Protein AF-0000000087717627 (afdb_homodimer)

Radius of gyration: 25.01 Å; Cα contacts (8 Å, |Δi|>4): 593; chains: 2; bounding box: 64×75×50 Å

Secondary structure (DSSP, 8-state):
-HHHHIIIIIHHHHHHHHHHHHHHTTHHHHHHHHHHT--TT---HHHHHHHHHHHHHHHHHHHHT-HHHHHHHHHHHHHHHHHHHHHHHH--HHHHHHHHHHHHHHHHHHHHHHHHHHHTT--HHHHHHHHHHHHHHHHHHHTHHHHHHHHHHHHHS-GGG--HHHHHHHHHHHHHHHHHHHHTT-HHHHHHHHHHHHHHHHHHHHHHHSPPPHHHHHHHHHHHHHHHHHHHHHHHHT-/-HHHHIIIIIHHHHHHHHHHHHHHTTHHHHHHHHHHT--TT---HHHHHHHHHHHHHHHHHHHHT-HHHHHHHHHHHHHHHHHHHHHHHH--HHHHHHHHHHHHHHHHHHHHHHHHHHHTT--HHHHHHHHHHHHHHHHHHHTHHHHHHHHHHHHHS-GGG--HHHHHHHHHHHHHHHHHHHHTT-HHHHHHHHHHHHHHHHHHHHHHHSPPPHHHHHHHHHHHHHHHHHHHHHHHHT-

pLDDT: mean 89.67, std 14.83, range [36.03, 98.75]

Sequence (478 aa):
MAGSVLLTTVAPALGCIVAWAMFLSPLRAVLQVRKSKAIGAFNPLPLVAMWANCAGWLVYSYLTRDIYVLASNEPGLILATFMTITCYGFADEKARERLLTGVLFFSLLLSCAGAFITFGGLTHEAMVSTWGFVTVAILLIFYAAPLSSIAEVLSTRSSAALNEPLAFAAIVNGALWAAYGWAVADPFIWAPNFVGAAFGLLQVALCKTFPSKASDRVQFEEGAALTARQLEVGAMQRIMAGSVLLTTVAPALGCIVAWAMFLSPLRAVLQVRKSKAIGAFNPLPLVAMWANCAGWLVYSYLTRDIYVLASNEPGLILATFMTITCYGFADEKARERLLTGVLFFSLLLSCAGAFITFGGLTHEAMVSTWGFVTVAILLIFYAAPLSSIAEVLSTRSSAALNEPLAFAAIVNGALWAAYGWAVADPFIWAPNFVGAAFGLLQVALCKTFPSKASDRVQFEEGAALTARQLEVGAMQRI

Structure (mmCIF, N/CA/C/O backbone):
data_AF-0000000087717627-model_v1
#
loop_
_entity.id
_entity.type
_entity.pdbx_description
1 polymer 'Bidirectional sugar transporter SWEET'
#
loop_
_atom_site.group_PDB
_atom_site.id
_atom_site.type_symbol
_atom_site.label_atom_id
_atom_site.label_alt_id
_atom_site.label_comp_id
_atom_site.label_asym_id
_atom_site.label_entity_id
_atom_site.label_seq_id
_atom_site.pdbx_PDB_ins_code
_atom_site.Cartn_x
_atom_site.Cartn_y
_atom_site.Cartn_z
_atom_site.occupancy
_atom_site.B_iso_or_equiv
_atom_site.auth_seq_id
_atom_site.auth_comp_id
_atom_site.auth_asym_id
_atom_site.auth_atom_id
_atom_site.pdbx_PDB_model_num
ATOM 1 N N . MET A 1 1 ? 29.641 21.703 17.125 1 45.16 1 MET A N 1
ATOM 2 C CA . MET A 1 1 ? 29.5 20.297 17.484 1 45.16 1 MET A CA 1
ATOM 3 C C . MET A 1 1 ? 28.125 20.016 18.094 1 45.16 1 MET A C 1
ATOM 5 O O . MET A 1 1 ? 27.438 19.094 17.672 1 45.16 1 MET A O 1
ATOM 9 N N . ALA A 1 2 ? 27.922 20.797 19.219 1 51.25 2 ALA A N 1
ATOM 10 C CA . ALA A 1 2 ? 26.688 20.719 19.984 1 51.25 2 ALA A CA 1
ATOM 11 C C . ALA A 1 2 ? 25.469 21.078 19.125 1 51.25 2 ALA A C 1
ATOM 13 O O . ALA A 1 2 ? 24.422 20.438 19.219 1 51.25 2 ALA A O 1
ATOM 14 N N . GLY A 1 3 ? 25.516 22.172 18.297 1 61.28 3 GLY A N 1
ATOM 15 C CA . GLY A 1 3 ? 24.516 22.625 17.359 1 61.28 3 GLY A CA 1
ATOM 16 C C . GLY A 1 3 ? 24.141 21.562 16.328 1 61.28 3 GLY A C 1
ATOM 17 O O . GLY A 1 3 ? 22.984 21.453 15.938 1 61.28 3 GLY A O 1
ATOM 18 N N . SER A 1 4 ? 25.125 20.719 16.188 1 82 4 SER A N 1
ATOM 19 C CA . SER A 1 4 ? 24.984 19.672 15.188 1 82 4 SER A CA 1
ATOM 20 C C . SER A 1 4 ? 24.109 18.531 15.703 1 82 4 SER A C 1
ATOM 22 O O . SER A 1 4 ? 23.188 18.094 15.008 1 82 4 SER A O 1
ATOM 24 N N . VAL A 1 5 ? 24.344 18.297 17.094 1 91.25 5 VAL A N 1
ATOM 25 C CA . VAL A 1 5 ? 23.562 17.203 17.672 1 91.25 5 VAL A CA 1
ATOM 26 C C . VAL A 1 5 ? 22.109 17.625 17.828 1 91.25 5 VAL A C 1
ATOM 28 O O . VAL A 1 5 ? 21.188 16.828 17.594 1 91.25 5 VAL A O 1
ATOM 31 N N . LEU A 1 6 ? 21.969 18.906 18.266 1 93.75 6 LEU A N 1
ATOM 32 C CA . LEU A 1 6 ? 20.625 19.469 18.438 1 93.75 6 LEU A CA 1
ATOM 33 C C . LEU A 1 6 ? 19.844 19.391 17.125 1 93.75 6 LEU A C 1
ATOM 35 O O . LEU A 1 6 ? 18.703 18.938 17.109 1 93.75 6 LEU A O 1
ATOM 39 N N . LEU A 1 7 ? 20.391 19.781 16.141 1 96.19 7 LEU A N 1
ATOM 40 C CA . LEU A 1 7 ? 19.688 19.875 14.867 1 96.19 7 LEU A CA 1
ATOM 41 C C . LEU A 1 7 ? 19.672 18.531 14.148 1 96.19 7 LEU A C 1
ATOM 43 O O . LEU A 1 7 ? 18.75 18.234 13.383 1 96.19 7 LEU A O 1
ATOM 47 N N . THR A 1 8 ? 20.625 17.641 14.445 1 96.88 8 THR A N 1
ATOM 48 C CA . THR A 1 8 ? 20.734 16.422 13.656 1 96.88 8 THR A CA 1
ATOM 49 C C . THR A 1 8 ? 20.219 15.219 14.445 1 96.88 8 THR A C 1
ATOM 51 O O . THR A 1 8 ? 20.031 14.141 13.883 1 96.88 8 THR A O 1
ATOM 54 N N . THR A 1 9 ? 19.922 15.359 15.727 1 96.81 9 THR A N 1
ATOM 55 C CA . THR A 1 9 ? 19.469 14.227 16.531 1 96.81 9 THR A CA 1
ATOM 56 C C . THR A 1 9 ? 18.219 14.602 17.312 1 96.81 9 THR A C 1
ATOM 58 O O . THR A 1 9 ? 17.172 13.961 17.172 1 96.81 9 THR A O 1
ATOM 61 N N . VAL A 1 10 ? 18.312 15.625 18.047 1 97.5 10 VAL A N 1
ATOM 62 C CA . VAL A 1 10 ? 17.219 15.984 18.938 1 97.5 10 VAL A CA 1
ATOM 63 C C . VAL A 1 10 ? 16.016 16.469 18.125 1 97.5 10 VAL A C 1
ATOM 65 O O . VAL A 1 10 ? 14.891 16.031 18.359 1 97.5 10 VAL A O 1
ATOM 68 N N . ALA A 1 11 ? 16.219 17.375 17.203 1 98 11 ALA A N 1
ATOM 69 C CA . ALA A 1 11 ? 15.148 17.953 16.406 1 98 11 ALA A CA 1
ATOM 70 C C . ALA A 1 11 ? 14.375 16.875 15.656 1 98 11 ALA A C 1
ATOM 72 O O . ALA A 1 11 ? 13.156 16.766 15.789 1 98 11 ALA A O 1
ATOM 73 N N . PRO A 1 12 ? 15.039 16.031 14.984 1 98.06 12 PRO A N 1
ATOM 74 C CA . PRO A 1 12 ? 14.273 15 14.273 1 98.06 12 PRO A CA 1
ATOM 75 C C . PRO A 1 12 ? 13.664 13.961 15.211 1 98.06 12 PRO A C 1
ATOM 77 O O . PRO A 1 12 ? 12.602 13.414 14.922 1 98.06 12 PRO A O 1
ATOM 80 N N . ALA A 1 13 ? 14.312 13.633 16.312 1 98.38 13 ALA A N 1
ATOM 81 C CA . ALA A 1 13 ? 13.719 12.711 17.281 1 98.38 13 ALA A CA 1
ATOM 82 C C . ALA A 1 13 ? 12.414 13.273 17.844 1 98.38 13 ALA A C 1
ATOM 84 O O . ALA A 1 13 ? 11.406 12.562 17.906 1 98.38 13 ALA A O 1
ATOM 85 N N . LEU A 1 14 ? 12.484 14.516 18.219 1 98.31 14 LEU A N 1
ATOM 86 C CA . LEU A 1 14 ? 11.266 15.172 18.672 1 98.31 14 LEU A CA 1
ATOM 87 C C . LEU A 1 14 ? 10.258 15.297 17.547 1 98.31 14 LEU A C 1
ATOM 89 O O . LEU A 1 14 ? 9.047 15.195 17.766 1 98.31 14 LEU A O 1
ATOM 93 N N . GLY A 1 15 ? 10.773 15.57 16.359 1 98.5 15 GLY A N 1
ATOM 94 C CA . GLY A 1 15 ? 9.914 15.602 15.188 1 98.5 15 GLY A CA 1
ATOM 95 C C . GLY A 1 15 ? 9.125 14.328 14.992 1 98.5 15 GLY A C 1
ATOM 96 O O . GLY A 1 15 ? 7.953 14.367 14.602 1 98.5 15 GLY A O 1
ATOM 97 N N . CYS A 1 16 ? 9.727 13.188 15.273 1 98.62 16 CYS A N 1
ATOM 98 C CA . CYS A 1 16 ? 9.039 11.906 15.172 1 98.62 16 CYS A CA 1
ATOM 99 C C . CYS A 1 16 ? 7.867 11.836 16.141 1 98.62 16 CYS A C 1
ATOM 101 O O . CYS A 1 16 ? 6.762 11.438 15.773 1 98.62 16 CYS A O 1
ATOM 103 N N . ILE A 1 17 ? 8.086 12.25 17.328 1 98.44 17 ILE A N 1
ATOM 104 C CA . ILE A 1 17 ? 7.062 12.195 18.375 1 98.44 17 ILE A CA 1
ATOM 105 C C . ILE A 1 17 ? 5.883 13.078 17.984 1 98.44 17 ILE A C 1
ATOM 107 O O . ILE A 1 17 ? 4.727 12.664 18.078 1 98.44 17 ILE A O 1
ATOM 111 N N . VAL A 1 18 ? 6.168 14.266 17.516 1 98.19 18 VAL A N 1
ATOM 112 C CA . VAL A 1 18 ? 5.117 15.195 17.125 1 98.19 18 VAL A CA 1
ATOM 113 C C . VAL A 1 18 ? 4.379 14.656 15.906 1 98.19 18 VAL A C 1
ATOM 115 O O . VAL A 1 18 ? 3.15 14.734 15.828 1 98.19 18 VAL A O 1
ATOM 118 N N . ALA A 1 19 ? 5.105 14.094 14.961 1 97.88 19 ALA A N 1
ATOM 119 C CA . ALA A 1 19 ? 4.492 13.5 13.773 1 97.88 19 ALA A CA 1
ATOM 120 C C . ALA A 1 19 ? 3.529 12.383 14.156 1 97.88 19 ALA A C 1
ATOM 122 O O . ALA A 1 19 ? 2.418 12.305 13.625 1 97.88 19 ALA A O 1
ATOM 123 N N . TRP A 1 20 ? 3.977 11.523 15.07 1 98.44 20 TRP A N 1
ATOM 124 C CA . TRP A 1 20 ? 3.121 10.422 15.516 1 98.44 20 TRP A CA 1
ATOM 125 C C . TRP A 1 20 ? 1.833 10.961 16.141 1 98.44 20 TRP A C 1
ATOM 127 O O . TRP A 1 20 ? 0.75 10.43 15.883 1 98.44 20 TRP A O 1
ATOM 137 N N . ALA A 1 21 ? 1.964 11.984 16.938 1 96.81 21 ALA A N 1
ATOM 138 C CA . ALA A 1 21 ? 0.787 12.594 17.547 1 96.81 21 ALA A CA 1
ATOM 139 C C . ALA A 1 21 ? -0.149 13.164 16.484 1 96.81 21 ALA A C 1
ATOM 141 O O . ALA A 1 21 ? -1.37 13.023 16.578 1 96.81 21 ALA A O 1
ATOM 142 N N . MET A 1 22 ? 0.408 13.75 15.516 1 96.44 22 MET A N 1
ATOM 143 C CA . MET A 1 22 ? -0.399 14.336 14.445 1 96.44 22 MET A CA 1
ATOM 144 C C . MET A 1 22 ? -1.075 13.25 13.617 1 96.44 22 MET A C 1
ATOM 146 O O . MET A 1 22 ? -2.242 13.383 13.242 1 96.44 22 MET A O 1
ATOM 150 N N . PHE A 1 23 ? -0.389 12.172 13.328 1 97.06 23 PHE A N 1
ATOM 151 C CA . PHE A 1 23 ? -0.97 11.07 12.57 1 97.06 23 PHE A CA 1
ATOM 152 C C . PHE A 1 23 ? -2.074 10.383 13.367 1 97.06 23 PHE A C 1
ATOM 154 O O . PHE A 1 23 ? -3.002 9.812 12.789 1 97.06 23 PHE A O 1
ATOM 161 N N . LEU A 1 24 ? -2.027 10.492 14.672 1 96.69 24 LEU A N 1
ATOM 162 C CA . LEU A 1 24 ? -3 9.859 15.555 1 96.69 24 LEU A CA 1
ATOM 163 C C . LEU A 1 24 ? -4.25 10.719 15.695 1 96.69 24 LEU A C 1
ATOM 165 O O . LEU A 1 24 ? -5.293 10.242 16.141 1 96.69 24 LEU A O 1
ATOM 169 N N . SER A 1 25 ? -4.211 11.898 15.328 1 94 25 SER A N 1
ATOM 170 C CA . SER A 1 25 ? -5.25 12.883 15.633 1 94 25 SER A CA 1
ATOM 171 C C . SER A 1 25 ? -6.594 12.469 15.047 1 94 25 SER A C 1
ATOM 173 O O . SER A 1 25 ? -7.641 12.664 15.672 1 94 25 SER A O 1
ATOM 175 N N . PRO A 1 26 ? -6.672 11.867 13.867 1 94.62 26 PRO A N 1
ATOM 176 C CA . PRO A 1 26 ? -7.984 11.492 13.336 1 94.62 26 PRO A CA 1
ATOM 177 C C . PRO A 1 26 ? -8.469 10.148 13.883 1 94.62 26 PRO A C 1
ATOM 179 O O . PRO A 1 26 ? -9.602 9.734 13.594 1 94.62 26 PRO A O 1
ATOM 182 N N . LEU A 1 27 ? -7.672 9.438 14.695 1 96.25 27 LEU A N 1
ATOM 183 C CA . LEU A 1 27 ? -7.957 8.062 15.094 1 96.25 27 LEU A CA 1
ATOM 184 C C . LEU A 1 27 ? -9.266 7.98 15.883 1 96.25 27 LEU A C 1
ATOM 186 O O . LEU A 1 27 ? -10.062 7.066 15.672 1 96.25 27 LEU A O 1
ATOM 190 N N . ARG A 1 28 ? -9.453 8.922 16.766 1 93.94 28 ARG A N 1
ATOM 191 C CA . ARG A 1 28 ? -10.68 8.906 17.562 1 93.94 28 ARG A CA 1
ATOM 192 C C . ARG A 1 28 ? -11.914 8.992 16.672 1 93.94 28 ARG A C 1
ATOM 194 O O . ARG A 1 28 ? -12.898 8.281 16.891 1 93.94 28 ARG A O 1
ATOM 201 N N . ALA A 1 29 ? -11.898 9.859 15.734 1 92.25 29 ALA A N 1
ATOM 202 C CA . ALA A 1 29 ? -13.023 10.008 14.812 1 92.25 29 ALA A CA 1
ATOM 203 C C . ALA A 1 29 ? -13.258 8.727 14.023 1 92.25 29 ALA A C 1
ATOM 205 O O . ALA A 1 29 ? -14.406 8.312 13.828 1 92.25 29 ALA A O 1
ATOM 206 N N . VAL A 1 30 ? -12.242 8.062 13.641 1 95.19 30 VAL A N 1
ATOM 207 C CA . VAL A 1 30 ? -12.352 6.844 12.852 1 95.19 30 VAL A CA 1
ATOM 208 C C . VAL A 1 30 ? -12.906 5.715 13.719 1 95.19 30 VAL A C 1
ATOM 210 O O . VAL A 1 30 ? -13.742 4.926 13.266 1 95.19 30 VAL A O 1
ATOM 213 N N . LEU A 1 31 ? -12.445 5.668 14.969 1 95.19 31 LEU A N 1
ATOM 214 C CA . LEU A 1 31 ? -12.961 4.656 15.883 1 95.19 31 LEU A CA 1
ATOM 215 C C . LEU A 1 31 ? -14.453 4.867 16.141 1 95.19 31 LEU A C 1
ATOM 217 O O . LEU A 1 31 ? -15.195 3.898 16.297 1 95.19 31 LEU A O 1
ATOM 221 N N . GLN A 1 32 ? -14.867 6.109 16.094 1 92.31 32 GLN A N 1
ATOM 222 C CA . GLN A 1 32 ? -16.297 6.402 16.219 1 92.31 32 GLN A CA 1
ATOM 223 C C . GLN A 1 32 ? -17.062 5.941 14.984 1 92.31 32 GLN A C 1
ATOM 225 O O . GLN A 1 32 ? -18.172 5.43 15.102 1 92.31 32 GLN A O 1
ATOM 230 N N . VAL A 1 33 ? -16.5 6.113 13.852 1 91.31 33 VAL A N 1
ATOM 231 C CA . VAL A 1 33 ? -17.094 5.637 12.602 1 91.31 33 VAL A CA 1
ATOM 232 C C . VAL A 1 33 ? -17.266 4.121 12.664 1 91.31 33 VAL A C 1
ATOM 234 O O . VAL A 1 33 ? -18.328 3.594 12.289 1 91.31 33 VAL A O 1
ATOM 237 N N . ARG A 1 34 ? -16.281 3.486 13.164 1 91.75 34 ARG A N 1
ATOM 238 C CA . ARG A 1 34 ? -16.297 2.029 13.266 1 91.75 34 ARG A CA 1
ATOM 239 C C . ARG A 1 34 ? -17.375 1.558 14.25 1 91.75 34 ARG A C 1
ATOM 241 O O . ARG A 1 34 ? -18.078 0.581 13.984 1 91.75 34 ARG A O 1
ATOM 248 N N . LYS A 1 35 ? -17.5 2.252 15.312 1 91.75 35 LYS A N 1
ATOM 249 C CA . LYS A 1 35 ? -18.453 1.9 16.359 1 91.75 35 LYS A CA 1
ATOM 250 C C . LYS A 1 35 ? -19.891 2.154 15.898 1 91.75 35 LYS A C 1
ATOM 252 O O . LYS A 1 35 ? -20.766 1.313 16.094 1 91.75 35 LYS A O 1
ATOM 257 N N . SER A 1 36 ? -20.109 3.24 15.195 1 91.12 36 SER A N 1
ATOM 258 C CA . SER A 1 36 ? -21.453 3.633 14.789 1 91.12 36 SER A CA 1
ATOM 259 C C . SER A 1 36 ? -21.812 3.025 13.438 1 91.12 36 SER A C 1
ATOM 261 O O . SER A 1 36 ? -22.984 3.057 13.031 1 91.12 36 SER A O 1
ATOM 263 N N . LYS A 1 37 ? -20.781 2.525 12.75 1 88.44 37 LYS A N 1
ATOM 264 C CA . LYS A 1 37 ? -20.938 1.939 11.422 1 88.44 37 LYS A CA 1
ATOM 265 C C . LYS A 1 37 ? -21.5 2.961 10.43 1 88.44 37 LYS A C 1
ATOM 267 O O . LYS A 1 37 ? -22.297 2.617 9.562 1 88.44 37 LYS A O 1
ATOM 272 N N . ALA A 1 38 ? -21.109 4.242 10.773 1 88.12 38 ALA A N 1
ATOM 273 C CA . ALA A 1 38 ? -21.531 5.352 9.914 1 88.12 38 ALA A CA 1
ATOM 274 C C . ALA A 1 38 ? -20.453 6.438 9.875 1 88.12 38 ALA A C 1
ATOM 276 O O . ALA A 1 38 ? -19.875 6.781 10.898 1 88.12 38 ALA A O 1
ATOM 277 N N . ILE A 1 39 ? -20.25 6.926 8.688 1 88.56 39 ILE A N 1
ATOM 278 C CA . ILE A 1 39 ? -19.188 7.914 8.508 1 88.56 39 ILE A CA 1
ATOM 279 C C . ILE A 1 39 ? -19.672 9.273 9.008 1 88.56 39 ILE A C 1
ATOM 281 O O . ILE A 1 39 ? -18.859 10.078 9.5 1 88.56 39 ILE A O 1
ATOM 285 N N . GLY A 1 40 ? -20.969 9.523 8.852 1 83.19 40 GLY A N 1
ATOM 286 C CA . GLY A 1 40 ? -21.5 10.805 9.266 1 83.19 40 GLY A CA 1
ATOM 287 C C . GLY A 1 40 ? -20.906 11.977 8.516 1 83.19 40 GLY A C 1
ATOM 288 O O . GLY A 1 40 ? -20.859 11.977 7.285 1 83.19 40 GLY A O 1
ATOM 289 N N . ALA A 1 41 ? -20.344 13.031 9.25 1 79.88 41 ALA A N 1
ATOM 290 C CA . ALA A 1 41 ? -19.797 14.25 8.656 1 79.88 41 ALA A CA 1
ATOM 291 C C . ALA A 1 41 ? -18.297 14.141 8.477 1 79.88 41 ALA A C 1
ATOM 293 O O . ALA A 1 41 ? -17.656 15.07 7.98 1 79.88 41 ALA A O 1
ATOM 294 N N . PHE A 1 42 ? -17.797 13.062 8.852 1 86.31 42 PHE A N 1
ATOM 295 C CA . PHE A 1 42 ? -16.344 12.891 8.789 1 86.31 42 PHE A CA 1
ATOM 296 C C . PHE A 1 42 ? -15.883 12.773 7.34 1 86.31 42 PHE A C 1
ATOM 298 O O . PHE A 1 42 ? -16.438 11.984 6.566 1 86.31 42 PHE A O 1
ATOM 305 N N . ASN A 1 43 ? -14.922 13.641 6.906 1 87.56 43 ASN A N 1
ATOM 306 C CA . ASN A 1 43 ? -14.305 13.555 5.59 1 87.56 43 ASN A CA 1
ATOM 307 C C . ASN A 1 43 ? -13.078 12.641 5.605 1 87.56 43 ASN A C 1
ATOM 309 O O . ASN A 1 43 ? -12.039 13.008 6.148 1 87.56 43 ASN A O 1
ATOM 313 N N . PRO A 1 44 ? -13.172 11.523 4.957 1 92.69 44 PRO A N 1
ATOM 314 C CA . PRO A 1 44 ? -12.07 10.555 5.07 1 92.69 44 PRO A CA 1
ATOM 315 C C . PRO A 1 44 ? -11.008 10.734 3.986 1 92.69 44 PRO A C 1
ATOM 317 O O . PRO A 1 44 ? -9.992 10.039 3.99 1 92.69 44 PRO A O 1
ATOM 320 N N . LEU A 1 45 ? -11.117 11.695 3.094 1 90.88 45 LEU A N 1
ATOM 321 C CA . LEU A 1 45 ? -10.234 11.828 1.939 1 90.88 45 LEU A CA 1
ATOM 322 C C . LEU A 1 45 ? -8.812 12.156 2.377 1 90.88 45 LEU A C 1
ATOM 324 O O . LEU A 1 45 ? -7.848 11.641 1.811 1 90.88 45 LEU A O 1
ATOM 328 N N . PRO A 1 46 ? -8.641 12.984 3.459 1 93.38 46 PRO A N 1
ATOM 329 C CA . PRO A 1 46 ? -7.273 13.281 3.893 1 93.38 46 PRO A CA 1
ATOM 330 C C . PRO A 1 46 ? -6.516 12.039 4.355 1 93.38 46 PRO A C 1
ATOM 332 O O . PRO A 1 46 ? -5.285 12.016 4.344 1 93.38 46 PRO A O 1
ATOM 335 N N . LEU A 1 47 ? -7.266 10.992 4.719 1 96.75 47 LEU A N 1
ATOM 336 C CA . LEU A 1 47 ? -6.625 9.773 5.199 1 96.75 47 LEU A CA 1
ATOM 337 C C . LEU A 1 47 ? -5.871 9.078 4.074 1 96.75 47 LEU A C 1
ATOM 339 O O . LEU A 1 47 ? -4.812 8.492 4.301 1 96.75 47 LEU A O 1
ATOM 343 N N . VAL A 1 48 ? -6.375 9.133 2.871 1 97.56 48 VAL A N 1
ATOM 344 C CA . VAL A 1 48 ? -5.715 8.539 1.713 1 97.56 48 VAL A CA 1
ATOM 345 C C . VAL A 1 48 ? -4.426 9.297 1.406 1 97.56 48 VAL A C 1
ATOM 347 O O . VAL A 1 48 ? -3.391 8.688 1.126 1 97.56 48 VAL A O 1
ATOM 350 N N . ALA A 1 49 ? -4.527 10.578 1.479 1 96.75 49 ALA A N 1
ATOM 351 C CA . ALA A 1 49 ? -3.344 11.406 1.25 1 96.75 49 ALA A CA 1
ATOM 352 C C . ALA A 1 49 ? -2.293 11.164 2.332 1 96.75 49 ALA A C 1
ATOM 354 O O . ALA A 1 49 ? -1.092 11.18 2.051 1 96.75 49 ALA A O 1
ATOM 355 N N . MET A 1 50 ? -2.783 11.039 3.557 1 97.44 50 MET A N 1
ATOM 356 C CA . MET A 1 50 ? -1.884 10.703 4.656 1 97.44 50 MET A CA 1
ATOM 357 C C . MET A 1 50 ? -1.146 9.398 4.375 1 97.44 50 MET A C 1
ATOM 359 O O . MET A 1 50 ? 0.066 9.305 4.586 1 97.44 50 MET A O 1
ATOM 363 N N . TRP A 1 51 ? -1.873 8.406 3.887 1 98.44 51 TRP A N 1
ATOM 364 C CA . TRP A 1 51 ? -1.295 7.109 3.545 1 98.44 51 TRP A CA 1
ATOM 365 C C . TRP A 1 51 ? -0.236 7.258 2.457 1 98.44 51 TRP A C 1
ATOM 367 O O . TRP A 1 51 ? 0.876 6.738 2.59 1 98.44 51 TRP A O 1
ATOM 377 N N . ALA A 1 52 ? -0.555 7.938 1.419 1 98.5 52 ALA A N 1
ATOM 378 C CA . ALA A 1 52 ? 0.375 8.141 0.31 1 98.5 52 ALA A CA 1
ATOM 379 C C . ALA A 1 52 ? 1.604 8.922 0.759 1 98.5 52 ALA A C 1
ATOM 381 O O . ALA A 1 52 ? 2.725 8.633 0.335 1 98.5 52 ALA A O 1
ATOM 382 N N . ASN A 1 53 ? 1.347 9.953 1.613 1 98.31 53 ASN A N 1
ATOM 383 C CA . ASN A 1 53 ? 2.439 10.75 2.154 1 98.31 53 ASN A CA 1
ATOM 384 C C . ASN A 1 53 ? 3.432 9.891 2.934 1 98.31 53 ASN A C 1
ATOM 386 O O . ASN A 1 53 ? 4.637 9.945 2.68 1 98.31 53 ASN A O 1
ATOM 390 N N . CYS A 1 54 ? 2.9 9.094 3.807 1 98.62 54 CYS A N 1
ATOM 391 C CA . CYS A 1 54 ? 3.762 8.234 4.613 1 98.62 54 CYS A CA 1
ATOM 392 C C . CYS A 1 54 ? 4.488 7.215 3.738 1 98.62 54 CYS A C 1
ATOM 394 O O . CYS A 1 54 ? 5.672 6.941 3.953 1 98.62 54 CYS A O 1
ATOM 396 N N . ALA A 1 55 ? 3.818 6.668 2.736 1 98.56 55 ALA A N 1
ATOM 397 C CA . ALA A 1 55 ? 4.438 5.711 1.827 1 98.56 55 ALA A CA 1
ATOM 398 C C . ALA A 1 55 ? 5.574 6.355 1.039 1 98.56 55 ALA A C 1
ATOM 400 O O . ALA A 1 55 ? 6.652 5.773 0.899 1 98.56 55 ALA A O 1
ATOM 401 N N . GLY A 1 56 ? 5.344 7.531 0.555 1 98.62 56 GLY A N 1
ATOM 402 C CA . GLY A 1 56 ? 6.375 8.25 -0.176 1 98.62 56 GLY A CA 1
ATOM 403 C C . GLY A 1 56 ? 7.609 8.531 0.657 1 98.62 56 GLY A C 1
ATOM 404 O O . GLY A 1 56 ? 8.734 8.32 0.202 1 98.62 56 GLY A O 1
ATOM 405 N N . TRP A 1 57 ? 7.375 9.016 1.855 1 98.75 57 TRP A N 1
ATOM 406 C CA . TRP A 1 57 ? 8.5 9.375 2.715 1 98.75 57 TRP A CA 1
ATOM 407 C C . TRP A 1 57 ? 9.234 8.133 3.197 1 98.75 57 TRP A C 1
ATOM 409 O O . TRP A 1 57 ? 10.438 8.172 3.449 1 98.75 57 TRP A O 1
ATOM 419 N N . LEU A 1 58 ? 8.539 7.02 3.281 1 98.31 58 LEU A N 1
ATOM 420 C CA . LEU A 1 58 ? 9.211 5.766 3.615 1 98.31 58 LEU A CA 1
ATOM 421 C C . LEU A 1 58 ? 10.242 5.402 2.549 1 98.31 58 LEU A C 1
ATOM 423 O O . LEU A 1 58 ? 11.391 5.098 2.867 1 98.31 58 LEU A O 1
ATOM 427 N N . VAL A 1 59 ? 9.844 5.438 1.314 1 98.06 59 VAL A N 1
ATOM 428 C CA . VAL A 1 59 ? 10.758 5.102 0.226 1 98.06 59 VAL A CA 1
ATOM 429 C C . VAL A 1 59 ? 11.891 6.121 0.172 1 98.06 59 VAL A C 1
ATOM 431 O O . VAL A 1 59 ? 13.047 5.762 -0.052 1 98.06 59 VAL A O 1
ATOM 434 N N . TYR A 1 60 ? 11.562 7.422 0.409 1 98.56 60 TYR A N 1
ATOM 435 C CA . TYR A 1 60 ? 12.594 8.445 0.463 1 98.56 60 TYR A CA 1
ATOM 436 C C . TYR A 1 60 ? 13.641 8.109 1.517 1 98.56 60 TYR A C 1
ATOM 438 O O . TYR A 1 60 ? 14.844 8.273 1.283 1 98.56 60 TYR A O 1
ATOM 446 N N . SER A 1 61 ? 13.125 7.676 2.648 1 98.44 61 SER A N 1
ATOM 447 C CA . SER A 1 61 ? 14.039 7.336 3.732 1 98.44 61 SER A CA 1
ATOM 448 C C . SER A 1 61 ? 14.938 6.16 3.35 1 98.44 61 SER A C 1
ATOM 450 O O . SER A 1 61 ? 16.094 6.102 3.762 1 98.44 61 SER A O 1
ATOM 452 N N . TYR A 1 62 ? 14.414 5.191 2.557 1 96.88 62 TYR A N 1
ATOM 453 C CA . TYR A 1 62 ? 15.227 4.074 2.086 1 96.88 62 TYR A CA 1
ATOM 454 C C . TYR A 1 62 ? 16.328 4.559 1.15 1 96.88 62 TYR A C 1
ATOM 456 O O . TYR A 1 62 ? 17.469 4.113 1.247 1 96.88 62 TYR A O 1
ATOM 464 N N . LEU A 1 63 ? 16 5.465 0.263 1 96.88 63 LEU A N 1
ATOM 465 C CA . LEU A 1 63 ? 16.953 5.973 -0.722 1 96.88 63 LEU A CA 1
ATOM 466 C C . LEU A 1 63 ? 18.031 6.812 -0.051 1 96.88 63 LEU A C 1
ATOM 468 O O . LEU A 1 63 ? 19.203 6.77 -0.454 1 96.88 63 LEU A O 1
ATOM 472 N N . THR A 1 64 ? 17.672 7.555 0.985 1 97.81 64 THR A N 1
ATOM 473 C CA . THR A 1 64 ? 18.609 8.492 1.612 1 97.81 64 THR A CA 1
ATOM 474 C C . THR A 1 64 ? 19.219 7.879 2.865 1 97.81 64 THR A C 1
ATOM 476 O O . THR A 1 64 ? 20.156 8.445 3.447 1 97.81 64 THR A O 1
ATOM 479 N N . ARG A 1 65 ? 18.656 6.719 3.301 1 96.75 65 ARG A N 1
ATOM 480 C CA . ARG A 1 65 ? 19.078 6.047 4.523 1 96.75 65 ARG A CA 1
ATOM 481 C C . ARG A 1 65 ? 18.953 6.969 5.73 1 96.75 65 ARG A C 1
ATOM 483 O O . ARG A 1 65 ? 19.875 7.086 6.535 1 96.75 65 ARG A O 1
ATOM 490 N N . ASP A 1 66 ? 17.859 7.641 5.816 1 98.19 66 ASP A N 1
ATOM 491 C CA . ASP A 1 66 ? 17.547 8.547 6.918 1 98.19 66 ASP A CA 1
ATOM 492 C C . ASP A 1 66 ? 16.625 7.887 7.934 1 98.19 66 ASP A C 1
ATOM 494 O O . ASP A 1 66 ? 15.422 7.734 7.688 1 98.19 66 ASP A O 1
ATOM 498 N N . ILE A 1 67 ? 17.141 7.504 9.07 1 97.56 67 ILE A N 1
ATOM 499 C CA . ILE A 1 67 ? 16.422 6.707 10.062 1 97.56 67 ILE A CA 1
ATOM 500 C C . ILE A 1 67 ? 15.312 7.539 10.688 1 97.56 67 ILE A C 1
ATOM 502 O O . ILE A 1 67 ? 14.273 7 11.086 1 97.56 67 ILE A O 1
ATOM 506 N N . TYR A 1 68 ? 15.5 8.836 10.836 1 98.44 68 TYR A N 1
ATOM 507 C CA . TYR A 1 68 ? 14.477 9.672 11.453 1 98.44 68 TYR A CA 1
ATOM 508 C C . TYR A 1 68 ? 13.266 9.812 10.531 1 98.44 68 TYR A C 1
ATOM 510 O O . TYR A 1 68 ? 12.125 9.797 11 1 98.44 68 TYR A O 1
ATOM 518 N N . VAL A 1 69 ? 13.516 9.953 9.234 1 98.69 69 VAL A N 1
ATOM 519 C CA . VAL A 1 69 ? 12.422 10.023 8.273 1 98.69 69 VAL A CA 1
ATOM 520 C C . VAL A 1 69 ? 11.656 8.703 8.258 1 98.69 69 VAL A C 1
ATOM 522 O O . VAL A 1 69 ? 10.43 8.688 8.227 1 98.69 69 VAL A O 1
ATOM 525 N N . LEU A 1 70 ? 12.352 7.598 8.336 1 98.56 70 LEU A N 1
ATOM 526 C CA . LEU A 1 70 ? 11.711 6.293 8.438 1 98.56 70 LEU A CA 1
ATOM 527 C C . LEU A 1 70 ? 10.836 6.203 9.688 1 98.56 70 LEU A C 1
ATOM 529 O O . LEU A 1 70 ? 9.656 5.852 9.602 1 98.56 70 LEU A O 1
ATOM 533 N N . ALA A 1 71 ? 11.453 6.535 10.797 1 98.38 71 ALA A N 1
ATOM 534 C CA . ALA A 1 71 ? 10.789 6.379 12.094 1 98.38 71 ALA A CA 1
ATOM 535 C C . ALA A 1 71 ? 9.547 7.254 12.18 1 98.38 71 ALA A C 1
ATOM 537 O O . ALA A 1 71 ? 8.555 6.871 12.812 1 98.38 71 ALA A O 1
ATOM 538 N N . SER A 1 72 ? 9.586 8.398 11.609 1 98.56 72 SER A N 1
ATOM 539 C CA . SER A 1 72 ? 8.469 9.336 11.688 1 98.56 72 SER A CA 1
ATOM 540 C C . SER A 1 72 ? 7.277 8.844 10.859 1 98.56 72 SER A C 1
ATOM 542 O O . SER A 1 72 ? 6.125 9.109 11.203 1 98.56 72 SER A O 1
ATOM 544 N N . ASN A 1 73 ? 7.523 8.109 9.789 1 98.38 73 ASN A N 1
ATOM 545 C CA . ASN A 1 73 ? 6.465 7.875 8.812 1 98.38 73 ASN A CA 1
ATOM 546 C C . ASN A 1 73 ? 5.965 6.434 8.867 1 98.38 73 ASN A C 1
ATOM 548 O O . ASN A 1 73 ? 4.836 6.148 8.461 1 98.38 73 ASN A O 1
ATOM 552 N N . GLU A 1 74 ? 6.742 5.496 9.445 1 98.25 74 GLU A N 1
ATOM 553 C CA . GLU A 1 74 ? 6.367 4.086 9.5 1 98.25 74 GLU A CA 1
ATOM 554 C C . GLU A 1 74 ? 5.078 3.889 10.297 1 98.25 74 GLU A C 1
ATOM 556 O O . GLU A 1 74 ? 4.125 3.279 9.805 1 98.25 74 GLU A O 1
ATOM 561 N N . PRO A 1 75 ? 4.973 4.418 11.516 1 98.06 75 PRO A N 1
ATOM 562 C CA . PRO A 1 75 ? 3.701 4.285 12.227 1 98.06 75 PRO A CA 1
ATOM 563 C C . PRO A 1 75 ? 2.543 4.965 11.5 1 98.06 75 PRO A C 1
ATOM 565 O O . PRO A 1 75 ? 1.412 4.469 11.539 1 98.06 75 PRO A O 1
ATOM 568 N N . GLY A 1 76 ? 2.871 6.078 10.875 1 98.38 76 GLY A N 1
ATOM 569 C CA . GLY A 1 76 ? 1.855 6.781 10.109 1 98.38 76 GLY A CA 1
ATOM 570 C C . GLY A 1 76 ? 1.283 5.949 8.977 1 98.38 76 GLY A C 1
ATOM 571 O O . GLY A 1 76 ? 0.078 5.984 8.719 1 98.38 76 GLY A O 1
ATOM 572 N N . LEU A 1 77 ? 2.156 5.184 8.312 1 98.62 77 LEU A N 1
ATOM 573 C CA . LEU A 1 77 ? 1.715 4.332 7.215 1 98.62 77 LEU A CA 1
ATOM 574 C C . LEU A 1 77 ? 0.703 3.299 7.703 1 98.62 77 LEU A C 1
ATOM 576 O O . LEU A 1 77 ? -0.348 3.113 7.086 1 98.62 77 LEU A O 1
ATOM 580 N N . ILE A 1 78 ? 0.999 2.688 8.812 1 98.5 78 ILE A N 1
ATOM 581 C CA . ILE A 1 78 ? 0.142 1.638 9.352 1 98.5 78 ILE A CA 1
ATOM 582 C C . ILE A 1 78 ? -1.172 2.242 9.836 1 98.5 78 ILE A C 1
ATOM 584 O O . ILE A 1 78 ? -2.25 1.714 9.555 1 98.5 78 ILE A O 1
ATOM 588 N N . LEU A 1 79 ? -1.065 3.365 10.5 1 98.19 79 LEU A N 1
ATOM 589 C CA . LEU A 1 79 ? -2.252 4.043 11.008 1 98.19 79 LEU A CA 1
ATOM 590 C C . LEU A 1 79 ? -3.146 4.508 9.859 1 98.19 79 LEU A C 1
ATOM 592 O O . LEU A 1 79 ? -4.363 4.309 9.898 1 98.19 79 LEU A O 1
ATOM 596 N N . ALA A 1 80 ? -2.549 5.121 8.875 1 98.44 80 ALA A N 1
ATOM 597 C CA . ALA A 1 80 ? -3.311 5.617 7.734 1 98.44 80 ALA A CA 1
ATOM 598 C C . ALA A 1 80 ? -3.961 4.465 6.969 1 98.44 80 ALA A C 1
ATOM 600 O O . ALA A 1 80 ? -5.074 4.605 6.457 1 98.44 80 ALA A O 1
ATOM 601 N N . THR A 1 81 ? -3.26 3.342 6.855 1 98.44 81 THR A N 1
ATOM 602 C CA . THR A 1 81 ? -3.83 2.152 6.234 1 98.44 81 THR A CA 1
ATOM 603 C C . THR A 1 81 ? -5.074 1.69 6.988 1 98.44 81 THR A C 1
ATOM 605 O O . THR A 1 81 ? -6.133 1.489 6.391 1 98.44 81 THR A O 1
ATOM 608 N N . PHE A 1 82 ? -4.969 1.647 8.281 1 98.38 82 PHE A N 1
ATOM 609 C CA . PHE A 1 82 ? -6.082 1.249 9.133 1 98.38 82 PHE A CA 1
ATOM 610 C C . PHE A 1 82 ? -7.258 2.205 8.969 1 98.38 82 PHE A C 1
ATOM 612 O O . PHE A 1 82 ? -8.391 1.773 8.734 1 98.38 82 PHE A O 1
ATOM 619 N N . MET A 1 83 ? -6.984 3.404 9.016 1 98.25 83 MET A N 1
ATOM 620 C CA . MET A 1 83 ? -8.055 4.398 9.047 1 98.25 83 MET A CA 1
ATOM 621 C C . MET A 1 83 ? -8.727 4.52 7.684 1 98.25 83 MET A C 1
ATOM 623 O O . MET A 1 83 ? -9.953 4.625 7.602 1 98.25 83 MET A O 1
ATOM 627 N N . THR A 1 84 ? -7.938 4.473 6.621 1 97.62 84 THR A N 1
ATOM 628 C CA . THR A 1 84 ? -8.469 4.594 5.273 1 97.62 84 THR A CA 1
ATOM 629 C C . THR A 1 84 ? -9.383 3.416 4.941 1 97.62 84 THR A C 1
ATOM 631 O O . THR A 1 84 ? -10.516 3.607 4.48 1 97.62 84 THR A O 1
ATOM 634 N N . ILE A 1 85 ? -8.914 2.225 5.238 1 97.06 85 ILE A N 1
ATOM 635 C CA . ILE A 1 85 ? -9.68 1.026 4.91 1 97.06 85 ILE A CA 1
ATOM 636 C C . ILE A 1 85 ? -10.93 0.955 5.789 1 97.06 85 ILE A C 1
ATOM 638 O O . ILE A 1 85 ? -12.016 0.615 5.309 1 97.06 85 ILE A O 1
ATOM 642 N N . THR A 1 86 ? -10.797 1.312 7.062 1 95.56 86 THR A N 1
ATOM 643 C CA . THR A 1 86 ? -11.938 1.331 7.973 1 95.56 86 THR A CA 1
ATOM 644 C C . THR A 1 86 ? -13.016 2.285 7.465 1 95.56 86 THR A C 1
ATOM 646 O O . THR A 1 86 ? -14.188 1.913 7.375 1 95.56 86 THR A O 1
ATOM 649 N N . CYS A 1 87 ? -12.625 3.432 7.043 1 95.19 87 CYS A N 1
ATOM 650 C CA . CYS A 1 87 ? -13.602 4.422 6.602 1 95.19 87 CYS A CA 1
ATOM 651 C C . CYS A 1 87 ? -14.227 4.02 5.273 1 95.19 87 CYS A C 1
ATOM 653 O O . CYS A 1 87 ? -15.398 4.312 5.02 1 95.19 87 CYS A O 1
ATOM 655 N N . TYR A 1 88 ? -13.477 3.365 4.465 1 94.81 88 TYR A N 1
ATOM 656 C CA . TYR A 1 88 ? -14.031 2.854 3.219 1 94.81 88 TYR A CA 1
ATOM 657 C C . TYR A 1 88 ? -15.211 1.923 3.49 1 94.81 88 TYR A C 1
ATOM 659 O O . TYR A 1 88 ? -16.203 1.94 2.762 1 94.81 88 TYR A O 1
ATOM 667 N N . GLY A 1 89 ? -15.156 1.208 4.512 1 92.75 89 GLY A N 1
ATOM 668 C CA . GLY A 1 89 ? -16.172 0.222 4.844 1 92.75 89 GLY A CA 1
ATOM 669 C C . GLY A 1 89 ? -17.484 0.844 5.27 1 92.75 89 GLY A C 1
ATOM 670 O O . GLY A 1 89 ? -18.547 0.22 5.145 1 92.75 89 GLY A O 1
ATOM 671 N N . PHE A 1 90 ? -17.375 2.037 5.715 1 91.75 90 PHE A N 1
ATOM 672 C CA . PHE A 1 90 ? -18.562 2.617 6.305 1 91.75 90 PHE A CA 1
ATOM 673 C C . PHE A 1 90 ? -18.969 3.895 5.578 1 91.75 90 PHE A C 1
ATOM 675 O O . PHE A 1 90 ? -19.938 4.559 5.965 1 91.75 90 PHE A O 1
ATOM 682 N N . ALA A 1 91 ? -18.234 4.195 4.559 1 90 91 ALA A N 1
ATOM 683 C CA . ALA A 1 91 ? -18.5 5.41 3.795 1 90 91 ALA A CA 1
ATOM 684 C C . ALA A 1 91 ? -19.719 5.234 2.889 1 90 91 ALA A C 1
ATOM 686 O O . ALA A 1 91 ? -20.094 4.105 2.557 1 90 91 ALA A O 1
ATOM 687 N N . ASP A 1 92 ? -20.297 6.355 2.576 1 88.38 92 ASP A N 1
ATOM 688 C CA . ASP A 1 92 ? -21.344 6.309 1.562 1 88.38 92 ASP A CA 1
ATOM 689 C C . ASP A 1 92 ? -20.75 6.094 0.17 1 88.38 92 ASP A C 1
ATOM 691 O O . ASP A 1 92 ? -19.531 6.062 0.008 1 88.38 92 ASP A O 1
ATOM 695 N N . GLU A 1 93 ? -21.562 5.914 -0.804 1 88.62 93 GLU A N 1
ATOM 696 C CA . GLU A 1 93 ? -21.125 5.512 -2.137 1 88.62 93 GLU A CA 1
ATOM 697 C C . GLU A 1 93 ? -20.172 6.531 -2.736 1 88.62 93 GLU A C 1
ATOM 699 O O . GLU A 1 93 ? -19.125 6.164 -3.289 1 88.62 93 GLU A O 1
ATOM 704 N N . LYS A 1 94 ? -20.484 7.797 -2.574 1 89.88 94 LYS A N 1
ATOM 705 C CA . LYS A 1 94 ? -19.656 8.844 -3.145 1 89.88 94 LYS A CA 1
ATOM 706 C C . LYS A 1 94 ? -18.281 8.883 -2.473 1 89.88 94 LYS A C 1
ATOM 708 O O . LYS A 1 94 ? -17.25 8.914 -3.148 1 89.88 94 LYS A O 1
ATOM 713 N N . ALA A 1 95 ? -18.266 8.867 -1.19 1 89.38 95 ALA A N 1
ATOM 714 C CA . ALA A 1 95 ? -17.016 8.867 -0.428 1 89.38 95 ALA A CA 1
ATOM 715 C C . ALA A 1 95 ? -16.219 7.602 -0.694 1 89.38 95 ALA A C 1
ATOM 717 O O . ALA A 1 95 ? -14.984 7.648 -0.786 1 89.38 95 ALA A O 1
ATOM 718 N N . ARG A 1 96 ? -16.875 6.527 -0.862 1 92.31 96 ARG A N 1
ATOM 719 C CA . ARG A 1 96 ? -16.219 5.25 -1.142 1 92.31 96 ARG A CA 1
ATOM 720 C C . ARG A 1 96 ? -15.477 5.297 -2.473 1 92.31 96 ARG A C 1
ATOM 722 O O . ARG A 1 96 ? -14.336 4.84 -2.568 1 92.31 96 ARG A O 1
ATOM 729 N N . GLU A 1 97 ? -16.172 5.82 -3.42 1 94.06 97 GLU A N 1
ATOM 730 C CA . GLU A 1 97 ? -15.562 5.906 -4.742 1 94.06 97 GLU A CA 1
ATOM 731 C C . GLU A 1 97 ? -14.352 6.832 -4.73 1 94.06 97 GLU A C 1
ATOM 733 O O . GLU A 1 97 ? -13.336 6.547 -5.375 1 94.06 97 GLU A O 1
ATOM 738 N N . ARG A 1 98 ? -14.469 7.93 -4.027 1 94.12 98 ARG A N 1
ATOM 739 C CA . ARG A 1 98 ? -13.352 8.867 -3.941 1 94.12 98 ARG A CA 1
ATOM 740 C C . ARG A 1 98 ? -12.172 8.25 -3.201 1 94.12 98 ARG A C 1
ATOM 742 O O . ARG A 1 98 ? -11.023 8.43 -3.6 1 94.12 98 ARG A O 1
ATOM 749 N N . LEU A 1 99 ? -12.477 7.52 -2.129 1 95.81 99 LEU A N 1
ATOM 750 C CA . LEU A 1 99 ? -11.43 6.832 -1.38 1 95.81 99 LEU A CA 1
ATOM 751 C C . LEU A 1 99 ? -10.719 5.801 -2.254 1 95.81 99 LEU A C 1
ATOM 753 O O . LEU A 1 99 ? -9.492 5.77 -2.309 1 95.81 99 LEU A O 1
ATOM 757 N N . LEU A 1 100 ? -11.516 5.027 -2.951 1 97.06 100 LEU A N 1
ATOM 758 C CA . LEU A 1 100 ? -10.969 3.979 -3.807 1 97.06 100 LEU A CA 1
ATOM 759 C C . LEU A 1 100 ? -10.133 4.578 -4.93 1 97.06 100 LEU A C 1
ATOM 761 O O . LEU A 1 100 ? -9.008 4.129 -5.176 1 97.06 100 LEU A O 1
ATOM 765 N N . THR A 1 101 ? -10.656 5.582 -5.551 1 97.5 101 THR A N 1
ATOM 766 C CA . THR A 1 101 ? -9.938 6.242 -6.633 1 97.5 101 THR A CA 1
ATOM 767 C C . THR A 1 101 ? -8.633 6.844 -6.129 1 97.5 101 THR A C 1
ATOM 769 O O . THR A 1 101 ? -7.605 6.77 -6.809 1 97.5 101 THR A O 1
ATOM 772 N N . GLY A 1 102 ? -8.68 7.477 -4.961 1 97.56 102 GLY A N 1
ATOM 773 C CA . GLY A 1 102 ? -7.473 8.031 -4.371 1 97.56 102 GLY A CA 1
ATOM 774 C C . GLY A 1 102 ? -6.406 6.984 -4.109 1 97.56 102 GLY A C 1
ATOM 775 O O . GLY A 1 102 ? -5.238 7.18 -4.457 1 97.56 102 GLY A O 1
ATOM 776 N N . VAL A 1 103 ? -6.828 5.883 -3.537 1 97.88 103 VAL A N 1
ATOM 777 C CA . VAL A 1 103 ? -5.883 4.816 -3.219 1 97.88 103 VAL A CA 1
ATOM 778 C C . VAL A 1 103 ? -5.281 4.258 -4.504 1 97.88 103 VAL A C 1
ATOM 780 O O . VAL A 1 103 ? -4.07 4.035 -4.586 1 97.88 103 VAL A O 1
ATOM 783 N N . LEU A 1 104 ? -6.125 4.055 -5.512 1 98.31 104 LEU A N 1
ATOM 784 C CA . LEU A 1 104 ? -5.641 3.523 -6.785 1 98.31 104 LEU A CA 1
ATOM 785 C C . LEU A 1 104 ? -4.711 4.52 -7.469 1 98.31 104 LEU A C 1
ATOM 787 O O . LEU A 1 104 ? -3.688 4.129 -8.039 1 98.31 104 LEU A O 1
ATOM 791 N N . PHE A 1 105 ? -5.055 5.762 -7.422 1 98.19 105 PHE A N 1
ATOM 792 C CA . PHE A 1 105 ? -4.238 6.805 -8.031 1 98.19 105 PHE A CA 1
ATOM 793 C C . PHE A 1 105 ? -2.85 6.836 -7.406 1 98.19 105 PHE A C 1
ATOM 795 O O . PHE A 1 105 ? -1.842 6.785 -8.117 1 98.19 105 PHE A O 1
ATOM 802 N N . PHE A 1 106 ? -2.791 6.871 -6.082 1 98.31 106 PHE A N 1
ATOM 803 C CA . PHE A 1 106 ? -1.502 6.996 -5.41 1 98.31 106 PHE A CA 1
ATOM 804 C C . PHE A 1 106 ? -0.711 5.695 -5.512 1 98.31 106 PHE A C 1
ATOM 806 O O . PHE A 1 106 ? 0.518 5.715 -5.594 1 98.31 106 PHE A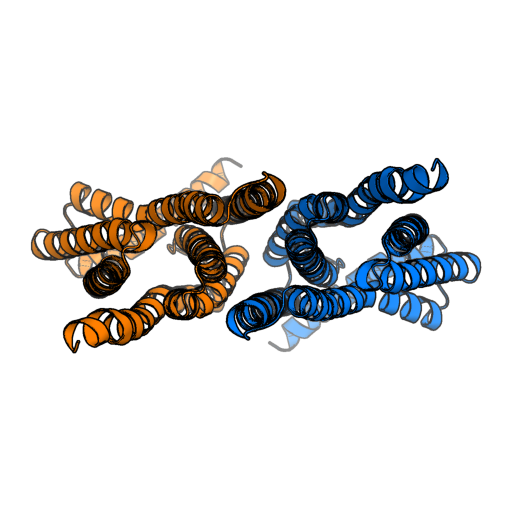 O 1
ATOM 813 N N . SER A 1 107 ? -1.425 4.512 -5.504 1 98.12 107 SER A N 1
ATOM 814 C CA . SER A 1 107 ? -0.737 3.242 -5.711 1 98.12 107 SER A CA 1
ATOM 815 C C . SER A 1 107 ? -0.066 3.189 -7.078 1 98.12 107 SER A C 1
ATOM 817 O O . SER A 1 107 ? 1.08 2.752 -7.199 1 98.12 107 SER A O 1
ATOM 819 N N . LEU A 1 108 ? -0.785 3.639 -8.047 1 98.06 108 LEU A N 1
ATOM 820 C CA . LEU A 1 108 ? -0.249 3.672 -9.398 1 98.06 108 LEU A CA 1
ATOM 821 C C . LEU A 1 108 ? 0.906 4.66 -9.508 1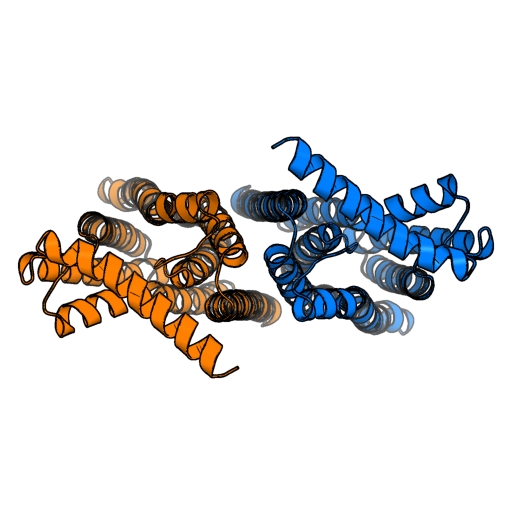 98.06 108 LEU A C 1
ATOM 823 O O . LEU A 1 108 ? 1.951 4.348 -10.078 1 98.06 108 LEU A O 1
ATOM 827 N N . LEU A 1 109 ? 0.718 5.812 -8.93 1 98.25 109 LEU A N 1
ATOM 828 C CA . LEU A 1 109 ? 1.742 6.852 -8.977 1 98.25 109 LEU A CA 1
ATOM 829 C C . LEU A 1 109 ? 3.031 6.367 -8.32 1 98.25 109 LEU A C 1
ATOM 831 O O . LEU A 1 109 ? 4.113 6.48 -8.898 1 98.25 109 LEU A O 1
ATOM 835 N N . LEU A 1 110 ? 2.906 5.836 -7.141 1 98.38 110 LEU A N 1
ATOM 836 C CA . LEU A 1 110 ? 4.074 5.418 -6.371 1 98.38 110 LEU A CA 1
ATOM 837 C C . LEU A 1 110 ? 4.762 4.23 -7.035 1 98.38 110 LEU A C 1
ATOM 839 O O . LEU A 1 110 ? 5.992 4.199 -7.137 1 98.38 110 LEU A O 1
ATOM 843 N N . SER A 1 111 ? 3.994 3.234 -7.535 1 97.56 111 SER A N 1
ATOM 844 C CA . SER A 1 111 ? 4.605 2.064 -8.156 1 97.56 111 SER A CA 1
ATOM 845 C C . SER A 1 111 ? 5.242 2.42 -9.5 1 97.56 111 SER A C 1
ATOM 847 O O . SER A 1 111 ? 6.316 1.92 -9.828 1 97.56 111 SER A O 1
ATOM 849 N N . CYS A 1 112 ? 4.648 3.309 -10.281 1 97.5 112 CYS A N 1
ATOM 850 C CA . CYS A 1 112 ? 5.219 3.734 -11.555 1 97.5 112 CYS A CA 1
ATOM 851 C C . CYS A 1 112 ? 6.465 4.582 -11.336 1 97.5 112 CYS A C 1
ATOM 853 O O . CYS A 1 112 ? 7.445 4.453 -12.078 1 97.5 112 CYS A O 1
ATOM 855 N N . ALA A 1 113 ? 6.398 5.469 -10.367 1 98 113 ALA A N 1
ATOM 856 C CA . ALA A 1 113 ? 7.582 6.254 -10.031 1 98 113 ALA A CA 1
ATOM 857 C C . ALA A 1 113 ? 8.742 5.352 -9.617 1 98 113 ALA A C 1
ATOM 859 O O . ALA A 1 113 ? 9.883 5.562 -10.031 1 98 113 ALA A O 1
ATOM 860 N N . GLY A 1 114 ? 8.422 4.344 -8.742 1 97.5 114 GLY A N 1
ATOM 861 C CA . GLY A 1 114 ? 9.445 3.379 -8.375 1 97.5 114 GLY A CA 1
ATOM 862 C C . GLY A 1 114 ? 10.039 2.652 -9.562 1 97.5 114 GLY A C 1
ATOM 863 O O . GLY A 1 114 ? 11.258 2.482 -9.641 1 97.5 114 GLY A O 1
ATOM 864 N N . ALA A 1 115 ? 9.188 2.232 -10.484 1 97 115 ALA A N 1
ATOM 865 C CA . ALA A 1 115 ? 9.641 1.548 -11.695 1 97 115 ALA A CA 1
ATOM 866 C C . ALA A 1 115 ? 10.523 2.461 -12.539 1 97 115 ALA A C 1
ATOM 868 O O . ALA A 1 115 ? 11.602 2.059 -12.984 1 97 115 ALA A O 1
ATOM 869 N N . PHE A 1 116 ? 10.117 3.656 -12.711 1 97.25 116 PHE A N 1
ATOM 870 C CA . PHE A 1 116 ? 10.859 4.617 -13.523 1 97.25 116 PHE A CA 1
ATOM 871 C C . PHE A 1 116 ? 12.227 4.887 -12.922 1 97.25 116 PHE A C 1
ATOM 873 O O . PHE A 1 116 ? 13.234 4.879 -13.633 1 97.25 116 PHE A O 1
ATOM 880 N N . ILE A 1 117 ? 12.266 5.109 -11.695 1 96.25 117 ILE A N 1
ATOM 881 C CA . ILE A 1 117 ? 13.5 5.477 -11.008 1 96.25 117 ILE A CA 1
ATOM 882 C C . ILE A 1 117 ? 14.469 4.297 -11.031 1 96.25 117 ILE A C 1
ATOM 884 O O . ILE A 1 117 ? 15.68 4.484 -11.203 1 96.25 117 ILE A O 1
ATOM 888 N N . THR A 1 118 ? 13.992 3.119 -10.867 1 94.81 118 THR A N 1
ATOM 889 C CA . THR A 1 118 ? 14.844 1.936 -10.781 1 94.81 118 THR A CA 1
ATOM 890 C C . THR A 1 118 ? 15.344 1.525 -12.164 1 94.81 118 THR A C 1
ATOM 892 O O . THR A 1 118 ? 16.5 1.15 -12.32 1 94.81 118 THR A O 1
ATOM 895 N N . PHE A 1 119 ? 14.555 1.651 -13.172 1 96.31 119 PHE A N 1
ATOM 896 C CA . PHE A 1 119 ? 14.898 1.105 -14.484 1 96.31 119 PHE A CA 1
ATOM 897 C C . PHE A 1 119 ? 15.281 2.219 -15.453 1 96.31 119 PHE A C 1
ATOM 899 O O . PHE A 1 119 ? 15.68 1.952 -16.578 1 96.31 119 PHE A O 1
ATOM 906 N N . GLY A 1 120 ? 15.328 3.451 -14.984 1 95.19 120 GLY A N 1
ATOM 907 C CA . GLY A 1 120 ? 15.602 4.594 -15.836 1 95.19 120 GLY A CA 1
ATOM 908 C C . GLY A 1 120 ? 17.094 4.859 -16.016 1 95.19 120 GLY A C 1
ATOM 909 O O . GLY A 1 120 ? 17.484 5.801 -16.703 1 95.19 120 GLY A O 1
ATOM 910 N N . GLY A 1 121 ? 17.922 4.066 -15.453 1 94.44 121 GLY A N 1
ATOM 911 C CA . GLY A 1 121 ? 19.344 4.266 -15.586 1 94.44 121 GLY A CA 1
ATOM 912 C C . GLY A 1 121 ? 19.844 5.508 -14.875 1 94.44 121 GLY A C 1
ATOM 913 O O . GLY A 1 121 ? 20.766 6.18 -15.359 1 94.44 121 GLY A O 1
ATOM 914 N N . LEU A 1 122 ? 19.266 5.859 -13.789 1 95.56 122 LEU A N 1
ATOM 915 C CA . LEU A 1 122 ? 19.594 7.07 -13.039 1 95.56 122 LEU A CA 1
ATOM 916 C C . LEU A 1 122 ? 20.719 6.801 -12.047 1 95.56 122 LEU A C 1
ATOM 918 O O . LEU A 1 122 ? 20.875 5.68 -11.555 1 95.56 122 LEU A O 1
ATOM 922 N N . THR A 1 123 ? 21.438 7.867 -11.852 1 96.56 123 THR A N 1
ATOM 923 C CA . THR A 1 123 ? 22.344 7.832 -10.719 1 96.56 123 THR A CA 1
ATOM 924 C C . THR A 1 123 ? 21.578 7.836 -9.398 1 96.56 123 THR A C 1
ATOM 926 O O . THR A 1 123 ? 20.391 8.125 -9.367 1 96.56 123 THR A O 1
ATOM 929 N N . HIS A 1 124 ? 22.234 7.434 -8.359 1 95.5 124 HIS A N 1
ATOM 930 C CA . HIS A 1 124 ? 21.578 7.43 -7.059 1 95.5 124 HIS A CA 1
ATOM 931 C C . HIS A 1 124 ? 21.062 8.82 -6.695 1 95.5 124 HIS A C 1
ATOM 933 O O . HIS A 1 124 ? 19.953 8.961 -6.188 1 95.5 124 HIS A O 1
ATOM 939 N N . GLU A 1 125 ? 21.891 9.867 -6.965 1 96.94 125 GLU A N 1
ATOM 940 C CA . GLU A 1 125 ? 21.484 11.242 -6.684 1 96.94 125 GLU A CA 1
ATOM 941 C C . GLU A 1 125 ? 20.219 11.617 -7.461 1 96.94 125 GLU A C 1
ATOM 943 O O . GLU A 1 125 ? 19.328 12.266 -6.922 1 96.94 125 GLU A O 1
ATOM 948 N N . ALA A 1 126 ? 20.156 11.211 -8.68 1 97.62 126 ALA A N 1
ATOM 949 C CA . ALA A 1 126 ? 18.984 11.492 -9.508 1 97.62 126 ALA A CA 1
ATOM 950 C C . ALA A 1 126 ? 17.766 10.711 -9.031 1 97.62 126 ALA A C 1
ATOM 952 O O . ALA A 1 126 ? 16.641 11.195 -9.117 1 97.62 126 ALA A O 1
ATOM 953 N N . MET A 1 127 ? 17.984 9.445 -8.586 1 97.75 127 MET A N 1
ATOM 954 C CA . MET A 1 127 ? 16.906 8.664 -7.996 1 97.75 127 MET A CA 1
ATOM 955 C C . MET A 1 127 ? 16.312 9.383 -6.789 1 97.75 127 MET A C 1
ATOM 957 O O . MET A 1 127 ? 15.094 9.516 -6.684 1 97.75 127 MET A O 1
ATOM 961 N N . VAL A 1 128 ? 17.172 9.875 -5.91 1 98.06 128 VAL A N 1
ATOM 962 C CA . VAL A 1 128 ? 16.75 10.562 -4.695 1 98.06 128 VAL A CA 1
ATOM 963 C C . VAL A 1 128 ? 15.984 11.828 -5.062 1 98.06 128 VAL A C 1
ATOM 965 O O . VAL A 1 128 ? 14.914 12.094 -4.512 1 98.06 128 VAL A O 1
ATOM 968 N N . SER A 1 129 ? 16.5 12.602 -5.988 1 98.25 129 SER A N 1
ATOM 969 C CA . SER A 1 129 ? 15.859 13.852 -6.387 1 98.25 129 SER A CA 1
ATOM 970 C C . SER A 1 129 ? 14.492 13.602 -7.027 1 98.25 129 SER A C 1
ATOM 972 O O . SER A 1 129 ? 13.523 14.289 -6.723 1 98.25 129 SER A O 1
ATOM 974 N N . THR A 1 130 ? 14.43 12.602 -7.93 1 98.38 130 THR A N 1
ATOM 975 C CA . THR A 1 130 ? 13.18 12.281 -8.602 1 98.38 130 THR A CA 1
ATOM 976 C C . THR A 1 130 ? 12.117 11.844 -7.598 1 98.38 130 THR A C 1
ATOM 978 O O . THR A 1 130 ? 10.992 12.336 -7.617 1 98.38 130 THR A O 1
ATOM 981 N N . TRP A 1 131 ? 12.461 10.984 -6.695 1 98.56 131 TRP A N 1
ATOM 982 C CA . TRP A 1 131 ? 11.516 10.531 -5.68 1 98.56 131 TRP A CA 1
ATOM 983 C C . TRP A 1 131 ? 11.172 11.656 -4.711 1 98.56 131 TRP A C 1
ATOM 985 O O . TRP A 1 131 ? 10.039 11.742 -4.23 1 98.56 131 TRP A O 1
ATOM 995 N N . GLY A 1 132 ? 12.156 12.508 -4.402 1 98.69 132 GLY A N 1
ATOM 996 C CA . GLY A 1 132 ? 11.891 13.68 -3.586 1 98.69 132 GLY A CA 1
ATOM 997 C C . GLY A 1 132 ? 10.789 14.562 -4.152 1 98.69 132 GLY A C 1
ATOM 998 O O . GLY A 1 132 ? 9.891 14.984 -3.424 1 98.69 132 GLY A O 1
ATOM 999 N N . PHE A 1 133 ? 10.844 14.758 -5.426 1 98.56 133 PHE A N 1
ATOM 1000 C CA . PHE A 1 133 ? 9.82 15.57 -6.078 1 98.56 133 PHE A CA 1
ATOM 1001 C C . PHE A 1 133 ? 8.461 14.891 -5.996 1 98.56 133 PHE A C 1
ATOM 1003 O O . PHE A 1 133 ? 7.445 15.547 -5.75 1 98.56 133 PHE A O 1
ATOM 1010 N N . VAL A 1 134 ? 8.438 13.562 -6.207 1 98.38 134 VAL A N 1
ATOM 1011 C CA . VAL A 1 134 ? 7.188 12.805 -6.133 1 98.38 134 VAL A CA 1
ATOM 1012 C C . VAL A 1 134 ? 6.605 12.906 -4.727 1 98.38 134 VAL A C 1
ATOM 1014 O O . VAL A 1 134 ? 5.418 13.203 -4.559 1 98.38 134 VAL A O 1
ATOM 1017 N N . THR A 1 135 ? 7.43 12.719 -3.732 1 98.31 135 THR A N 1
ATOM 1018 C CA . THR A 1 135 ? 6.992 12.688 -2.342 1 98.31 135 THR A CA 1
ATOM 1019 C C . THR A 1 135 ? 6.516 14.062 -1.891 1 98.31 135 THR A C 1
ATOM 1021 O O . THR A 1 135 ? 5.492 14.18 -1.216 1 98.31 135 THR A O 1
ATOM 1024 N N . VAL A 1 136 ? 7.195 15.133 -2.301 1 98.19 136 VAL A N 1
ATOM 1025 C CA . VAL A 1 136 ? 6.812 16.484 -1.922 1 98.19 136 VAL A CA 1
ATOM 1026 C C . VAL A 1 136 ? 5.508 16.859 -2.615 1 98.19 136 VAL A C 1
ATOM 1028 O O . VAL A 1 136 ? 4.66 17.547 -2.027 1 98.19 136 VAL A O 1
ATOM 1031 N N . ALA A 1 137 ? 5.348 16.422 -3.863 1 97.62 137 ALA A N 1
ATOM 1032 C CA . ALA A 1 137 ? 4.082 16.672 -4.547 1 97.62 137 ALA A CA 1
ATOM 1033 C C . ALA A 1 137 ? 2.92 16.031 -3.793 1 97.62 137 ALA A C 1
ATOM 1035 O O . ALA A 1 137 ? 1.866 16.656 -3.627 1 97.62 137 ALA A O 1
ATOM 1036 N N . ILE A 1 138 ? 3.078 14.82 -3.342 1 97.94 138 ILE A N 1
ATOM 1037 C CA . ILE A 1 138 ? 2.057 14.133 -2.561 1 97.94 138 ILE A CA 1
ATOM 1038 C C . ILE A 1 138 ? 1.815 14.883 -1.252 1 97.94 138 ILE A C 1
ATOM 1040 O O . ILE A 1 138 ? 0.669 15.047 -0.829 1 97.94 138 ILE A O 1
ATOM 1044 N N . LEU A 1 139 ? 2.885 15.352 -0.605 1 97 139 LEU A N 1
ATOM 1045 C CA . LEU A 1 139 ? 2.789 16.109 0.64 1 97 139 LEU A CA 1
ATOM 1046 C C . LEU A 1 139 ? 1.956 17.375 0.449 1 97 139 LEU A C 1
ATOM 1048 O O . LEU A 1 139 ? 1.112 17.703 1.288 1 97 139 LEU A O 1
ATOM 1052 N N . LEU A 1 140 ? 2.15 18.016 -0.659 1 92.56 140 LEU A N 1
ATOM 1053 C CA . LEU A 1 140 ? 1.398 19.234 -0.933 1 92.56 140 LEU A CA 1
ATOM 1054 C C . LEU A 1 140 ? -0.075 18.922 -1.168 1 92.56 140 LEU A C 1
ATOM 1056 O O . LEU A 1 140 ? -0.947 19.719 -0.812 1 92.56 140 LEU A O 1
ATOM 1060 N N . ILE A 1 141 ? -0.353 17.781 -1.738 1 91.5 141 ILE A N 1
ATOM 1061 C CA . ILE A 1 141 ? -1.735 17.328 -1.851 1 91.5 141 ILE A CA 1
ATOM 1062 C C . ILE A 1 141 ? -2.297 17.031 -0.462 1 91.5 141 ILE A C 1
ATOM 1064 O O . ILE A 1 141 ? -3.438 17.391 -0.159 1 91.5 141 ILE A O 1
ATOM 1068 N N . PHE A 1 142 ? -1.493 16.422 0.361 1 91.38 142 PHE A N 1
ATOM 1069 C CA . PHE A 1 142 ? -1.87 16.125 1.739 1 91.38 142 PHE A CA 1
ATOM 1070 C C . PHE A 1 142 ? -2.193 17.406 2.494 1 91.38 142 PHE A C 1
ATOM 1072 O O . PHE A 1 142 ? -3.082 17.422 3.348 1 91.38 142 PHE A O 1
ATOM 1079 N N . TYR A 1 143 ? -1.571 18.578 2.088 1 89.25 143 TYR A N 1
ATOM 1080 C CA . TYR A 1 143 ? -1.788 19.875 2.709 1 89.25 143 TYR A CA 1
ATOM 1081 C C . TYR A 1 143 ? -3.062 20.516 2.184 1 89.25 143 TYR A C 1
ATOM 1083 O O . TYR A 1 143 ? -3.479 21.578 2.672 1 89.25 143 TYR A O 1
ATOM 1091 N N . ALA A 1 144 ? -3.678 19.891 1.214 1 84.25 144 ALA A N 1
ATOM 1092 C CA . ALA A 1 144 ? -4.922 20.453 0.683 1 84.25 144 ALA A CA 1
ATOM 1093 C C . ALA A 1 144 ? -5.98 20.562 1.775 1 84.25 144 ALA A C 1
ATOM 1095 O O . ALA A 1 144 ? -6.805 21.484 1.75 1 84.25 144 ALA A O 1
ATOM 1096 N N . ALA A 1 145 ? -5.93 19.672 2.705 1 81 145 ALA A N 1
ATOM 1097 C CA . ALA A 1 145 ? -6.922 19.688 3.777 1 81 145 ALA A CA 1
ATOM 1098 C C . ALA A 1 145 ? -6.789 20.938 4.629 1 81 145 ALA A C 1
ATOM 1100 O O . ALA A 1 145 ? -7.758 21.688 4.805 1 81 145 ALA A O 1
ATOM 1101 N N . PRO A 1 146 ? -5.66 21.312 5.129 1 80.19 146 PRO A N 1
ATOM 1102 C CA . PRO A 1 146 ? -5.508 22.562 5.859 1 80.19 146 PRO A CA 1
ATOM 1103 C C . PRO A 1 146 ? -5.828 23.781 5 1 80.19 146 PRO A C 1
ATOM 1105 O O . PRO A 1 146 ? -6.375 24.766 5.504 1 80.19 146 PRO A O 1
ATOM 1108 N N . LEU A 1 147 ? -5.602 23.703 3.746 1 84.44 147 LEU A N 1
ATOM 1109 C CA . LEU A 1 147 ? -5.887 24.812 2.842 1 84.44 147 LEU A CA 1
ATOM 1110 C C . LEU A 1 147 ? -7.391 25.016 2.678 1 84.44 147 LEU A C 1
ATOM 1112 O O . LEU A 1 147 ? -7.875 26.141 2.664 1 84.44 147 LEU A O 1
ATOM 1116 N N . SER A 1 148 ? -8.016 23.906 2.578 1 84.75 148 SER A N 1
ATOM 1117 C CA . SER A 1 148 ? -9.469 23.969 2.486 1 84.75 148 SER A CA 1
ATOM 1118 C C . SER A 1 148 ? -10.086 24.547 3.758 1 84.75 148 SER A C 1
ATOM 1120 O O . SER A 1 148 ? -11.047 25.312 3.695 1 84.75 148 SER A O 1
ATOM 1122 N N . SER A 1 149 ? -9.539 24.203 4.883 1 86.31 149 SER A N 1
ATOM 1123 C CA . SER A 1 149 ? -10.016 24.734 6.156 1 86.31 149 SER A CA 1
ATOM 1124 C C . SER A 1 149 ? -9.766 26.234 6.258 1 86.31 149 SER A C 1
ATOM 1126 O O . SER A 1 149 ? -10.617 26.969 6.766 1 86.31 149 SER A O 1
ATOM 1128 N N . ILE A 1 150 ? -8.688 26.656 5.816 1 89.56 150 ILE A N 1
ATOM 1129 C CA . ILE A 1 150 ? -8.352 28.078 5.816 1 89.56 150 ILE A CA 1
ATOM 1130 C C . ILE A 1 150 ? -9.336 28.844 4.934 1 89.56 150 ILE A C 1
ATOM 1132 O O . ILE A 1 150 ? -9.867 29.875 5.336 1 89.56 150 ILE A O 1
ATOM 1136 N N . ALA A 1 151 ? -9.609 28.25 3.775 1 89.69 151 ALA A N 1
ATOM 1137 C CA . ALA A 1 151 ? -10.57 28.875 2.863 1 89.69 151 ALA A CA 1
ATOM 1138 C C . ALA A 1 151 ? -11.945 28.984 3.51 1 89.69 151 ALA A C 1
ATOM 1140 O O . ALA A 1 151 ? -12.625 30 3.352 1 89.69 151 ALA A O 1
ATOM 1141 N N . GLU A 1 152 ? -12.242 27.969 4.199 1 89.06 152 GLU A N 1
ATOM 1142 C CA . GLU A 1 152 ? -13.531 27.969 4.883 1 89.06 152 GLU A CA 1
ATOM 1143 C C . GLU A 1 152 ? -13.602 29.078 5.938 1 89.06 152 GLU A C 1
ATOM 1145 O O . GLU A 1 152 ? -14.617 29.766 6.062 1 89.06 152 GLU A O 1
ATOM 1150 N N . VAL A 1 153 ? -12.586 29.266 6.691 1 90.38 153 VAL A N 1
ATOM 1151 C CA . VAL A 1 153 ? -12.531 30.281 7.738 1 90.38 153 VAL A CA 1
ATOM 1152 C C . VAL A 1 153 ? -12.617 31.672 7.113 1 90.38 153 VAL A C 1
ATOM 1154 O O . VAL A 1 153 ? -13.305 32.531 7.633 1 90.38 153 VAL A O 1
ATOM 1157 N N . LEU A 1 154 ? -12 31.812 6.031 1 92.25 154 LEU A N 1
ATOM 1158 C CA . LEU A 1 154 ? -11.992 33.125 5.371 1 92.25 154 LEU A CA 1
ATOM 1159 C C . LEU A 1 154 ? -13.359 33.438 4.789 1 92.25 154 LEU A C 1
ATOM 1161 O O . LEU A 1 154 ? -13.75 34.594 4.73 1 92.25 154 LEU A O 1
ATOM 1165 N N . SER A 1 155 ? -14.07 32.344 4.508 1 92 155 SER A N 1
ATOM 1166 C CA . SER A 1 155 ? -15.391 32.531 3.92 1 92 155 SER A CA 1
ATOM 1167 C C . SER A 1 155 ? -16.453 32.75 4.996 1 92 155 SER A C 1
ATOM 1169 O O . SER A 1 155 ? -17.375 33.531 4.824 1 92 155 SER A O 1
ATOM 1171 N N . THR A 1 156 ? -16.297 32.062 6.078 1 90 156 THR A N 1
ATOM 1172 C CA . THR A 1 156 ? -17.328 32.062 7.102 1 90 156 THR A CA 1
ATOM 1173 C C . THR A 1 156 ? -16.953 33 8.242 1 90 156 THR A C 1
ATOM 1175 O O . THR A 1 156 ? -17.797 33.312 9.086 1 90 156 THR A O 1
ATOM 1178 N N . ARG A 1 157 ? -15.719 33.375 8.242 1 92.06 157 ARG A N 1
ATOM 1179 C CA . ARG A 1 157 ? -15.188 34.219 9.305 1 92.06 157 ARG A CA 1
ATOM 1180 C C . ARG A 1 157 ? -15.352 33.562 10.664 1 92.06 157 ARG A C 1
ATOM 1182 O O . ARG A 1 157 ? -15.75 34.219 11.633 1 92.06 157 ARG A O 1
ATOM 1189 N N . SER A 1 158 ? -15.25 32.281 10.641 1 90.69 158 SER A N 1
ATOM 1190 C CA . SER A 1 158 ? -15.289 31.453 11.844 1 90.69 158 SER A CA 1
ATOM 1191 C C . SER A 1 158 ? -14.242 30.328 11.781 1 90.69 158 SER A C 1
ATOM 1193 O O . SER A 1 158 ? -14.102 29.672 10.758 1 90.69 158 SER A O 1
ATOM 1195 N N . SER A 1 159 ? -13.516 30.172 12.867 1 91.56 159 SER A N 1
ATOM 1196 C CA . SER A 1 159 ? -12.461 29.172 12.867 1 91.56 159 SER A CA 1
ATOM 1197 C C . SER A 1 159 ? -12.984 27.812 13.352 1 91.56 159 SER A C 1
ATOM 1199 O O . SER A 1 159 ? -12.211 26.969 13.789 1 91.56 159 SER A O 1
ATOM 1201 N N . ALA A 1 160 ? -14.305 27.625 13.25 1 86 160 ALA A N 1
ATOM 1202 C CA . ALA A 1 160 ? -14.938 26.391 13.719 1 86 160 ALA A CA 1
ATOM 1203 C C . ALA A 1 160 ? -14.383 25.188 12.977 1 86 160 ALA A C 1
ATOM 1205 O O . ALA A 1 160 ? -14.359 24.078 13.516 1 86 160 ALA A O 1
ATOM 1206 N N . ALA A 1 161 ? -13.836 25.438 11.852 1 84.69 161 ALA A N 1
ATOM 1207 C CA . ALA A 1 161 ? -13.344 24.344 11.008 1 84.69 161 ALA A CA 1
ATOM 1208 C C . ALA A 1 161 ? -11.906 23.984 11.367 1 84.69 161 ALA A C 1
ATOM 1210 O O . ALA A 1 161 ? -11.383 22.969 10.914 1 84.69 161 ALA A O 1
ATOM 1211 N N . LEU A 1 162 ? -11.312 24.797 12.188 1 89.06 162 LEU A N 1
ATOM 1212 C CA . LEU A 1 162 ? -9.906 24.578 12.5 1 89.06 162 LEU A CA 1
ATOM 1213 C C . LEU A 1 162 ? -9.742 23.938 13.875 1 89.06 162 LEU A C 1
ATOM 1215 O O . LEU A 1 162 ? -10.547 24.188 14.773 1 89.06 162 LEU A O 1
ATOM 1219 N N . ASN A 1 163 ? -8.688 23.031 13.938 1 89.94 163 ASN A N 1
ATOM 1220 C CA . ASN A 1 163 ? -8.227 22.469 15.203 1 89.94 163 ASN A CA 1
ATOM 1221 C C . ASN A 1 163 ? -6.945 23.156 15.68 1 89.94 163 ASN A C 1
ATOM 1223 O O . ASN A 1 163 ? -5.859 22.859 15.188 1 89.94 163 ASN A O 1
ATOM 1227 N N . GLU A 1 164 ? -7.133 24.016 16.656 1 92.25 164 GLU A N 1
ATOM 1228 C CA . GLU A 1 164 ? -6.027 24.875 17.062 1 92.25 164 GLU A CA 1
ATOM 1229 C C . GLU A 1 164 ? -4.863 24.062 17.609 1 92.25 164 GLU A C 1
ATOM 1231 O O . GLU A 1 164 ? -3.707 24.297 17.25 1 92.25 164 GLU A O 1
ATOM 1236 N N . PRO A 1 165 ? -5.094 23.094 18.484 1 93.25 165 PRO A N 1
ATOM 1237 C CA . PRO A 1 165 ? -3.977 22.266 18.953 1 93.25 165 PRO A CA 1
ATOM 1238 C C . PRO A 1 165 ? -3.23 21.578 17.812 1 93.25 165 PRO A C 1
ATOM 1240 O O . PRO A 1 165 ? -2 21.484 17.828 1 93.25 165 PRO A O 1
ATOM 1243 N N . LEU A 1 166 ? -3.936 21.156 16.844 1 92.94 166 LEU A N 1
ATOM 1244 C CA . LEU A 1 166 ? -3.303 20.5 15.695 1 92.94 166 LEU A CA 1
ATOM 1245 C C . LEU A 1 166 ? -2.502 21.5 14.875 1 92.94 166 LEU A C 1
ATOM 1247 O O . LEU A 1 166 ? -1.427 21.172 14.367 1 92.94 166 LEU A O 1
ATOM 1251 N N . ALA A 1 167 ? -3.029 22.672 14.711 1 93.94 167 ALA A N 1
ATOM 1252 C CA . ALA A 1 167 ? -2.309 23.734 14.016 1 93.94 167 ALA A CA 1
ATOM 1253 C C . ALA A 1 167 ? -0.989 24.062 14.719 1 93.94 167 ALA A C 1
ATOM 1255 O O . ALA A 1 167 ? 0.039 24.234 14.062 1 93.94 167 ALA A O 1
ATOM 1256 N N . PHE A 1 168 ? -1.048 24.125 15.992 1 95.81 168 PHE A N 1
ATOM 1257 C CA . PHE A 1 168 ? 0.163 24.375 16.766 1 95.81 168 PHE A CA 1
ATOM 1258 C C . PHE A 1 168 ? 1.165 23.25 16.594 1 95.81 168 PHE A C 1
ATOM 1260 O O . PHE A 1 168 ? 2.361 23.484 16.406 1 95.81 168 PHE A O 1
ATOM 1267 N N . ALA A 1 169 ? 0.678 22.031 16.656 1 96.12 169 ALA A N 1
ATOM 1268 C CA . ALA A 1 169 ? 1.543 20.875 16.422 1 96.12 169 ALA A CA 1
ATOM 1269 C C . ALA A 1 169 ? 2.188 20.938 15.047 1 96.12 169 ALA A C 1
ATOM 1271 O O . ALA A 1 169 ? 3.336 20.516 14.875 1 96.12 169 ALA A O 1
ATOM 1272 N N . ALA A 1 170 ? 1.438 21.469 14.086 1 95.81 170 ALA A N 1
ATOM 1273 C CA . ALA A 1 170 ? 1.96 21.578 12.734 1 95.81 170 ALA A CA 1
ATOM 1274 C C . ALA A 1 170 ? 3.119 22.578 12.672 1 95.81 170 ALA A C 1
ATOM 1276 O O . ALA A 1 170 ? 4.086 22.375 11.938 1 95.81 170 ALA A O 1
ATOM 1277 N N . ILE A 1 171 ? 3.002 23.625 13.391 1 97.81 171 ILE A N 1
ATOM 1278 C CA . ILE A 1 171 ? 4.082 24.609 13.477 1 97.81 171 ILE A CA 1
ATOM 1279 C C . ILE A 1 171 ? 5.336 23.938 14.039 1 97.81 171 ILE A C 1
ATOM 1281 O O . ILE A 1 171 ? 6.418 24.047 13.453 1 97.81 171 ILE A O 1
ATOM 1285 N N . VAL A 1 172 ? 5.152 23.25 15.148 1 98.12 172 VAL A N 1
ATOM 1286 C CA . VAL A 1 172 ? 6.273 22.625 15.844 1 98.12 172 VAL A CA 1
ATOM 1287 C C . VAL A 1 172 ? 6.895 21.547 14.953 1 98.12 172 VAL A C 1
ATOM 1289 O O . VAL A 1 172 ? 8.109 21.5 14.781 1 98.12 172 VAL A O 1
ATOM 1292 N N . ASN A 1 173 ? 6.07 20.75 14.414 1 98 173 ASN A N 1
ATOM 1293 C CA . ASN A 1 173 ? 6.543 19.688 13.531 1 98 173 ASN A CA 1
ATOM 1294 C C . ASN A 1 173 ? 7.324 20.25 12.344 1 98 173 ASN A C 1
ATOM 1296 O O . ASN A 1 173 ? 8.438 19.812 12.062 1 98 173 ASN A O 1
ATOM 1300 N N . GLY A 1 174 ? 6.711 21.234 11.688 1 97.88 174 GLY A N 1
ATOM 1301 C CA . GLY A 1 174 ? 7.367 21.875 10.555 1 97.88 174 GLY A CA 1
ATOM 1302 C C . GLY A 1 174 ? 8.695 22.5 10.906 1 97.88 174 GLY A C 1
ATOM 1303 O O . GLY A 1 174 ? 9.672 22.375 10.164 1 97.88 174 GLY A O 1
ATOM 1304 N N . ALA A 1 175 ? 8.773 23.094 12.023 1 98 175 ALA A N 1
ATOM 1305 C CA . ALA A 1 175 ? 10.008 23.75 12.461 1 98 175 ALA A CA 1
ATOM 1306 C C . ALA A 1 175 ? 11.102 22.719 12.742 1 98 175 ALA A C 1
ATOM 1308 O O . ALA A 1 175 ? 12.258 22.906 12.359 1 98 175 ALA A O 1
ATOM 1309 N N . LEU A 1 176 ? 10.719 21.641 13.391 1 98.31 176 LEU A N 1
ATOM 1310 C CA . LEU A 1 176 ? 11.68 20.594 13.75 1 98.31 176 LEU A CA 1
ATOM 1311 C C . LEU A 1 176 ? 12.266 19.953 12.5 1 98.31 176 LEU A C 1
ATOM 1313 O O . LEU A 1 176 ? 13.484 19.797 12.383 1 98.31 176 LEU A O 1
ATOM 1317 N N . TRP A 1 177 ? 11.453 19.641 11.539 1 98.44 177 TRP A N 1
ATOM 1318 C CA . TRP A 1 177 ? 11.922 18.953 10.344 1 98.44 177 TRP A CA 1
ATOM 1319 C C . TRP A 1 177 ? 12.617 19.922 9.398 1 98.44 177 TRP A C 1
ATOM 1321 O O . TRP A 1 177 ? 13.555 19.547 8.695 1 98.44 177 TRP A O 1
ATOM 1331 N N . ALA A 1 178 ? 12.141 21.203 9.398 1 98.25 178 ALA A N 1
ATOM 1332 C CA . ALA A 1 178 ? 12.859 22.219 8.625 1 98.25 178 ALA A CA 1
ATOM 1333 C C . ALA 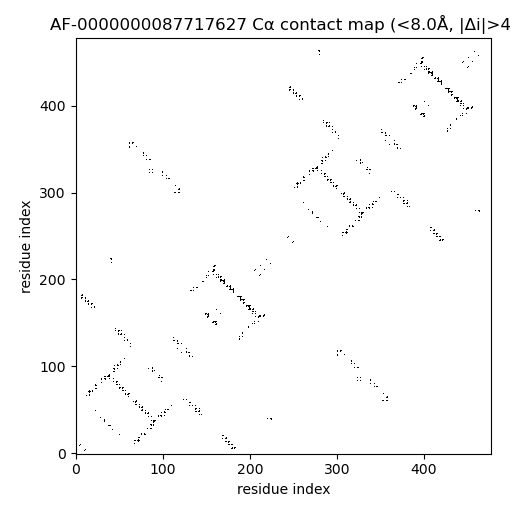A 1 178 ? 14.273 22.406 9.164 1 98.25 178 ALA A C 1
ATOM 1335 O O . ALA A 1 178 ? 15.234 22.484 8.391 1 98.25 178 ALA A O 1
ATOM 1336 N N . ALA A 1 179 ? 14.375 22.484 10.438 1 97.94 179 ALA A N 1
ATOM 1337 C CA . ALA A 1 179 ? 15.68 22.641 11.062 1 97.94 179 ALA A CA 1
ATOM 1338 C C . ALA A 1 179 ? 16.578 21.438 10.758 1 97.94 179 ALA A C 1
ATOM 1340 O O . ALA A 1 179 ? 17.75 21.609 10.391 1 97.94 179 ALA A O 1
ATOM 1341 N N . TYR A 1 180 ? 16.031 20.266 10.891 1 98.25 180 TYR A N 1
ATOM 1342 C CA . TYR A 1 180 ? 16.781 19.047 10.594 1 98.25 180 TYR A CA 1
ATOM 1343 C C . TYR A 1 180 ? 17.203 19.016 9.125 1 98.25 180 TYR A C 1
ATOM 1345 O O . TYR A 1 180 ? 18.375 18.781 8.812 1 98.25 180 TYR A O 1
ATOM 1353 N N . GLY A 1 181 ? 16.188 19.234 8.25 1 98.31 181 GLY A N 1
ATOM 1354 C CA . GLY A 1 181 ? 16.484 19.234 6.824 1 98.31 181 GLY A CA 1
ATOM 1355 C C . GLY A 1 181 ? 17.562 20.234 6.441 1 98.31 181 GLY A C 1
ATOM 1356 O O . GLY A 1 181 ? 18.391 19.969 5.57 1 98.31 181 GLY A O 1
ATOM 1357 N N . TRP A 1 182 ? 17.531 21.359 7.117 1 97.25 182 TRP A N 1
ATOM 1358 C CA . TRP A 1 182 ? 18.547 22.391 6.879 1 97.25 182 TRP A CA 1
ATOM 1359 C C . TRP A 1 182 ? 19.922 21.891 7.328 1 97.25 182 TRP A C 1
ATOM 1361 O O . TRP A 1 182 ? 20.922 22.062 6.613 1 97.25 182 TRP A O 1
ATOM 1371 N N . ALA A 1 183 ? 19.953 21.281 8.422 1 97.25 183 ALA A N 1
ATOM 1372 C CA . ALA A 1 183 ? 21.219 20.828 9.008 1 97.25 183 ALA A CA 1
ATOM 1373 C C . ALA A 1 183 ? 21.859 19.75 8.141 1 97.25 183 ALA A C 1
ATOM 1375 O O . ALA A 1 183 ? 23.094 19.672 8.047 1 97.25 183 ALA A O 1
ATOM 1376 N N . VAL A 1 184 ? 21.047 18.953 7.516 1 96.75 184 VAL A N 1
ATOM 1377 C CA . VAL A 1 184 ? 21.625 17.859 6.727 1 96.75 184 VAL A CA 1
ATOM 1378 C C . VAL A 1 184 ? 21.609 18.234 5.246 1 96.75 184 VAL A C 1
ATOM 1380 O O . VAL A 1 184 ? 21.797 17.375 4.379 1 96.75 184 VAL A O 1
ATOM 1383 N N . ALA A 1 185 ? 21.266 19.469 4.938 1 97.06 185 ALA A N 1
ATOM 1384 C CA . ALA A 1 185 ? 21.297 20.047 3.592 1 97.06 185 ALA A CA 1
ATOM 1385 C C . ALA A 1 185 ? 20.391 19.266 2.645 1 97.06 185 ALA A C 1
ATOM 1387 O O . ALA A 1 185 ? 20.797 18.922 1.53 1 97.06 185 ALA A O 1
ATOM 1388 N N . ASP A 1 186 ? 19.219 18.922 3.098 1 98.25 186 ASP A N 1
ATOM 1389 C CA . ASP A 1 186 ? 18.219 18.219 2.305 1 98.25 186 ASP A CA 1
ATOM 1390 C C . ASP A 1 186 ? 17 19.109 2.037 1 98.25 186 ASP A C 1
ATOM 1392 O O . ASP A 1 186 ? 16.109 19.219 2.881 1 98.25 186 ASP A O 1
ATOM 1396 N N . PRO A 1 187 ? 16.969 19.703 0.869 1 98.25 187 PRO A N 1
ATOM 1397 C CA . PRO A 1 187 ? 15.875 20.641 0.577 1 98.25 187 PRO A CA 1
ATOM 1398 C C . PRO A 1 187 ? 14.516 19.953 0.482 1 98.25 187 PRO A C 1
ATOM 1400 O O . PRO A 1 187 ? 13.477 20.594 0.665 1 98.25 187 PRO A O 1
ATOM 1403 N N . PHE A 1 188 ? 14.492 18.656 0.16 1 98.62 188 PHE A N 1
ATOM 1404 C CA . PHE A 1 188 ? 13.227 17.938 0.085 1 98.62 188 PHE A CA 1
ATOM 1405 C C . PHE A 1 188 ? 12.594 17.797 1.468 1 98.62 188 PHE A C 1
ATOM 1407 O O . PHE A 1 188 ? 11.398 17.562 1.588 1 98.62 188 PHE A O 1
ATOM 1414 N N . ILE A 1 189 ? 13.398 17.922 2.477 1 98.5 189 ILE A N 1
ATOM 1415 C CA . ILE A 1 189 ? 12.883 17.828 3.838 1 98.5 189 ILE A CA 1
ATOM 1416 C C . ILE A 1 189 ? 12.562 19.234 4.371 1 98.5 189 ILE A C 1
ATOM 1418 O O . ILE A 1 189 ? 11.438 19.5 4.789 1 98.5 189 ILE A O 1
ATOM 1422 N N . TRP A 1 190 ? 13.492 20.172 4.312 1 98 190 TRP A N 1
ATOM 1423 C CA . TRP A 1 190 ? 13.281 21.406 5.043 1 98 190 TRP A CA 1
ATOM 1424 C C . TRP A 1 190 ? 12.281 22.297 4.316 1 98 190 TRP A C 1
ATOM 1426 O O . TRP A 1 190 ? 11.492 23.016 4.949 1 98 190 TRP A O 1
ATOM 1436 N N . ALA A 1 191 ? 12.211 22.281 2.965 1 97.81 191 ALA A N 1
ATOM 1437 C CA . ALA A 1 191 ? 11.391 23.25 2.223 1 97.81 191 ALA A CA 1
ATOM 1438 C C . ALA A 1 191 ? 9.906 22.984 2.445 1 97.81 191 ALA A C 1
ATOM 1440 O O . ALA A 1 191 ? 9.172 23.875 2.885 1 97.81 191 ALA A O 1
ATOM 1441 N N . PRO A 1 192 ? 9.469 21.766 2.225 1 97.31 192 PRO A N 1
ATOM 1442 C CA . PRO A 1 192 ? 8.031 21.547 2.418 1 97.31 192 PRO A CA 1
ATOM 1443 C C . PRO A 1 192 ? 7.609 21.656 3.881 1 97.31 192 PRO A C 1
ATOM 1445 O O . PRO A 1 192 ? 6.473 22.031 4.172 1 97.31 192 PRO A O 1
ATOM 1448 N N . ASN A 1 193 ? 8.469 21.328 4.793 1 97.31 193 ASN A N 1
ATOM 1449 C CA . ASN A 1 193 ? 8.133 21.422 6.207 1 97.31 193 ASN A CA 1
ATOM 1450 C C . ASN A 1 193 ? 8.086 22.875 6.672 1 97.31 193 ASN A C 1
ATOM 1452 O O . ASN A 1 193 ? 7.293 23.234 7.547 1 97.31 193 ASN A O 1
ATOM 1456 N N . PHE A 1 194 ? 8.867 23.703 6.035 1 96.69 194 PHE A N 1
ATOM 1457 C CA . PHE A 1 194 ? 8.742 25.141 6.262 1 96.69 194 PHE A CA 1
ATOM 1458 C C . PHE A 1 194 ? 7.367 25.625 5.832 1 96.69 194 PHE A C 1
ATOM 1460 O O . PHE A 1 194 ? 6.734 26.406 6.547 1 96.69 194 PHE A O 1
ATOM 1467 N N . VAL A 1 195 ? 6.941 25.172 4.672 1 94.75 195 VAL A N 1
ATOM 1468 C CA . VAL A 1 195 ? 5.613 25.516 4.172 1 94.75 195 VAL A CA 1
ATOM 1469 C C . VAL A 1 195 ? 4.547 25.031 5.156 1 94.75 195 VAL A C 1
ATOM 1471 O O . VAL A 1 195 ? 3.605 25.766 5.469 1 94.75 195 VAL A O 1
ATOM 1474 N N . GLY A 1 196 ? 4.754 23.828 5.676 1 94.31 196 GLY A N 1
ATOM 1475 C CA . GLY A 1 196 ? 3.828 23.297 6.66 1 94.31 196 GLY A CA 1
ATOM 1476 C C . GLY A 1 196 ? 3.746 24.125 7.922 1 94.31 196 GLY A C 1
ATOM 1477 O O . GLY A 1 196 ? 2.654 24.391 8.43 1 94.31 196 GLY A O 1
ATOM 1478 N N . ALA A 1 197 ? 4.844 24.547 8.375 1 96 197 ALA A N 1
ATOM 1479 C CA . ALA A 1 197 ? 4.883 25.391 9.562 1 96 197 ALA A CA 1
ATOM 1480 C C . ALA A 1 197 ? 4.191 26.734 9.305 1 96 197 ALA A C 1
ATOM 1482 O O . ALA A 1 197 ? 3.479 27.25 10.172 1 96 197 ALA A O 1
ATOM 1483 N N . ALA A 1 198 ? 4.359 27.25 8.156 1 95.75 198 ALA A N 1
ATOM 1484 C CA . ALA A 1 198 ? 3.721 28.5 7.781 1 95.75 198 ALA A CA 1
ATOM 1485 C C . ALA A 1 198 ? 2.201 28.359 7.762 1 95.75 198 ALA A C 1
ATOM 1487 O O . ALA A 1 198 ? 1.484 29.25 8.227 1 95.75 198 ALA A O 1
ATOM 1488 N N . PHE A 1 199 ? 1.723 27.234 7.203 1 93.5 199 PHE A N 1
ATOM 1489 C CA . PHE A 1 199 ? 0.287 26.984 7.219 1 93.5 199 PHE A CA 1
ATOM 1490 C C . PHE A 1 199 ? -0.23 26.875 8.648 1 93.5 199 PHE A C 1
ATOM 1492 O O . PHE A 1 199 ? -1.324 27.359 8.953 1 93.5 199 PHE A O 1
ATOM 1499 N N . GLY A 1 200 ? 0.571 26.188 9.492 1 94.88 200 GLY A N 1
ATOM 1500 C CA . GLY A 1 200 ? 0.197 26.125 10.891 1 94.88 200 GLY A CA 1
ATOM 1501 C C . GLY A 1 200 ? 0.091 27.5 11.547 1 94.88 200 GLY A C 1
ATOM 1502 O O . GLY A 1 200 ? -0.879 27.781 12.25 1 94.88 200 GLY A O 1
ATOM 1503 N N . LEU A 1 201 ? 1.019 28.344 11.273 1 96.56 201 LEU A N 1
ATOM 1504 C CA . LEU A 1 201 ? 1.031 29.703 11.812 1 96.56 201 LEU A CA 1
ATOM 1505 C C . LEU A 1 201 ? -0.177 30.5 11.328 1 96.56 201 LEU A C 1
ATOM 1507 O O . LEU A 1 201 ? -0.809 31.219 12.109 1 96.56 201 LEU A O 1
ATOM 1511 N N . LEU A 1 202 ? -0.45 30.328 10.094 1 95.56 202 LEU A N 1
ATOM 1512 C CA . LEU A 1 202 ? -1.612 31 9.523 1 95.56 202 LEU A CA 1
ATOM 1513 C C . LEU A 1 202 ? -2.9 30.516 10.18 1 95.56 202 LEU A C 1
ATOM 1515 O O . LEU A 1 202 ? -3.791 31.312 10.477 1 95.56 202 LEU A O 1
ATOM 1519 N N . GLN A 1 203 ? -2.99 29.25 10.43 1 94.62 203 GLN A N 1
ATOM 1520 C CA . GLN A 1 203 ? -4.184 28.672 11.047 1 94.62 203 GLN A CA 1
ATOM 1521 C C . GLN A 1 203 ? -4.355 29.172 12.477 1 94.62 203 GLN A C 1
ATOM 1523 O O . GLN A 1 203 ? -5.465 29.531 12.883 1 94.62 203 GLN A O 1
ATOM 1528 N N . VAL A 1 204 ? -3.312 29.234 13.188 1 95.25 204 VAL A N 1
ATOM 1529 C CA . VAL A 1 204 ? -3.381 29.734 14.555 1 95.25 204 VAL A CA 1
ATOM 1530 C C . VAL A 1 204 ? -3.766 31.219 14.547 1 95.25 204 VAL A C 1
ATOM 1532 O O . VAL A 1 204 ? -4.574 31.656 15.367 1 95.25 204 VAL A O 1
ATOM 1535 N N . ALA A 1 205 ? -3.205 31.938 13.648 1 96.25 205 ALA A N 1
ATOM 1536 C CA . ALA A 1 205 ? -3.547 33.344 13.516 1 96.25 205 ALA A CA 1
ATOM 1537 C C . ALA A 1 205 ? -5.031 33.531 13.211 1 96.25 205 ALA A C 1
ATOM 1539 O O . ALA A 1 205 ? -5.68 34.438 13.766 1 96.25 205 ALA A O 1
ATOM 1540 N N . LEU A 1 206 ? -5.578 32.688 12.367 1 94.75 206 LEU A N 1
ATOM 1541 C CA . LEU A 1 206 ? -6.988 32.75 12 1 94.75 206 LEU A CA 1
ATOM 1542 C C . LEU A 1 206 ? -7.875 32.375 13.18 1 94.75 206 LEU A C 1
ATOM 1544 O O . LEU A 1 206 ? -8.969 32.938 13.336 1 94.75 206 LEU A O 1
ATOM 1548 N N . CYS A 1 207 ? -7.395 31.484 14.008 1 93.75 207 CYS A N 1
ATOM 1549 C CA . CYS A 1 207 ? -8.141 31.125 15.211 1 93.75 207 CYS A CA 1
ATOM 1550 C C . CYS A 1 207 ? -8.25 32.312 16.156 1 93.75 207 CYS A C 1
ATOM 1552 O O . CYS A 1 207 ? -9.273 32.5 16.828 1 93.75 207 CYS A O 1
ATOM 1554 N N . LYS A 1 208 ? -7.223 33.094 16.188 1 93.94 208 LYS A N 1
ATOM 1555 C CA . LYS A 1 208 ? -7.219 34.281 17.062 1 93.94 208 LYS A CA 1
ATOM 1556 C C . LYS A 1 208 ? -8.016 35.438 16.438 1 93.94 208 LYS A C 1
ATOM 1558 O O . LYS A 1 208 ? -8.672 36.188 17.156 1 93.94 208 LYS A O 1
ATOM 1563 N N . THR A 1 209 ? -8.062 35.5 15.117 1 94.44 209 THR A N 1
ATOM 1564 C CA . THR A 1 209 ? -8.727 36.594 14.414 1 94.44 209 THR A CA 1
ATOM 1565 C C . THR A 1 209 ? -10.219 36.344 14.273 1 94.44 209 THR A C 1
ATOM 1567 O O . THR A 1 209 ? -11.031 37.25 14.32 1 94.44 209 THR A O 1
ATOM 1570 N N . PHE A 1 210 ? -10.539 35.031 14.023 1 92.69 210 PHE A N 1
ATOM 1571 C CA . PHE A 1 210 ? -11.93 34.625 13.844 1 92.69 210 PHE A CA 1
ATOM 1572 C C . PHE A 1 210 ? -12.32 33.562 14.867 1 92.69 210 PHE A C 1
ATOM 1574 O O . PHE A 1 210 ? -12.648 32.438 14.5 1 92.69 210 PHE A O 1
ATOM 1581 N N . PRO A 1 211 ? -12.438 33.875 16.141 1 88.38 211 PRO A N 1
ATOM 1582 C CA . PRO A 1 211 ? -12.75 32.906 17.172 1 88.38 211 PRO A CA 1
ATOM 1583 C C . PRO A 1 211 ? -14.133 32.281 16.984 1 88.38 211 PRO A C 1
ATOM 1585 O O . PRO A 1 211 ? -15.07 32.938 16.547 1 88.38 211 PRO A O 1
ATOM 1588 N N . SER A 1 212 ? -14.039 30.875 17.141 1 82.81 212 SER A N 1
ATOM 1589 C CA . SER A 1 212 ? -15.305 30.172 16.984 1 82.81 212 SER A CA 1
ATOM 1590 C C . SER A 1 212 ? -16.078 30.109 18.297 1 82.81 212 SER A C 1
ATOM 1592 O O . SER A 1 212 ? -15.477 29.969 19.375 1 82.81 212 SER A O 1
ATOM 1594 N N . LYS A 1 213 ? -17.422 30.422 18.219 1 76.31 213 LYS A N 1
ATOM 1595 C CA . LYS A 1 213 ? -18.328 30.234 19.359 1 76.31 213 LYS A CA 1
ATOM 1596 C C . LYS A 1 213 ? -18.797 28.797 19.453 1 76.31 213 LYS A C 1
ATOM 1598 O O . LYS A 1 213 ? -18.734 28.047 18.469 1 76.31 213 LYS A O 1
ATOM 1603 N N . ALA A 1 214 ? -19.016 28.406 20.641 1 64.62 214 ALA A N 1
ATOM 1604 C CA . ALA A 1 214 ? -19.5 27.062 20.906 1 64.62 214 ALA A CA 1
ATOM 1605 C C . ALA A 1 214 ? -20.641 26.703 19.953 1 64.62 214 ALA A C 1
ATOM 1607 O O . ALA A 1 214 ? -20.719 25.578 19.453 1 64.62 214 ALA A O 1
ATOM 1608 N N . SER A 1 215 ? -21.344 27.562 19.75 1 60.34 215 SER A N 1
ATOM 1609 C CA . SER A 1 215 ? -22.484 27.359 18.891 1 60.34 215 SER A CA 1
ATOM 1610 C C . SER A 1 215 ? -22.062 27.125 17.438 1 60.34 215 SER A C 1
ATOM 1612 O O . SER A 1 215 ? -22.672 26.344 16.719 1 60.34 215 SER A O 1
ATOM 1614 N N . ASP A 1 216 ? -21.047 27.578 17.125 1 64.19 216 ASP A N 1
ATOM 1615 C CA . ASP A 1 216 ? -20.516 27.469 15.766 1 64.19 216 ASP A CA 1
ATOM 1616 C C . ASP A 1 216 ? -19.969 26.062 15.5 1 64.19 216 ASP A C 1
ATOM 1618 O O . ASP A 1 216 ? -20.125 25.531 14.398 1 64.19 216 ASP A O 1
ATOM 1622 N N . ARG A 1 217 ? -19.453 25.562 16.469 1 64.38 217 ARG A N 1
ATOM 1623 C CA . ARG A 1 217 ? -18.844 24.25 16.359 1 64.38 217 ARG A CA 1
ATOM 1624 C C . ARG A 1 217 ? -19.906 23.172 16.219 1 64.38 217 ARG A C 1
ATOM 1626 O O . ARG A 1 217 ? -19.766 22.234 15.43 1 64.38 217 ARG A O 1
ATOM 1633 N N . VAL A 1 218 ? -20.938 23.344 16.953 1 60.34 218 VAL A N 1
ATOM 1634 C CA . VAL A 1 218 ? -22.062 22.422 16.875 1 60.34 218 VAL A CA 1
ATOM 1635 C C . VAL A 1 218 ? -22.719 22.516 15.508 1 60.34 218 VAL A C 1
ATOM 1637 O O . VAL A 1 218 ? -23.062 21.5 14.898 1 60.34 218 VAL A O 1
ATOM 1640 N N . GLN A 1 219 ? -22.844 23.656 15.086 1 50.34 219 GLN A N 1
ATOM 1641 C CA . GLN A 1 219 ? -23.469 23.875 13.789 1 50.34 219 GLN A CA 1
ATOM 1642 C C . GLN A 1 219 ? -22.594 23.312 12.664 1 50.34 219 GLN A C 1
ATOM 1644 O O . GLN A 1 219 ? -23.109 22.75 11.695 1 50.34 219 GLN A O 1
ATOM 1649 N N . PHE A 1 220 ? -21.422 23.516 12.828 1 53.75 220 PHE A N 1
ATOM 1650 C CA . PHE A 1 220 ? -20.516 22.984 11.82 1 53.75 220 PHE A CA 1
ATOM 1651 C C . PHE A 1 220 ? -20.562 21.453 11.805 1 53.75 220 PHE A C 1
ATOM 1653 O O . PHE A 1 220 ? -20.609 20.844 10.734 1 53.75 220 PHE A O 1
ATOM 1660 N N . GLU A 1 221 ? -20.656 20.953 13.039 1 60.41 221 GLU A N 1
ATOM 1661 C CA . GLU A 1 221 ? -20.797 19.5 13.141 1 60.41 221 GLU A CA 1
ATOM 1662 C C . GLU A 1 221 ? -22.156 19.047 12.617 1 60.41 221 GLU A C 1
ATOM 1664 O O . GLU A 1 221 ? -22.25 18.047 11.906 1 60.41 221 GLU A O 1
ATOM 1669 N N . GLU A 1 222 ? -23.219 19.875 12.945 1 52.16 222 GLU A N 1
ATOM 1670 C CA . GLU A 1 222 ? -24.594 19.594 12.5 1 52.16 222 GLU A CA 1
ATOM 1671 C C . GLU A 1 222 ? -24.75 19.859 11 1 52.16 222 GLU A C 1
ATOM 1673 O O . GLU A 1 222 ? -25.391 19.094 10.297 1 52.16 222 GLU A O 1
ATOM 1678 N N . GLY A 1 223 ? -24.281 20.922 10.562 1 46.12 223 GLY A N 1
ATOM 1679 C CA . GLY A 1 223 ? -24.312 21.266 9.148 1 46.12 223 GLY A CA 1
ATOM 1680 C C . GLY A 1 223 ? -23.562 20.266 8.289 1 46.12 223 GLY A C 1
ATOM 1681 O O . GLY A 1 223 ? -24.031 19.891 7.211 1 46.12 223 GLY A O 1
ATOM 1682 N N . ALA A 1 224 ? -22.562 20.031 8.828 1 53.09 224 ALA A N 1
ATOM 1683 C CA . ALA A 1 224 ? -21.812 18.969 8.141 1 53.09 224 ALA A CA 1
ATOM 1684 C C . ALA A 1 224 ? -22.609 17.672 8.117 1 53.09 224 ALA A C 1
ATOM 1686 O O . ALA A 1 224 ? -22.656 16.969 7.098 1 53.09 224 ALA A O 1
ATOM 1687 N N . ALA A 1 225 ? -23.375 17.656 9.219 1 55.16 225 ALA A N 1
ATOM 1688 C CA . ALA A 1 225 ? -24.25 16.5 9.32 1 55.16 225 ALA A CA 1
ATOM 1689 C C . ALA A 1 225 ? -25.453 16.641 8.383 1 55.16 225 ALA A C 1
ATOM 1691 O O . ALA A 1 225 ? -25.859 15.664 7.75 1 55.16 225 ALA A O 1
ATOM 1692 N N . LEU A 1 226 ? -26.062 17.703 8.266 1 50.25 226 LEU A N 1
ATOM 1693 C CA . LEU A 1 226 ? -27.219 18 7.422 1 50.25 226 LEU A CA 1
ATOM 1694 C C . LEU A 1 226 ? -26.828 17.953 5.945 1 50.25 226 LEU A C 1
ATOM 1696 O O . LEU A 1 226 ? -27.578 17.422 5.121 1 50.25 226 LEU A O 1
ATOM 1700 N N . THR A 1 227 ? -25.875 18.531 5.668 1 47.97 227 THR A N 1
ATOM 1701 C CA . THR A 1 227 ? -25.391 18.516 4.293 1 47.97 227 THR A CA 1
ATOM 1702 C C . THR A 1 227 ? -25.078 17.078 3.844 1 47.97 227 THR A C 1
ATOM 1704 O O . THR A 1 227 ? -25.406 16.703 2.719 1 47.97 227 THR A O 1
ATOM 1707 N N . ALA A 1 228 ? -24.641 16.484 4.746 1 50.19 228 ALA A N 1
ATOM 1708 C CA . ALA A 1 228 ? -24.438 15.07 4.484 1 50.19 228 ALA A CA 1
ATOM 1709 C C . ALA A 1 228 ? -25.781 14.359 4.293 1 50.19 228 ALA A C 1
ATOM 1711 O O . ALA A 1 228 ? -25.938 13.539 3.381 1 50.19 228 ALA A O 1
ATOM 1712 N N . ARG A 1 229 ? -26.781 14.797 5.152 1 53.06 229 ARG A N 1
ATOM 1713 C CA . ARG A 1 229 ? -28.125 14.25 5.059 1 53.06 229 ARG A CA 1
ATOM 1714 C C . ARG A 1 229 ? -28.812 14.688 3.766 1 53.06 229 ARG A C 1
ATOM 1716 O O . ARG A 1 229 ? -29.516 13.898 3.131 1 53.06 229 ARG A O 1
ATOM 1723 N N . GLN A 1 230 ? -28.734 15.828 3.412 1 49.09 230 GLN A N 1
ATOM 1724 C CA . GLN A 1 230 ? -29.328 16.359 2.189 1 49.09 230 GLN A CA 1
ATOM 1725 C C . GLN A 1 230 ? -28.703 15.719 0.953 1 49.09 230 GLN A C 1
ATOM 1727 O O . GLN A 1 230 ? -29.391 15.453 -0.032 1 49.09 230 GLN A O 1
ATOM 1732 N N . LEU A 1 231 ? -27.609 15.484 1.097 1 44.81 231 LEU A N 1
ATOM 1733 C CA . LEU A 1 231 ? -26.938 14.805 -0.013 1 44.81 231 LEU A CA 1
ATOM 1734 C C . LEU A 1 231 ? -27.375 13.352 -0.095 1 44.81 231 LEU A C 1
ATOM 1736 O O . LEU A 1 231 ? -27.5 12.789 -1.188 1 44.81 231 LEU A O 1
ATOM 1740 N N . GLU A 1 232 ? -27.797 12.781 0.985 1 47.06 232 GLU A N 1
ATOM 1741 C CA . GLU A 1 232 ? -28.391 11.461 1.055 1 47.06 232 GLU A CA 1
ATOM 1742 C C . GLU A 1 232 ? -29.797 11.453 0.445 1 47.06 232 GLU A C 1
ATOM 1744 O O . GLU A 1 232 ? -30.141 10.555 -0.327 1 47.06 232 GLU A O 1
ATOM 1749 N N . VAL A 1 233 ? -30.609 12.438 0.861 1 49.62 233 VAL A N 1
ATOM 1750 C CA . VAL A 1 233 ? -31.969 12.562 0.351 1 49.62 233 VAL A CA 1
ATOM 1751 C C . VAL A 1 233 ? -31.938 12.898 -1.139 1 49.62 233 VAL A C 1
ATOM 1753 O O . VAL A 1 233 ? -32.719 12.344 -1.922 1 49.62 233 VAL A O 1
ATOM 1756 N N . GLY A 1 234 ? -31.125 13.766 -1.425 1 48.75 234 GLY A N 1
ATOM 1757 C CA . GLY A 1 234 ? -30.984 14.125 -2.826 1 48.75 234 GLY A CA 1
ATOM 1758 C C . GLY A 1 234 ? -30.516 12.977 -3.691 1 48.75 234 GLY A C 1
ATOM 1759 O O . GLY A 1 234 ? -30.922 12.844 -4.848 1 48.75 234 GLY A O 1
ATOM 1760 N N . ALA A 1 235 ? -29.766 12.203 -3.221 1 46.72 235 ALA A N 1
ATOM 1761 C CA . ALA A 1 235 ? -29.297 11.008 -3.916 1 46.72 235 ALA A CA 1
ATOM 1762 C C . ALA A 1 235 ? -30.391 9.945 -3.975 1 46.72 235 ALA A C 1
ATOM 1764 O O . ALA A 1 235 ? -30.547 9.258 -4.988 1 46.72 235 ALA A O 1
ATOM 1765 N N . MET A 1 236 ? -31.203 9.891 -2.975 1 46.62 236 MET A N 1
ATOM 1766 C CA . MET A 1 236 ? -32.344 8.984 -2.934 1 46.62 236 MET A CA 1
ATOM 1767 C C . MET A 1 236 ? -33.406 9.414 -3.93 1 46.62 236 MET A C 1
ATOM 1769 O O . MET A 1 236 ? -34.125 8.578 -4.492 1 46.62 236 MET A O 1
ATOM 1773 N N . GLN A 1 237 ? -33.562 10.75 -4.078 1 49.31 237 GLN A N 1
ATOM 1774 C CA . GLN A 1 237 ? -34.562 11.266 -4.988 1 49.31 237 GLN A CA 1
ATOM 1775 C C . GLN A 1 237 ? -34.156 11.094 -6.445 1 49.31 237 GLN A C 1
ATOM 1777 O O . GLN A 1 237 ? -34.969 11.188 -7.355 1 49.31 237 GLN A O 1
ATOM 1782 N N . ARG A 1 238 ? -32.938 10.984 -6.648 1 43.31 238 ARG A N 1
ATOM 1783 C CA . ARG A 1 238 ? -32.469 10.812 -8.016 1 43.31 238 ARG A CA 1
ATOM 1784 C C . ARG A 1 238 ? -32.438 9.336 -8.406 1 43.31 238 ARG A C 1
ATOM 1786 O O . ARG A 1 238 ? -32.156 8.992 -9.555 1 43.31 238 ARG A O 1
ATOM 1793 N N . ILE A 1 239 ? -32.812 8.641 -7.508 1 36.03 239 ILE A N 1
ATOM 1794 C CA . ILE A 1 239 ? -33.125 7.262 -7.852 1 36.03 239 ILE A CA 1
ATOM 1795 C C . ILE A 1 239 ? -34.625 7.105 -8.055 1 36.03 239 ILE A C 1
ATOM 1797 O O . ILE A 1 239 ? -35.438 7.578 -7.242 1 36.03 239 ILE A O 1
ATOM 1801 N N . MET B 1 1 ? 22.594 -20 -27.719 1 47.09 1 MET B N 1
ATOM 1802 C CA . MET B 1 1 ? 22.219 -18.609 -27.984 1 47.09 1 MET B CA 1
ATOM 1803 C C . MET B 1 1 ? 20.703 -18.453 -28.031 1 47.09 1 MET B C 1
ATOM 1805 O O . MET B 1 1 ? 20.156 -17.578 -27.375 1 47.09 1 MET B O 1
ATOM 1809 N N . ALA B 1 2 ? 20.109 -19.25 -28.969 1 53.28 2 ALA B N 1
ATOM 1810 C CA . ALA B 1 2 ? 18.656 -19.25 -29.172 1 53.28 2 ALA B CA 1
ATOM 1811 C C . ALA B 1 2 ? 17.922 -19.672 -27.906 1 53.28 2 ALA B C 1
ATOM 1813 O O . ALA B 1 2 ? 16.891 -19.078 -27.547 1 53.28 2 ALA B O 1
ATOM 1814 N N . GLY B 1 3 ? 18.438 -20.719 -27.172 1 63.75 3 GLY B N 1
ATOM 1815 C CA . GLY B 1 3 ? 17.906 -21.234 -25.906 1 63.75 3 GLY B CA 1
ATOM 1816 C C . GLY B 1 3 ? 17.859 -20.188 -24.812 1 63.75 3 GLY B C 1
ATOM 1817 O O . GLY B 1 3 ? 16.938 -20.156 -24.016 1 63.75 3 GLY B O 1
ATOM 1818 N N . SER B 1 4 ? 18.766 -19.203 -25.109 1 81.94 4 SER B N 1
ATOM 1819 C CA . SER B 1 4 ? 18.922 -18.156 -24.109 1 81.94 4 SER B CA 1
ATOM 1820 C C . SER B 1 4 ? 17.812 -17.125 -24.219 1 81.94 4 SER B C 1
ATOM 1822 O O . SER B 1 4 ? 17.188 -16.75 -23.219 1 81.94 4 SER B O 1
ATOM 1824 N N . VAL B 1 5 ? 17.484 -16.891 -25.578 1 91.31 5 VAL B N 1
ATOM 1825 C CA . VAL B 1 5 ? 16.453 -15.891 -25.797 1 91.31 5 VAL B CA 1
ATOM 1826 C C . VAL B 1 5 ? 15.094 -16.453 -25.375 1 91.31 5 VAL B C 1
ATOM 1828 O O . VAL B 1 5 ? 14.273 -15.734 -24.812 1 91.31 5 VAL B O 1
ATOM 1831 N N . LEU B 1 6 ? 14.891 -17.75 -25.781 1 93.62 6 LEU B N 1
ATOM 1832 C CA . LEU B 1 6 ? 13.641 -18.422 -25.422 1 93.62 6 LEU B CA 1
ATOM 1833 C C . LEU B 1 6 ? 13.422 -18.391 -23.906 1 93.62 6 LEU B C 1
ATOM 1835 O O . LEU B 1 6 ? 12.336 -18.047 -23.438 1 93.62 6 LEU B O 1
ATOM 1839 N N . LEU B 1 7 ? 14.359 -18.703 -23.219 1 96.25 7 LEU B N 1
ATOM 1840 C CA . LEU B 1 7 ? 14.211 -18.844 -21.781 1 96.25 7 LEU B CA 1
ATOM 1841 C C . LEU B 1 7 ? 14.352 -17.484 -21.094 1 96.25 7 LEU B C 1
ATOM 1843 O O . LEU B 1 7 ? 13.773 -17.266 -20.016 1 96.25 7 LEU B O 1
ATOM 1847 N N . THR B 1 8 ? 15.039 -16.531 -21.703 1 96.81 8 THR B N 1
ATOM 1848 C CA . THR B 1 8 ? 15.336 -15.289 -21 1 96.81 8 THR B CA 1
ATOM 1849 C C . THR B 1 8 ? 14.445 -14.156 -21.5 1 96.81 8 THR B C 1
ATOM 1851 O O . THR B 1 8 ? 14.383 -13.086 -20.891 1 96.81 8 THR B O 1
ATOM 1854 N N . THR B 1 9 ? 13.695 -14.344 -22.578 1 96.75 9 THR B N 1
ATOM 1855 C CA . THR B 1 9 ? 12.859 -13.273 -23.109 1 96.75 9 THR B CA 1
ATOM 1856 C C . THR B 1 9 ? 11.438 -13.773 -23.375 1 96.75 9 THR B C 1
ATOM 1858 O O . THR B 1 9 ? 10.477 -13.234 -22.828 1 96.75 9 THR B O 1
ATOM 1861 N N . VAL B 1 10 ? 11.344 -14.797 -24.094 1 97.44 10 VAL B N 1
ATOM 1862 C CA . VAL B 1 10 ? 10.031 -15.273 -24.5 1 97.44 10 VAL B CA 1
ATOM 1863 C C . VAL B 1 10 ? 9.281 -15.852 -23.312 1 97.44 10 VAL B C 1
ATOM 1865 O O . VAL B 1 10 ? 8.117 -15.523 -23.078 1 97.44 10 VAL B O 1
ATOM 1868 N N . ALA B 1 11 ? 9.906 -16.734 -22.547 1 97.94 11 ALA B N 1
ATOM 1869 C CA . ALA B 1 11 ? 9.281 -17.391 -21.406 1 97.94 11 ALA B CA 1
ATOM 1870 C C . ALA B 1 11 ? 8.758 -16.359 -20.406 1 97.94 11 ALA B C 1
ATOM 1872 O O . ALA B 1 11 ? 7.574 -16.359 -20.062 1 97.94 11 ALA B O 1
ATOM 1873 N N . PRO B 1 12 ? 9.555 -15.445 -20.031 1 98.06 12 PRO B N 1
ATOM 1874 C CA . PRO B 1 12 ? 9.031 -14.477 -19.062 1 98.06 12 PRO B CA 1
ATOM 1875 C C . PRO B 1 12 ? 8.016 -13.516 -19.672 1 98.06 12 PRO B C 1
ATOM 1877 O O . PRO B 1 12 ? 7.102 -13.055 -18.984 1 98.06 12 PRO B O 1
ATOM 1880 N N . ALA B 1 13 ? 8.148 -13.156 -20.938 1 98.38 13 ALA B N 1
ATOM 1881 C CA . ALA B 1 13 ? 7.152 -12.312 -21.594 1 98.38 13 ALA B CA 1
ATOM 1882 C C . ALA B 1 13 ? 5.789 -12.992 -21.609 1 98.38 13 ALA B C 1
ATOM 1884 O O . ALA B 1 13 ? 4.773 -12.383 -21.281 1 98.38 13 ALA B O 1
ATOM 1885 N N . LEU B 1 14 ? 5.82 -14.227 -22 1 98.31 14 LEU B N 1
ATOM 1886 C CA . LEU B 1 14 ? 4.586 -15.008 -21.969 1 98.31 14 LEU B CA 1
ATOM 1887 C C . LEU B 1 14 ? 4.105 -15.195 -20.531 1 98.31 14 LEU B C 1
ATOM 1889 O O . LEU B 1 14 ? 2.9 -15.211 -20.281 1 98.31 14 LEU B O 1
ATOM 1893 N N . GLY B 1 15 ? 5.059 -15.406 -19.656 1 98.44 15 GLY B N 1
ATOM 1894 C CA . GLY B 1 15 ? 4.723 -15.5 -18.234 1 98.44 15 GLY B CA 1
ATOM 1895 C C . GLY B 1 15 ? 3.955 -14.289 -17.734 1 98.44 15 GLY B C 1
ATOM 1896 O O . GLY B 1 15 ? 3.031 -14.43 -16.922 1 98.44 15 GLY B O 1
ATOM 1897 N N . CYS B 1 16 ? 4.301 -13.109 -18.203 1 98.62 16 CYS B N 1
ATOM 1898 C CA . CYS B 1 16 ? 3.584 -11.891 -17.828 1 98.62 16 CYS B CA 1
ATOM 1899 C C . CYS B 1 16 ? 2.131 -11.953 -18.281 1 98.62 16 CYS B C 1
ATOM 1901 O O . CYS B 1 16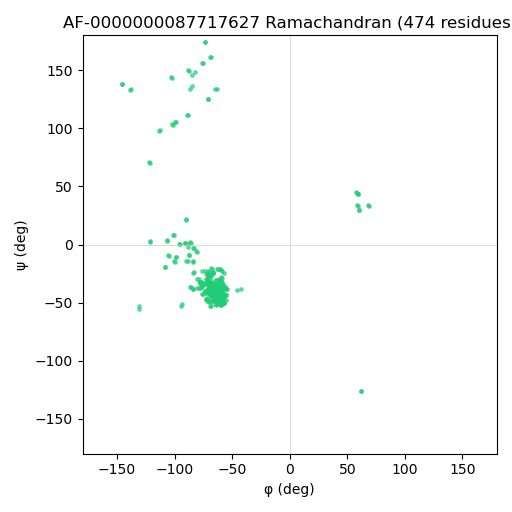 ? 1.222 -11.656 -17.5 1 98.62 16 CYS B O 1
ATOM 1903 N N . ILE B 1 17 ? 1.909 -12.367 -19.453 1 98.38 17 ILE B N 1
ATOM 1904 C CA . ILE B 1 17 ? 0.567 -12.43 -20.031 1 98.38 17 ILE B CA 1
ATOM 1905 C C . ILE B 1 17 ? -0.288 -13.406 -19.234 1 98.38 17 ILE B C 1
ATOM 1907 O O . ILE B 1 17 ? -1.426 -13.102 -18.859 1 98.38 17 ILE B O 1
ATOM 1911 N N . VAL B 1 18 ? 0.251 -14.547 -18.938 1 98.19 18 VAL B N 1
ATOM 1912 C CA . VAL B 1 18 ? -0.477 -15.562 -18.188 1 98.19 18 VAL B CA 1
ATOM 1913 C C . VAL B 1 18 ? -0.735 -15.062 -16.766 1 98.19 18 VAL B C 1
ATOM 1915 O O . VAL B 1 18 ? -1.828 -15.25 -16.219 1 98.19 18 VAL B O 1
ATOM 1918 N N . ALA B 1 19 ? 0.253 -14.422 -16.156 1 97.81 19 ALA B N 1
ATOM 1919 C CA . ALA B 1 19 ? 0.091 -13.875 -14.82 1 97.81 19 ALA B CA 1
ATOM 1920 C C . ALA B 1 19 ? -1.042 -12.852 -14.781 1 97.81 19 ALA B C 1
ATOM 1922 O O . ALA B 1 19 ? -1.867 -12.867 -13.867 1 97.81 19 ALA B O 1
ATOM 1923 N N . TRP B 1 20 ? -1.067 -11.977 -15.789 1 98.44 20 TRP B N 1
ATOM 1924 C CA . TRP B 1 20 ? -2.125 -10.969 -15.852 1 98.44 20 TRP B CA 1
ATOM 1925 C C . TRP B 1 20 ? -3.496 -11.633 -15.938 1 98.44 20 TRP B C 1
ATOM 1927 O O . TRP B 1 20 ? -4.445 -11.195 -15.281 1 98.44 20 TRP B O 1
ATOM 1937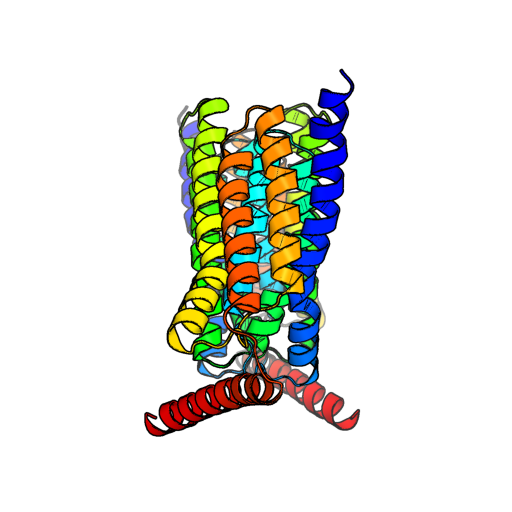 N N . ALA B 1 21 ? -3.592 -12.648 -16.734 1 96.75 21 ALA B N 1
ATOM 1938 C CA . ALA B 1 21 ? -4.852 -13.383 -16.859 1 96.75 21 ALA B CA 1
ATOM 1939 C C . ALA B 1 21 ? -5.25 -14.008 -15.531 1 96.75 21 ALA B C 1
ATOM 1941 O O . ALA B 1 21 ? -6.422 -13.984 -15.148 1 96.75 21 ALA B O 1
ATOM 1942 N N . MET B 1 22 ? -4.312 -14.531 -14.859 1 96.38 22 MET B N 1
ATOM 1943 C CA . MET B 1 22 ? -4.594 -15.164 -13.578 1 96.38 22 MET B CA 1
ATOM 1944 C C . MET B 1 22 ? -4.996 -14.133 -12.531 1 96.38 22 MET B C 1
ATOM 1946 O O . MET B 1 22 ? -5.906 -14.367 -11.742 1 96.38 22 MET B O 1
ATOM 1950 N N . PHE B 1 23 ? -4.34 -12.984 -12.516 1 97 23 PHE B N 1
ATOM 1951 C CA . PHE B 1 23 ? -4.684 -11.93 -11.57 1 97 23 PHE B CA 1
ATOM 1952 C C . PHE B 1 23 ? -6.066 -11.367 -11.867 1 97 23 PHE B C 1
ATOM 1954 O O . PHE B 1 23 ? -6.75 -10.875 -10.969 1 97 23 PHE B O 1
ATOM 1961 N N . LEU B 1 24 ? -6.523 -11.5 -13.102 1 96.62 24 LEU B N 1
ATOM 1962 C CA . LEU B 1 24 ? -7.816 -10.977 -13.531 1 96.62 24 LEU B CA 1
ATOM 1963 C C . LEU B 1 24 ? -8.938 -11.953 -13.195 1 96.62 24 LEU B C 1
ATOM 1965 O O . LEU B 1 24 ? -10.109 -11.578 -13.203 1 96.62 24 LEU B O 1
ATOM 1969 N N . SER B 1 25 ? -8.648 -13.117 -12.883 1 93.94 25 SER B N 1
ATOM 1970 C CA . SER B 1 25 ? -9.625 -14.195 -12.789 1 93.94 25 SER B CA 1
ATOM 1971 C C . SER B 1 25 ? -10.672 -13.891 -11.719 1 93.94 25 SER B C 1
ATOM 1973 O O . SER B 1 25 ? -11.852 -14.203 -11.898 1 93.94 25 SER B O 1
ATOM 1975 N N . PRO B 1 26 ? -10.344 -13.281 -10.594 1 94.56 26 PRO B N 1
ATOM 1976 C CA . PRO B 1 26 ? -11.383 -13.016 -9.594 1 94.56 26 PRO B CA 1
ATOM 1977 C C . PRO B 1 26 ? -12.172 -11.734 -9.883 1 94.56 26 PRO B C 1
ATOM 1979 O O . PRO B 1 26 ? -13.133 -11.422 -9.18 1 94.56 26 PRO B O 1
ATOM 1982 N N . LEU B 1 27 ? -11.812 -10.969 -10.938 1 96.19 27 LEU B N 1
ATOM 1983 C CA . LEU B 1 27 ? -12.359 -9.633 -11.164 1 96.19 27 LEU B CA 1
ATOM 1984 C C . LEU B 1 27 ? -13.867 -9.688 -11.391 1 96.19 27 LEU B C 1
ATOM 1986 O O . LEU B 1 27 ? -14.609 -8.852 -10.875 1 96.19 27 LEU B O 1
ATOM 1990 N N . ARG B 1 28 ? -14.297 -10.656 -12.141 1 93.88 28 ARG B N 1
ATOM 1991 C CA . ARG B 1 28 ? -15.727 -10.766 -12.414 1 93.88 28 ARG B CA 1
ATOM 1992 C C . ARG B 1 28 ? -16.516 -10.953 -11.125 1 93.88 28 ARG B C 1
ATOM 1994 O O . ARG B 1 28 ? -17.562 -10.344 -10.938 1 93.88 28 ARG B O 1
ATOM 2001 N N . ALA B 1 29 ? -16.062 -11.805 -10.281 1 92.19 29 ALA B N 1
ATOM 2002 C CA . ALA B 1 29 ? -16.719 -12.039 -8.992 1 92.19 29 ALA B CA 1
ATOM 2003 C C . ALA B 1 29 ? -16.75 -10.766 -8.156 1 92.19 29 ALA B C 1
ATOM 2005 O O . ALA B 1 29 ? -17.766 -10.453 -7.531 1 92.19 29 ALA B O 1
ATOM 2006 N N . VAL B 1 30 ? -15.734 -10 -8.18 1 95.12 30 VAL B N 1
ATOM 2007 C CA . VAL B 1 30 ? -15.648 -8.781 -7.383 1 95.12 30 VAL B CA 1
ATOM 2008 C C . VAL B 1 30 ? -16.594 -7.723 -7.949 1 95.12 30 VAL B C 1
ATOM 2010 O O . VAL B 1 30 ? -17.25 -7.004 -7.199 1 95.12 30 VAL B O 1
ATOM 2013 N N . LEU B 1 31 ? -16.656 -7.668 -9.281 1 95.19 31 LEU B N 1
ATOM 2014 C CA . LEU B 1 31 ? -17.578 -6.723 -9.906 1 95.19 31 LEU B CA 1
ATOM 2015 C C . LEU B 1 31 ? -19.031 -7.074 -9.578 1 95.19 31 LEU B C 1
ATOM 2017 O O . LEU B 1 31 ? -19.859 -6.184 -9.43 1 95.19 31 LEU B O 1
ATOM 2021 N N . GLN B 1 32 ? -19.281 -8.344 -9.398 1 92.25 32 GLN B N 1
ATOM 2022 C CA . GLN B 1 32 ? -20.609 -8.773 -8.977 1 92.25 32 GLN B CA 1
ATOM 2023 C C . GLN B 1 32 ? -20.875 -8.367 -7.535 1 92.25 32 GLN B C 1
ATOM 2025 O O . GLN B 1 32 ? -22 -7.965 -7.199 1 92.25 32 GLN B O 1
ATOM 2030 N N . VAL B 1 33 ? -19.922 -8.469 -6.699 1 91.31 33 VAL B N 1
ATOM 2031 C CA . VAL B 1 33 ? -20.031 -8.023 -5.312 1 91.31 33 VAL B CA 1
ATOM 2032 C C . VAL B 1 33 ? -20.344 -6.535 -5.27 1 91.31 33 VAL B C 1
ATOM 2034 O O . VAL B 1 33 ? -21.219 -6.102 -4.508 1 91.31 33 VAL B O 1
ATOM 2037 N N . ARG B 1 34 ? -19.688 -5.82 -6.102 1 91.69 34 ARG B N 1
ATOM 2038 C CA . ARG B 1 34 ? -19.875 -4.371 -6.16 1 91.69 34 ARG B CA 1
ATOM 2039 C C . ARG B 1 34 ? -21.281 -4.02 -6.645 1 91.69 34 ARG B C 1
ATOM 2041 O O . ARG B 1 34 ? -21.922 -3.109 -6.113 1 91.69 34 ARG B O 1
ATOM 2048 N N . LYS B 1 35 ? -21.734 -4.742 -7.586 1 91.75 35 LYS B N 1
ATOM 2049 C CA . LYS B 1 35 ? -23.047 -4.5 -8.18 1 91.75 35 LYS B CA 1
ATOM 2050 C C . LYS B 1 35 ? -24.172 -4.879 -7.207 1 91.75 35 LYS B C 1
ATOM 2052 O O . LYS B 1 35 ? -25.141 -4.129 -7.039 1 91.75 35 LYS B O 1
ATOM 2057 N N . SER B 1 36 ? -24.016 -5.973 -6.5 1 91.12 36 SER B N 1
ATOM 2058 C CA . SER B 1 36 ? -25.047 -6.48 -5.613 1 91.12 36 SER B CA 1
ATOM 2059 C C . SER B 1 36 ? -24.922 -5.883 -4.215 1 91.12 36 SER B C 1
ATOM 2061 O O . SER B 1 36 ? -25.828 -6.02 -3.393 1 91.12 36 SER B O 1
ATOM 2063 N N . LYS B 1 37 ? -23.766 -5.273 -3.967 1 88.44 37 LYS B N 1
ATOM 2064 C CA . LYS B 1 37 ? -23.453 -4.676 -2.672 1 88.44 37 LYS B CA 1
ATOM 2065 C C . LYS B 1 37 ? -23.484 -5.727 -1.562 1 88.44 37 LYS B C 1
ATOM 2067 O O . LYS B 1 37 ? -23.906 -5.438 -0.442 1 88.44 37 LYS B O 1
ATOM 2072 N N . ALA B 1 38 ? -23.141 -6.965 -2.045 1 88.19 38 ALA B N 1
ATOM 2073 C CA . ALA B 1 38 ? -23.094 -8.086 -1.114 1 88.19 38 ALA B CA 1
ATOM 2074 C C . ALA B 1 38 ? -21.984 -9.07 -1.506 1 88.19 38 ALA B C 1
ATOM 2076 O O . ALA B 1 38 ? -21.812 -9.375 -2.688 1 88.19 38 ALA B O 1
ATOM 2077 N N . ILE B 1 39 ? -21.297 -9.516 -0.498 1 88.5 39 ILE B N 1
ATOM 2078 C CA . ILE B 1 39 ? -20.172 -10.406 -0.763 1 88.5 39 ILE B CA 1
ATOM 2079 C C . ILE B 1 39 ? -20.672 -11.812 -1.064 1 88.5 39 ILE B C 1
ATOM 2081 O O . ILE B 1 39 ? -20.047 -12.547 -1.838 1 88.5 39 ILE B O 1
ATOM 2085 N N . GLY B 1 40 ? -21.766 -12.164 -0.411 1 82.88 40 GLY B N 1
ATOM 2086 C CA . GLY B 1 40 ? -22.312 -13.5 -0.609 1 82.88 40 GLY B CA 1
ATOM 2087 C C . GLY B 1 40 ? -21.359 -14.602 -0.175 1 82.88 40 GLY B C 1
ATOM 2088 O O . GLY B 1 40 ? -20.828 -14.57 0.94 1 82.88 40 GLY B O 1
ATOM 2089 N N . ALA B 1 41 ? -21.047 -15.609 -1.096 1 79.56 41 ALA B N 1
ATOM 2090 C CA . ALA B 1 41 ? -20.203 -16.766 -0.789 1 79.56 41 ALA B CA 1
ATOM 2091 C C . ALA B 1 41 ? -18.766 -16.516 -1.206 1 79.56 41 ALA B C 1
ATOM 2093 O O . ALA B 1 41 ? -17.906 -17.375 -1.015 1 79.56 41 ALA B O 1
ATOM 2094 N N . PHE B 1 42 ? -18.547 -15.398 -1.718 1 86.19 42 PHE B N 1
ATOM 2095 C CA . PHE B 1 42 ? -17.203 -15.094 -2.211 1 86.19 42 PHE B CA 1
ATOM 2096 C C . PHE B 1 42 ? -16.234 -14.914 -1.053 1 86.19 42 PHE B C 1
ATOM 2098 O O . PHE B 1 42 ? -16.516 -14.164 -0.111 1 86.19 42 PHE B O 1
ATOM 2105 N N . ASN B 1 43 ? -15.102 -15.68 -1.041 1 87.5 43 ASN B N 1
ATOM 2106 C CA . ASN B 1 43 ? -14.039 -15.508 -0.06 1 87.5 43 ASN B CA 1
ATOM 2107 C C . ASN B 1 43 ? -13 -14.492 -0.529 1 87.5 43 ASN B C 1
ATOM 2109 O O . ASN B 1 43 ? -12.219 -14.766 -1.439 1 87.5 43 ASN B O 1
ATOM 2113 N N . PRO B 1 44 ? -12.938 -13.367 0.127 1 92.69 44 PRO B N 1
ATOM 2114 C CA . PRO B 1 44 ? -12.062 -12.305 -0.377 1 92.69 44 PRO B CA 1
ATOM 2115 C C . PRO B 1 44 ? -10.656 -12.367 0.212 1 92.69 44 PRO B C 1
ATOM 2117 O O . PRO B 1 44 ? -9.789 -11.578 -0.162 1 92.69 44 PRO B O 1
ATOM 2120 N N . LEU B 1 45 ? -10.32 -13.32 1.051 1 90.75 45 LEU B N 1
ATOM 2121 C CA . LEU B 1 45 ? -9.055 -13.352 1.778 1 90.75 45 LEU B CA 1
ATOM 2122 C C . LEU B 1 45 ? -7.887 -13.555 0.823 1 90.75 45 LEU B C 1
ATOM 2124 O O . LEU B 1 45 ? -6.828 -12.938 0.987 1 90.75 45 LEU B O 1
ATOM 2128 N N . PRO B 1 46 ? -8.062 -14.375 -0.255 1 93.31 46 PRO B N 1
ATOM 2129 C CA . PRO B 1 46 ? -6.941 -14.555 -1.183 1 93.31 46 PRO B CA 1
ATOM 2130 C C . PRO B 1 46 ? -6.539 -13.258 -1.875 1 93.31 46 PRO B C 1
ATOM 2132 O O . PRO B 1 46 ? -5.402 -13.125 -2.34 1 93.31 46 PRO B O 1
ATOM 2135 N N . LEU B 1 47 ? -7.461 -12.297 -1.91 1 96.69 47 LEU B N 1
ATOM 2136 C CA . LEU B 1 47 ? -7.168 -11.031 -2.574 1 96.69 47 LEU B CA 1
ATOM 2137 C C . LEU B 1 47 ? -6.105 -10.242 -1.811 1 96.69 47 LEU B C 1
ATOM 2139 O O . LEU B 1 47 ? -5.273 -9.562 -2.416 1 96.69 47 LEU B O 1
ATOM 2143 N N . VAL B 1 48 ? -6.113 -10.328 -0.5 1 97.56 48 VAL B N 1
ATOM 2144 C CA . VAL B 1 48 ? -5.117 -9.656 0.328 1 97.56 48 VAL B CA 1
ATOM 2145 C C . VAL B 1 48 ? -3.748 -10.289 0.101 1 97.56 48 VAL B C 1
ATOM 2147 O O . VAL B 1 48 ? -2.744 -9.586 -0.024 1 97.56 48 VAL B O 1
ATOM 2150 N N . ALA B 1 49 ? -3.744 -11.57 0.041 1 96.69 49 ALA B N 1
ATOM 2151 C CA . ALA B 1 49 ? -2.492 -12.281 -0.215 1 96.69 49 ALA B CA 1
ATOM 2152 C C . ALA B 1 49 ? -1.963 -11.969 -1.612 1 96.69 49 ALA B C 1
ATOM 2154 O O . ALA B 1 49 ? -0.751 -11.867 -1.815 1 96.69 49 ALA B O 1
ATOM 2155 N N . MET B 1 50 ? -2.895 -11.914 -2.553 1 97.44 50 MET B N 1
ATOM 2156 C CA . MET B 1 50 ? -2.52 -11.516 -3.906 1 97.44 50 MET B CA 1
ATOM 2157 C C . MET B 1 50 ? -1.854 -10.141 -3.906 1 97.44 50 MET B C 1
ATOM 2159 O O . MET B 1 50 ? -0.829 -9.945 -4.562 1 97.44 50 MET B O 1
ATOM 2163 N N . TRP B 1 51 ? -2.434 -9.203 -3.156 1 98.44 51 TRP B N 1
ATOM 2164 C CA . TRP B 1 51 ? -1.892 -7.859 -3.035 1 98.44 51 TRP B CA 1
ATOM 2165 C C . TRP B 1 51 ? -0.487 -7.887 -2.439 1 98.44 51 TRP B C 1
ATOM 2167 O O . TRP B 1 51 ? 0.436 -7.273 -2.98 1 98.44 51 TRP B O 1
ATOM 2177 N N . ALA B 1 52 ? -0.319 -8.578 -1.377 1 98.5 52 ALA B N 1
ATOM 2178 C CA . ALA B 1 52 ? 0.979 -8.672 -0.713 1 98.5 52 ALA B CA 1
ATOM 2179 C C . ALA B 1 52 ? 2.01 -9.344 -1.614 1 98.5 52 ALA B C 1
ATOM 2181 O O . ALA B 1 52 ? 3.174 -8.945 -1.646 1 98.5 52 ALA B O 1
ATOM 2182 N N . ASN B 1 53 ? 1.539 -10.406 -2.322 1 98.25 53 ASN B N 1
ATOM 2183 C CA . ASN B 1 53 ? 2.408 -11.109 -3.258 1 98.25 53 ASN B CA 1
ATOM 2184 C C . ASN B 1 53 ? 2.941 -10.18 -4.34 1 98.25 53 ASN B C 1
ATOM 2186 O O . ASN B 1 53 ? 4.152 -10.109 -4.57 1 98.25 53 ASN B O 1
ATOM 2190 N N . CYS B 1 54 ? 2.053 -9.445 -4.93 1 98.62 54 CYS B N 1
ATOM 2191 C CA . CYS B 1 54 ? 2.453 -8.523 -5.988 1 98.62 54 CYS B CA 1
ATOM 2192 C C . CYS B 1 54 ? 3.361 -7.43 -5.441 1 98.62 54 CYS B C 1
ATOM 2194 O O . CYS B 1 54 ? 4.34 -7.047 -6.086 1 98.62 54 CYS B O 1
ATOM 2196 N N . ALA B 1 55 ? 3.08 -6.926 -4.246 1 98.56 55 ALA B N 1
ATOM 2197 C CA . ALA B 1 55 ? 3.912 -5.895 -3.627 1 98.56 55 ALA B CA 1
ATOM 2198 C C . ALA B 1 55 ? 5.316 -6.422 -3.346 1 98.56 55 ALA B C 1
ATOM 2200 O O . ALA B 1 55 ? 6.309 -5.738 -3.619 1 98.56 55 ALA B O 1
ATOM 2201 N N . GLY B 1 56 ? 5.398 -7.602 -2.836 1 98.62 56 GLY B N 1
ATOM 2202 C CA . GLY B 1 56 ? 6.691 -8.211 -2.568 1 98.62 56 GLY B CA 1
ATOM 2203 C C . GLY B 1 56 ? 7.531 -8.398 -3.816 1 98.62 56 GLY B C 1
ATOM 2204 O O . GLY B 1 56 ? 8.719 -8.07 -3.822 1 98.62 56 GLY B O 1
ATOM 2205 N N . TRP B 1 57 ? 6.898 -8.922 -4.844 1 98.75 57 TRP B N 1
ATOM 2206 C CA . TRP B 1 57 ? 7.637 -9.195 -6.074 1 98.75 57 TRP B CA 1
ATOM 2207 C C . TRP B 1 57 ? 8.016 -7.895 -6.773 1 98.75 57 TRP B C 1
ATOM 2209 O O . TRP B 1 57 ? 9.031 -7.832 -7.473 1 98.75 57 TRP B O 1
ATOM 2219 N N . LEU B 1 58 ? 7.25 -6.844 -6.57 1 98.38 58 LEU B N 1
ATOM 2220 C CA . LEU B 1 58 ? 7.629 -5.543 -7.109 1 98.38 58 LEU B CA 1
ATOM 2221 C C . LEU B 1 58 ? 8.945 -5.066 -6.512 1 98.38 58 LEU B C 1
ATOM 2223 O O . LEU B 1 58 ? 9.859 -4.668 -7.238 1 98.38 58 LEU B O 1
ATOM 2227 N N . VAL B 1 59 ? 9.055 -5.121 -5.215 1 98.06 59 VAL B N 1
ATOM 2228 C CA . VAL B 1 59 ? 10.281 -4.688 -4.555 1 98.06 59 VAL B CA 1
ATOM 2229 C C . VAL B 1 59 ? 11.438 -5.598 -4.957 1 98.06 59 VAL B C 1
ATOM 2231 O O . VAL B 1 59 ? 12.555 -5.129 -5.188 1 98.06 59 VAL B O 1
ATOM 2234 N N . TYR B 1 60 ? 11.164 -6.93 -5.082 1 98.56 60 TYR B N 1
ATOM 2235 C CA . TYR B 1 60 ? 12.188 -7.855 -5.547 1 98.56 60 TYR B CA 1
ATOM 2236 C C . TYR B 1 60 ? 12.711 -7.441 -6.918 1 98.56 60 TYR B C 1
ATOM 2238 O O . TYR B 1 60 ? 13.922 -7.492 -7.164 1 98.56 60 TYR B O 1
ATOM 2246 N N . SER B 1 61 ? 11.766 -7.086 -7.75 1 98.44 61 SER B N 1
ATOM 2247 C CA . SER B 1 61 ? 12.156 -6.68 -9.094 1 98.44 61 SER B CA 1
ATOM 2248 C C . SER B 1 61 ? 13.023 -5.426 -9.062 1 98.44 61 SER B C 1
ATOM 2250 O O . SER B 1 61 ? 13.93 -5.27 -9.891 1 98.44 61 SER B O 1
ATOM 2252 N N . TYR B 1 62 ? 12.758 -4.484 -8.109 1 96.81 62 TYR B N 1
ATOM 2253 C CA . TYR B 1 62 ? 13.586 -3.291 -7.969 1 96.81 62 TYR B CA 1
ATOM 2254 C C . TYR B 1 62 ? 15 -3.66 -7.535 1 96.81 62 TYR B C 1
ATOM 2256 O O . TYR B 1 62 ? 15.977 -3.115 -8.055 1 96.81 62 TYR B O 1
ATOM 2264 N N . LEU B 1 63 ? 15.125 -4.578 -6.613 1 96.88 63 LEU B N 1
ATOM 2265 C CA . LEU B 1 63 ? 16.422 -4.98 -6.078 1 96.88 63 LEU B CA 1
ATOM 2266 C C . LEU B 1 63 ? 17.234 -5.73 -7.129 1 96.88 63 LEU B C 1
ATOM 2268 O O . LEU B 1 63 ? 18.453 -5.574 -7.207 1 96.88 63 LEU B O 1
ATOM 2272 N N . THR B 1 64 ? 16.578 -6.52 -7.965 1 97.81 64 THR B N 1
ATOM 2273 C CA . THR B 1 64 ? 17.281 -7.379 -8.914 1 97.81 64 THR B CA 1
ATOM 2274 C C . THR B 1 64 ? 17.312 -6.734 -10.297 1 97.81 64 THR B C 1
ATOM 2276 O O . THR B 1 64 ? 17.984 -7.227 -11.203 1 97.81 64 THR B O 1
ATOM 2279 N N . ARG B 1 65 ? 16.516 -5.641 -10.461 1 96.81 65 ARG B N 1
ATOM 2280 C CA . ARG B 1 65 ? 16.375 -4.953 -11.742 1 96.81 65 ARG B CA 1
ATOM 2281 C C . ARG B 1 65 ? 15.867 -5.902 -12.82 1 96.81 65 ARG B C 1
ATOM 2283 O O . ARG B 1 65 ? 16.406 -5.949 -13.922 1 96.81 65 ARG B O 1
ATOM 2290 N N . ASP B 1 66 ? 14.898 -6.68 -12.492 1 98.12 66 ASP B N 1
ATOM 2291 C CA . ASP B 1 66 ? 14.266 -7.629 -13.406 1 98.12 66 ASP B CA 1
ATOM 2292 C C . ASP B 1 66 ? 12.969 -7.066 -13.977 1 98.12 66 ASP B C 1
ATOM 2294 O O . ASP B 1 66 ? 11.945 -7.016 -13.281 1 98.12 66 ASP B O 1
ATOM 2298 N N . ILE B 1 67 ? 12.977 -6.66 -15.219 1 97.56 67 ILE B N 1
ATOM 2299 C CA . ILE B 1 67 ? 11.867 -5.945 -15.844 1 97.56 67 ILE B CA 1
ATOM 2300 C C . ILE B 1 67 ? 10.68 -6.887 -16 1 97.56 67 ILE B C 1
ATOM 2302 O O . ILE B 1 67 ? 9.523 -6.453 -15.969 1 97.56 67 ILE B O 1
ATOM 2306 N N . TYR B 1 68 ? 10.898 -8.156 -16.234 1 98.44 68 TYR B N 1
ATOM 2307 C CA . TYR B 1 68 ? 9.805 -9.102 -16.422 1 98.44 68 TYR B CA 1
ATOM 2308 C C . TYR B 1 68 ? 9.055 -9.336 -15.117 1 98.44 68 TYR B C 1
ATOM 2310 O O . TYR B 1 68 ? 7.824 -9.43 -15.109 1 98.44 68 TYR B O 1
ATOM 2318 N N . VAL B 1 69 ? 9.797 -9.43 -14.031 1 98.69 69 VAL B N 1
ATOM 2319 C CA . VAL B 1 69 ? 9.172 -9.578 -12.719 1 98.69 69 VAL B CA 1
ATOM 2320 C C . VAL B 1 69 ? 8.352 -8.336 -12.391 1 98.69 69 VAL B C 1
ATOM 2322 O O . VAL B 1 69 ? 7.23 -8.438 -11.891 1 98.69 69 VAL B O 1
ATOM 2325 N N . LEU B 1 70 ? 8.859 -7.172 -12.703 1 98.56 70 LEU B N 1
ATOM 2326 C CA . LEU B 1 70 ? 8.109 -5.934 -12.523 1 98.56 70 LEU B CA 1
ATOM 2327 C C . LEU B 1 70 ? 6.82 -5.949 -13.336 1 98.56 70 LEU B C 1
ATOM 2329 O O . LEU B 1 70 ? 5.738 -5.707 -12.805 1 98.56 70 LEU B O 1
ATOM 2333 N N . ALA B 1 71 ? 6.988 -6.25 -14.602 1 98.38 71 ALA B N 1
ATOM 2334 C CA . ALA B 1 71 ? 5.871 -6.176 -15.547 1 98.38 71 ALA B CA 1
ATOM 2335 C C . ALA B 1 71 ? 4.77 -7.16 -15.172 1 98.38 71 ALA B C 1
ATOM 2337 O O . ALA B 1 71 ? 3.586 -6.879 -15.359 1 98.38 71 ALA B O 1
ATOM 2338 N N . SER B 1 72 ? 5.129 -8.281 -14.68 1 98.56 72 SER B N 1
ATOM 2339 C CA . SER B 1 72 ? 4.152 -9.312 -14.344 1 98.56 72 SER B CA 1
ATOM 2340 C C . SER B 1 72 ? 3.336 -8.93 -13.117 1 98.56 72 SER B C 1
ATOM 2342 O O . SER B 1 72 ? 2.168 -9.305 -13 1 98.56 72 SER B O 1
ATOM 2344 N N . ASN B 1 73 ? 3.902 -8.164 -12.203 1 98.38 73 ASN B N 1
ATOM 2345 C CA . ASN B 1 73 ? 3.283 -8.008 -10.891 1 98.38 73 ASN B CA 1
ATOM 2346 C C . ASN B 1 73 ? 2.672 -6.621 -10.719 1 98.38 73 ASN B C 1
ATOM 2348 O O . ASN B 1 73 ? 1.767 -6.434 -9.906 1 98.38 73 ASN B O 1
ATOM 2352 N N . GLU B 1 74 ? 3.082 -5.621 -11.539 1 98.25 74 GLU B N 1
ATOM 2353 C CA . GLU B 1 74 ? 2.59 -4.254 -11.414 1 98.25 74 GLU B CA 1
ATOM 2354 C C . GLU B 1 74 ? 1.084 -4.184 -11.648 1 98.25 74 GLU B C 1
ATOM 2356 O O . GLU B 1 74 ? 0.343 -3.658 -10.812 1 98.25 74 GLU B O 1
ATOM 2361 N N . PRO B 1 75 ? 0.559 -4.738 -12.742 1 98.12 75 PRO B N 1
ATOM 2362 C CA . PRO B 1 75 ? -0.896 -4.734 -12.914 1 98.12 75 PRO B CA 1
ATOM 2363 C C . PRO B 1 75 ? -1.622 -5.504 -11.812 1 98.12 75 PRO B C 1
ATOM 2365 O O . PRO B 1 75 ? -2.721 -5.121 -11.406 1 98.12 75 PRO B O 1
ATOM 2368 N N . GLY B 1 76 ? -0.979 -6.578 -11.375 1 98.38 76 GLY B N 1
ATOM 2369 C CA . GLY B 1 76 ? -1.556 -7.355 -10.297 1 98.38 76 GLY B CA 1
ATOM 2370 C C . GLY B 1 76 ? -1.724 -6.562 -9.016 1 98.38 76 GLY B C 1
ATOM 2371 O O . GLY B 1 76 ? -2.73 -6.703 -8.312 1 98.38 76 GLY B O 1
ATOM 2372 N N . LEU B 1 77 ? -0.731 -5.703 -8.719 1 98.62 77 LEU B N 1
ATOM 2373 C CA . LEU B 1 77 ? -0.795 -4.875 -7.523 1 98.62 77 LEU B CA 1
ATOM 2374 C C . LEU B 1 77 ? -2.006 -3.947 -7.566 1 98.62 77 LEU B C 1
ATOM 2376 O O . LEU B 1 77 ? -2.754 -3.852 -6.59 1 98.62 77 LEU B O 1
ATOM 2380 N N . ILE B 1 78 ? -2.213 -3.336 -8.688 1 98.5 78 ILE B N 1
ATOM 2381 C CA . ILE B 1 78 ? -3.305 -2.377 -8.836 1 98.5 78 ILE B CA 1
ATOM 2382 C C . ILE B 1 78 ? -4.645 -3.109 -8.797 1 98.5 78 ILE B C 1
ATOM 2384 O O . ILE B 1 78 ? -5.574 -2.678 -8.117 1 98.5 78 ILE B O 1
ATOM 2388 N N . LEU B 1 79 ? -4.699 -4.227 -9.469 1 98.19 79 LEU B N 1
ATOM 2389 C CA . LEU B 1 79 ? -5.922 -5.023 -9.5 1 98.19 79 LEU B CA 1
ATOM 2390 C C . LEU B 1 79 ? -6.258 -5.547 -8.109 1 98.19 79 LEU B C 1
ATOM 2392 O O . LEU B 1 79 ? -7.41 -5.465 -7.672 1 98.19 79 LEU B O 1
ATOM 2396 N N . ALA B 1 80 ? -5.277 -6.086 -7.445 1 98.44 80 ALA B N 1
ATOM 2397 C CA . ALA B 1 80 ? -5.496 -6.629 -6.105 1 98.44 80 ALA B CA 1
ATOM 2398 C C . ALA B 1 80 ? -5.906 -5.531 -5.129 1 98.44 80 ALA B C 1
ATOM 2400 O O . ALA B 1 80 ? -6.719 -5.762 -4.23 1 98.44 80 ALA B O 1
ATOM 2401 N N . THR B 1 81 ? -5.312 -4.34 -5.266 1 98.44 81 THR B N 1
ATOM 2402 C CA . THR B 1 81 ? -5.707 -3.197 -4.453 1 98.44 81 THR B CA 1
ATOM 2403 C C . THR B 1 81 ? -7.18 -2.865 -4.66 1 98.44 81 THR B C 1
ATOM 2405 O O . THR B 1 81 ? -7.941 -2.754 -3.697 1 98.44 81 THR B O 1
ATOM 2408 N N . PHE B 1 82 ? -7.59 -2.842 -5.891 1 98.31 82 PHE B N 1
ATOM 2409 C CA . PHE B 1 82 ? -8.977 -2.562 -6.242 1 98.31 82 PHE B CA 1
ATOM 2410 C C . PHE B 1 82 ? -9.906 -3.621 -5.66 1 98.31 82 PHE B C 1
ATOM 2412 O O . PHE B 1 82 ? -10.891 -3.291 -4.996 1 98.31 82 PHE B O 1
ATOM 2419 N N . MET B 1 83 ? -9.555 -4.789 -5.828 1 98.25 83 MET B N 1
ATOM 2420 C CA . MET B 1 83 ? -10.461 -5.879 -5.469 1 98.25 83 MET B CA 1
ATOM 2421 C C . MET B 1 83 ? -10.547 -6.039 -3.955 1 98.25 83 MET B C 1
ATOM 2423 O O . MET B 1 83 ? -11.633 -6.258 -3.41 1 98.25 83 MET B O 1
ATOM 2427 N N . THR B 1 84 ? -9.414 -5.898 -3.279 1 97.69 84 THR B N 1
ATOM 2428 C CA . THR B 1 84 ? -9.375 -6.043 -1.829 1 97.69 84 THR B CA 1
ATOM 2429 C C . THR B 1 84 ? -10.203 -4.949 -1.153 1 97.69 84 THR B C 1
ATOM 2431 O O . THR B 1 84 ? -11.039 -5.234 -0.298 1 97.69 84 THR B O 1
ATOM 2434 N N . ILE B 1 85 ? -10 -3.725 -1.586 1 97.06 85 ILE B N 1
ATOM 2435 C CA . ILE B 1 85 ? -10.688 -2.596 -0.967 1 97.06 85 ILE B CA 1
ATOM 2436 C C . ILE B 1 85 ? -12.18 -2.656 -1.296 1 97.06 85 ILE B C 1
ATOM 2438 O O . ILE B 1 85 ? -13.023 -2.408 -0.432 1 97.06 85 ILE B O 1
ATOM 2442 N N . THR B 1 86 ? -12.516 -3.027 -2.525 1 95.56 86 THR B N 1
ATOM 2443 C CA . THR B 1 86 ? -13.906 -3.172 -2.928 1 95.56 86 THR B CA 1
ATOM 2444 C C . THR B 1 86 ? -14.617 -4.211 -2.064 1 95.56 86 THR B C 1
ATOM 2446 O O . THR B 1 86 ? -15.695 -3.951 -1.523 1 95.56 86 THR B O 1
ATOM 2449 N N . CYS B 1 87 ? -13.992 -5.312 -1.842 1 95.25 87 CYS B N 1
ATOM 2450 C CA . CYS B 1 87 ? -14.625 -6.379 -1.078 1 95.25 87 CYS B CA 1
ATOM 2451 C C . CYS B 1 87 ? -14.727 -6.012 0.396 1 95.25 87 CYS B C 1
ATOM 2453 O O . CYS B 1 87 ? -15.68 -6.41 1.076 1 95.25 87 CYS B O 1
ATOM 2455 N N . TYR B 1 88 ? -13.789 -5.27 0.868 1 94.88 88 TYR B N 1
ATOM 2456 C CA . TYR B 1 88 ? -13.867 -4.785 2.242 1 94.88 88 TYR B CA 1
ATOM 2457 C C . TYR B 1 88 ? -15.141 -3.971 2.459 1 94.88 88 TYR B C 1
ATOM 2459 O O . TYR B 1 88 ? -15.766 -4.062 3.516 1 94.88 88 TYR B O 1
ATOM 2467 N N . GLY B 1 89 ? -15.539 -3.281 1.506 1 92.81 89 GLY B N 1
ATOM 2468 C CA . GLY B 1 89 ? -16.688 -2.402 1.605 1 92.81 89 GLY B CA 1
ATOM 2469 C C . GLY B 1 89 ? -18.016 -3.15 1.707 1 92.81 89 GLY B C 1
ATOM 2470 O O . GLY B 1 89 ? -18.984 -2.627 2.244 1 92.81 89 GLY B O 1
ATOM 2471 N N . PHE B 1 90 ? -17.969 -4.336 1.229 1 91.69 90 PHE B N 1
ATOM 2472 C CA . PHE B 1 90 ? -19.234 -5.035 1.135 1 91.69 90 PHE B CA 1
ATOM 2473 C C . PHE B 1 90 ? -19.203 -6.328 1.94 1 91.69 90 PHE B C 1
ATOM 2475 O O . PHE B 1 90 ? -20.172 -7.086 1.945 1 91.69 90 PHE B O 1
ATOM 2482 N N . ALA B 1 91 ? -18.109 -6.547 2.586 1 89.88 91 ALA B N 1
ATOM 2483 C CA . ALA B 1 91 ? -17.953 -7.766 3.375 1 89.88 91 ALA B CA 1
ATOM 2484 C C . ALA B 1 91 ? -18.734 -7.684 4.68 1 89.88 91 ALA B C 1
ATOM 2486 O O . ALA B 1 91 ? -19.047 -6.59 5.152 1 89.88 91 ALA B O 1
ATOM 2487 N N . ASP B 1 92 ? -19.047 -8.844 5.176 1 88.38 92 ASP B N 1
ATOM 2488 C CA . ASP B 1 92 ? -19.625 -8.875 6.516 1 88.38 92 ASP B CA 1
ATOM 2489 C C . ASP B 1 92 ? -18.562 -8.586 7.578 1 88.38 92 ASP B C 1
ATOM 2491 O O . ASP B 1 92 ? -17.391 -8.43 7.258 1 88.38 92 ASP B O 1
ATOM 2495 N N . GLU B 1 93 ? -18.953 -8.469 8.789 1 88.69 93 GLU B N 1
ATOM 2496 C CA . GLU B 1 93 ? -18.078 -8 9.859 1 88.69 93 GLU B CA 1
ATOM 2497 C C . GLU B 1 93 ? -16.859 -8.914 10.023 1 88.69 93 GLU B C 1
ATOM 2499 O O . GLU B 1 93 ? -15.734 -8.438 10.148 1 88.69 93 GLU B O 1
ATOM 2504 N N . LYS B 1 94 ? -17.109 -10.203 9.984 1 89.81 94 LYS B N 1
ATOM 2505 C CA . LYS B 1 94 ? -16.031 -11.156 10.172 1 89.81 94 LYS B CA 1
ATOM 2506 C C . LYS B 1 94 ? -15.023 -11.078 9.023 1 89.81 94 LYS B C 1
ATOM 2508 O O . LYS B 1 94 ? -13.812 -11 9.25 1 89.81 94 LYS B O 1
ATOM 2513 N N . ALA B 1 95 ? -15.492 -11.094 7.82 1 89.31 95 ALA B N 1
ATOM 2514 C CA . ALA B 1 95 ? -14.641 -10.992 6.637 1 89.31 95 ALA B CA 1
ATOM 2515 C C . ALA B 1 95 ? -13.922 -9.648 6.598 1 89.31 95 ALA B C 1
ATOM 2517 O O . ALA B 1 95 ? -12.75 -9.578 6.215 1 89.31 95 ALA B O 1
ATOM 2518 N N . ARG B 1 96 ? -14.555 -8.633 7.031 1 92.44 96 ARG B N 1
ATOM 2519 C CA . ARG B 1 96 ? -13.969 -7.297 7.062 1 92.44 96 ARG B CA 1
ATOM 2520 C C . ARG B 1 96 ? -12.773 -7.25 8.008 1 92.44 96 ARG B C 1
ATOM 2522 O O . ARG B 1 96 ? -11.734 -6.688 7.668 1 92.44 96 ARG B O 1
ATOM 2529 N N . GLU B 1 97 ? -12.992 -7.82 9.141 1 94.19 97 GLU B N 1
ATOM 2530 C CA . GLU B 1 97 ? -11.922 -7.824 10.125 1 94.19 97 GLU B CA 1
ATOM 2531 C C . GLU B 1 97 ? -10.719 -8.633 9.625 1 94.19 97 GLU B C 1
ATOM 2533 O O . GLU B 1 97 ? -9.57 -8.242 9.836 1 94.19 97 GLU B O 1
ATOM 2538 N N . ARG B 1 98 ? -11 -9.75 9 1 94.19 98 ARG B N 1
ATOM 2539 C CA . ARG B 1 98 ? -9.922 -10.578 8.469 1 94.19 98 ARG B CA 1
ATOM 2540 C C . ARG B 1 98 ? -9.18 -9.867 7.348 1 94.19 98 ARG B C 1
ATOM 2542 O O . ARG B 1 98 ? -7.953 -9.93 7.27 1 94.19 98 ARG B O 1
ATOM 2549 N N . LEU B 1 99 ? -9.945 -9.188 6.48 1 95.88 99 LEU B N 1
ATOM 2550 C CA . LEU B 1 99 ? -9.328 -8.422 5.402 1 95.88 99 LEU B CA 1
ATOM 2551 C C . LEU B 1 99 ? -8.445 -7.312 5.957 1 95.88 99 LEU B C 1
ATOM 2553 O O . LEU B 1 99 ? -7.293 -7.16 5.535 1 95.88 99 LEU B O 1
ATOM 2557 N N . LEU B 1 100 ? -8.984 -6.602 6.926 1 97.12 100 LEU B N 1
ATOM 2558 C CA . LEU B 1 100 ? -8.25 -5.492 7.527 1 97.12 100 LEU B CA 1
ATOM 2559 C C . LEU B 1 100 ? -6.992 -5.992 8.234 1 97.12 100 LEU B C 1
ATOM 2561 O O . LEU B 1 100 ? -5.906 -5.438 8.039 1 97.12 100 LEU B O 1
ATOM 2565 N N . THR B 1 101 ? -7.145 -7.031 8.984 1 97.5 101 THR B N 1
ATOM 2566 C CA . THR B 1 101 ? -6.004 -7.602 9.695 1 97.5 101 THR B CA 1
ATOM 2567 C C . THR B 1 101 ? -4.941 -8.086 8.719 1 97.5 101 THR B C 1
ATOM 2569 O O . THR B 1 101 ? -3.744 -7.906 8.953 1 97.5 101 THR B O 1
ATOM 2572 N N . GLY B 1 102 ? -5.383 -8.742 7.648 1 97.56 102 GLY B N 1
ATOM 2573 C CA . GLY B 1 102 ? -4.445 -9.188 6.629 1 97.56 102 GLY B CA 1
ATOM 2574 C C . GLY B 1 102 ? -3.66 -8.055 6 1 97.56 102 GLY B C 1
ATOM 2575 O O . GLY B 1 102 ? -2.438 -8.133 5.871 1 97.56 102 GLY B O 1
ATOM 2576 N N . VAL B 1 103 ? -4.371 -7.004 5.645 1 97.94 103 VAL B N 1
ATOM 2577 C CA . VAL B 1 103 ? -3.721 -5.859 5.012 1 97.94 103 VAL B CA 1
ATOM 2578 C C . VAL B 1 103 ? -2.727 -5.227 5.98 1 97.94 103 VAL B C 1
ATOM 2580 O O . VAL B 1 103 ? -1.604 -4.891 5.598 1 97.94 103 VAL B O 1
ATOM 2583 N N . LEU B 1 104 ? -3.133 -5.082 7.242 1 98.38 104 LEU B N 1
ATOM 2584 C CA . LEU B 1 104 ? -2.252 -4.488 8.242 1 98.38 104 LEU B CA 1
ATOM 2585 C C . LEU B 1 104 ? -1.042 -5.379 8.5 1 98.38 104 LEU B C 1
ATOM 2587 O O . LEU B 1 104 ? 0.08 -4.887 8.633 1 98.38 104 LEU B O 1
ATOM 2591 N N . PHE B 1 105 ? -1.261 -6.652 8.555 1 98.25 105 PHE B N 1
ATOM 2592 C CA . PHE B 1 105 ? -0.181 -7.605 8.781 1 98.25 105 PHE B CA 1
ATOM 2593 C C . PHE B 1 105 ? 0.859 -7.516 7.672 1 98.25 105 PHE B C 1
ATOM 2595 O O . PHE B 1 105 ? 2.053 -7.359 7.941 1 98.25 105 PHE B O 1
ATOM 2602 N N . PHE B 1 106 ? 0.407 -7.566 6.43 1 98.31 106 PHE B N 1
ATOM 2603 C CA . PHE B 1 106 ? 1.345 -7.582 5.312 1 98.31 106 PHE B CA 1
ATOM 2604 C C . PHE B 1 106 ? 1.99 -6.215 5.129 1 98.31 106 PHE B C 1
ATOM 2606 O O . PHE B 1 106 ? 3.152 -6.117 4.73 1 98.31 106 PHE B O 1
ATOM 2613 N N . SER B 1 107 ? 1.22 -5.105 5.414 1 98.06 107 SER B N 1
ATOM 2614 C CA . SER B 1 107 ? 1.812 -3.771 5.367 1 98.06 107 SER B CA 1
ATOM 2615 C C . SER B 1 107 ? 2.951 -3.637 6.371 1 98.06 107 SER B C 1
ATOM 2617 O O . SER B 1 107 ? 4.012 -3.096 6.051 1 98.06 107 SER B O 1
ATOM 2619 N N . LEU B 1 108 ? 2.705 -4.133 7.535 1 98.06 108 LEU B N 1
ATOM 2620 C CA . LEU B 1 108 ? 3.721 -4.094 8.578 1 98.06 108 LEU B CA 1
ATOM 2621 C C . LEU B 1 108 ? 4.914 -4.973 8.211 1 98.06 108 LEU B C 1
ATOM 2623 O O . LEU B 1 108 ? 6.062 -4.551 8.344 1 98.06 108 LEU B O 1
ATOM 2627 N N . LEU B 1 109 ? 4.629 -6.141 7.738 1 98.25 109 LEU B N 1
ATOM 2628 C CA . LEU B 1 109 ? 5.68 -7.082 7.363 1 98.25 109 LEU B CA 1
ATOM 2629 C C . LEU B 1 109 ? 6.57 -6.496 6.273 1 98.25 109 LEU B C 1
ATOM 2631 O O . LEU B 1 109 ? 7.797 -6.5 6.395 1 98.25 109 LEU B O 1
ATOM 2635 N N . LEU B 1 110 ? 5.957 -5.996 5.238 1 98.38 110 LEU B N 1
ATOM 2636 C CA . LEU B 1 110 ? 6.699 -5.488 4.09 1 98.38 110 LEU B CA 1
ATOM 2637 C C . LEU B 1 110 ? 7.477 -4.23 4.457 1 98.38 110 LEU B C 1
ATOM 2639 O O . LEU B 1 110 ? 8.641 -4.082 4.082 1 98.38 110 LEU B O 1
ATOM 2643 N N . SER B 1 111 ? 6.867 -3.297 5.234 1 97.56 111 SER B N 1
ATOM 2644 C CA . SER B 1 111 ? 7.559 -2.064 5.598 1 97.56 111 SER B CA 1
ATOM 2645 C C . SER B 1 111 ? 8.695 -2.338 6.578 1 97.56 111 SER B C 1
ATOM 2647 O O . SER B 1 111 ? 9.766 -1.736 6.48 1 97.56 111 SER B O 1
ATOM 2649 N N . CYS B 1 112 ? 8.531 -3.266 7.508 1 97.5 112 CYS B N 1
ATOM 2650 C CA . CYS B 1 112 ? 9.578 -3.615 8.453 1 97.5 112 CYS B CA 1
ATOM 2651 C C . CYS B 1 112 ? 10.719 -4.348 7.762 1 97.5 112 CYS B C 1
ATOM 2653 O O . CYS B 1 112 ? 11.891 -4.117 8.07 1 97.5 112 CYS B O 1
ATOM 2655 N N . ALA B 1 113 ? 10.367 -5.254 6.871 1 98 113 ALA B N 1
ATOM 2656 C CA . ALA B 1 113 ? 11.398 -5.93 6.086 1 98 113 ALA B CA 1
ATOM 2657 C C . ALA B 1 113 ? 12.219 -4.934 5.277 1 98 113 ALA B C 1
ATOM 2659 O O . ALA B 1 113 ? 13.445 -5.031 5.215 1 98 113 ALA B O 1
ATOM 2660 N N . GLY B 1 114 ? 11.492 -3.975 4.621 1 97.5 114 GLY B N 1
ATOM 2661 C CA . GLY B 1 114 ? 12.195 -2.928 3.9 1 97.5 114 GLY B CA 1
ATOM 2662 C C . GLY B 1 114 ? 13.141 -2.129 4.781 1 97.5 114 GLY B C 1
ATOM 2663 O O . GLY B 1 114 ? 14.273 -1.846 4.391 1 97.5 114 GLY B O 1
ATOM 2664 N N . ALA B 1 115 ? 12.664 -1.771 5.973 1 97.06 115 ALA B N 1
ATOM 2665 C CA . ALA B 1 115 ? 13.492 -1.029 6.922 1 97.06 115 ALA B CA 1
ATOM 2666 C C . ALA B 1 115 ? 14.711 -1.845 7.348 1 97.06 115 ALA B C 1
ATOM 2668 O O . ALA B 1 115 ? 15.836 -1.338 7.352 1 97.06 115 ALA B O 1
ATOM 2669 N N . PHE B 1 116 ? 14.516 -3.072 7.629 1 97.31 116 PHE B N 1
ATOM 2670 C CA . PHE B 1 116 ? 15.594 -3.945 8.078 1 97.31 116 PHE B CA 1
ATOM 2671 C C . PHE B 1 116 ? 16.656 -4.098 6.988 1 97.31 116 PHE B C 1
ATOM 2673 O O . PHE B 1 116 ? 17.844 -3.984 7.262 1 97.31 116 PHE B O 1
ATOM 2680 N N . ILE B 1 117 ? 16.234 -4.328 5.832 1 96.19 117 ILE B N 1
ATOM 2681 C CA . ILE B 1 117 ? 17.156 -4.594 4.727 1 96.19 117 ILE B CA 1
ATOM 2682 C C . ILE B 1 117 ? 17.953 -3.326 4.398 1 96.19 117 ILE B C 1
ATOM 2684 O O . ILE B 1 117 ? 19.141 -3.395 4.078 1 96.19 117 ILE B O 1
ATOM 2688 N N . THR B 1 118 ? 17.328 -2.203 4.469 1 94.75 118 THR B N 1
ATOM 2689 C CA . THR B 1 118 ? 17.953 -0.944 4.094 1 94.75 118 THR B CA 1
ATOM 2690 C C . THR B 1 118 ? 18.906 -0.468 5.191 1 94.75 118 THR B C 1
ATOM 2692 O O . THR B 1 118 ? 20 0.017 4.902 1 94.75 118 THR B O 1
ATOM 2695 N N . PHE B 1 119 ? 18.578 -0.652 6.418 1 96.44 119 PHE B N 1
ATOM 2696 C CA . PHE B 1 119 ? 19.328 -0.058 7.508 1 96.44 119 PHE B CA 1
ATOM 2697 C C . PHE B 1 119 ? 20.156 -1.117 8.234 1 96.44 119 PHE B C 1
ATOM 2699 O O . PHE B 1 119 ? 20.938 -0.797 9.133 1 96.44 119 PHE B O 1
ATOM 2706 N N . GLY B 1 120 ? 20.141 -2.346 7.762 1 95.19 120 GLY B N 1
ATOM 2707 C CA . GLY B 1 120 ? 20.828 -3.445 8.43 1 95.19 120 GLY B CA 1
ATOM 2708 C C . GLY B 1 120 ? 22.281 -3.574 8.023 1 95.19 120 GLY B C 1
ATOM 2709 O O . GLY B 1 120 ? 22.984 -4.465 8.5 1 95.19 120 GLY B O 1
ATOM 2710 N N . GLY B 1 121 ? 22.766 -2.723 7.199 1 94.56 121 GLY B N 1
ATOM 2711 C CA . GLY B 1 121 ? 24.156 -2.789 6.777 1 94.56 121 GLY B CA 1
ATOM 2712 C C . GLY B 1 121 ? 24.453 -3.996 5.906 1 94.56 121 GLY B C 1
ATOM 2713 O O . GLY B 1 121 ? 25.547 -4.57 5.988 1 94.56 121 GLY B O 1
ATOM 2714 N N . LEU B 1 122 ? 23.547 -4.418 5.121 1 95.56 122 LEU B N 1
ATOM 2715 C CA . LEU B 1 122 ? 23.672 -5.605 4.285 1 95.56 122 LEU B CA 1
ATOM 2716 C C . LEU B 1 122 ? 24.297 -5.254 2.938 1 95.56 122 LEU B C 1
ATOM 2718 O O . LEU B 1 122 ? 24.141 -4.129 2.451 1 95.56 122 LEU B O 1
ATOM 2722 N N . THR B 1 123 ? 24.969 -6.25 2.449 1 96.56 123 THR B N 1
ATOM 2723 C CA . THR B 1 123 ? 25.375 -6.148 1.054 1 96.56 123 THR B CA 1
ATOM 2724 C C . THR B 1 123 ? 24.172 -6.246 0.127 1 96.56 123 THR B C 1
ATOM 2726 O O . THR B 1 123 ? 23.078 -6.648 0.555 1 96.56 123 THR B O 1
ATOM 2729 N N . HIS B 1 124 ? 24.328 -5.812 -1.068 1 95.5 124 HIS B N 1
ATOM 2730 C CA . HIS B 1 124 ? 23.234 -5.891 -2.023 1 95.5 124 HIS B CA 1
ATOM 2731 C C . HIS B 1 124 ? 22.75 -7.328 -2.189 1 95.5 124 HIS B C 1
ATOM 2733 O O . HIS B 1 124 ? 21.547 -7.578 -2.236 1 95.5 124 HIS B O 1
ATOM 2739 N N . GLU B 1 125 ? 23.703 -8.281 -2.277 1 96.94 125 GLU B N 1
ATOM 2740 C CA . GLU B 1 125 ? 23.359 -9.695 -2.412 1 96.94 125 GLU B CA 1
ATOM 2741 C C . GLU B 1 125 ? 22.531 -10.172 -1.219 1 96.94 125 GLU B C 1
ATOM 2743 O O . GLU B 1 125 ? 21.547 -10.906 -1.387 1 96.94 125 GLU B O 1
ATOM 2748 N N . ALA B 1 126 ? 22.891 -9.75 -0.057 1 97.62 126 ALA B N 1
ATOM 2749 C CA . ALA B 1 126 ? 22.172 -10.125 1.15 1 97.62 126 ALA B CA 1
ATOM 2750 C C . ALA B 1 126 ? 20.781 -9.469 1.185 1 97.62 126 ALA B C 1
ATOM 2752 O O . ALA B 1 126 ? 19.828 -10.055 1.684 1 97.62 126 ALA B O 1
ATOM 2753 N N . MET B 1 127 ? 20.703 -8.203 0.721 1 97.75 127 MET B N 1
ATOM 2754 C CA . MET B 1 127 ? 19.406 -7.531 0.608 1 97.75 127 MET B CA 1
ATOM 2755 C C . MET B 1 127 ? 18.453 -8.312 -0.295 1 97.75 127 MET B C 1
ATOM 2757 O O . MET B 1 127 ? 17.312 -8.562 0.069 1 97.75 127 MET B O 1
ATOM 2761 N N . VAL B 1 128 ? 18.969 -8.742 -1.444 1 98.06 128 VAL B N 1
ATOM 2762 C CA . VAL B 1 128 ? 18.172 -9.492 -2.42 1 98.06 128 VAL B CA 1
ATOM 2763 C C . VAL B 1 128 ? 17.734 -10.82 -1.812 1 98.06 128 VAL B C 1
ATOM 2765 O O . VAL B 1 128 ? 16.562 -11.188 -1.913 1 98.06 128 VAL B O 1
ATOM 2768 N N . SER B 1 129 ? 18.625 -11.523 -1.173 1 98.25 129 SER B N 1
ATOM 2769 C CA . SER B 1 129 ? 18.312 -12.82 -0.586 1 98.25 129 SER B CA 1
ATOM 2770 C C . SER B 1 129 ? 17.281 -12.68 0.534 1 98.25 129 SER B C 1
ATOM 2772 O O . SER B 1 129 ? 16.328 -13.461 0.61 1 98.25 129 SER B O 1
ATOM 2774 N N . 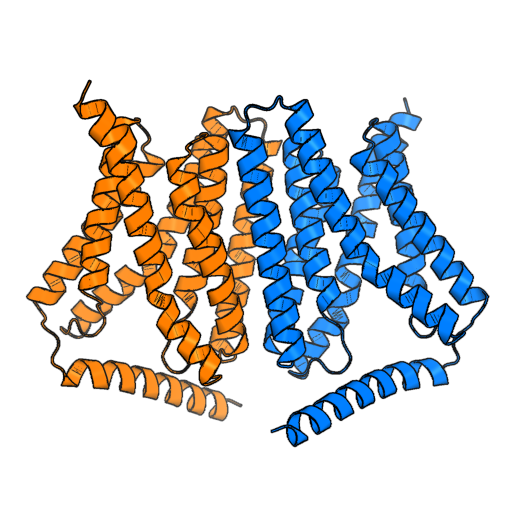THR B 1 130 ? 17.469 -11.672 1.412 1 98.38 130 THR B N 1
ATOM 2775 C CA . THR B 1 130 ? 16.547 -11.461 2.521 1 98.38 130 THR B CA 1
ATOM 2776 C C . THR B 1 130 ? 15.148 -11.133 2.008 1 98.38 130 THR B C 1
ATOM 2778 O O . THR B 1 130 ? 14.164 -11.734 2.451 1 98.38 130 THR B O 1
ATOM 2781 N N . TRP B 1 131 ? 15.039 -10.266 1.064 1 98.5 131 TRP B N 1
ATOM 2782 C CA . TRP B 1 131 ? 13.734 -9.914 0.499 1 98.5 131 TRP B CA 1
ATOM 2783 C C . TRP B 1 131 ? 13.156 -11.086 -0.285 1 98.5 131 TRP B C 1
ATOM 2785 O O . TRP B 1 131 ? 11.938 -11.281 -0.302 1 98.5 131 TRP B O 1
ATOM 2795 N N . GLY B 1 132 ? 14.023 -11.844 -0.958 1 98.69 132 GLY B N 1
ATOM 2796 C CA . GLY B 1 132 ? 13.57 -13.047 -1.631 1 98.69 132 GLY B CA 1
ATOM 2797 C C . GLY B 1 132 ? 12.859 -14.016 -0.705 1 98.69 132 GLY B C 1
ATOM 2798 O O . GLY B 1 132 ? 11.789 -14.531 -1.039 1 98.69 132 GLY B O 1
ATOM 2799 N N . PHE B 1 133 ? 13.406 -14.195 0.45 1 98.5 133 PHE B N 1
ATOM 2800 C CA . PHE B 1 133 ? 12.789 -15.078 1.427 1 98.5 133 PHE B CA 1
ATOM 2801 C C . PHE B 1 133 ? 11.445 -14.531 1.887 1 98.5 133 PHE B C 1
ATOM 2803 O O . PHE B 1 133 ? 10.484 -15.281 2.035 1 98.5 133 PHE B O 1
ATOM 2810 N N . VAL B 1 134 ? 11.391 -13.203 2.113 1 98.31 134 VAL B N 1
ATOM 2811 C CA . VAL B 1 134 ? 10.148 -12.562 2.535 1 98.31 134 VAL B CA 1
ATOM 2812 C C . VAL B 1 134 ? 9.078 -12.75 1.457 1 98.31 134 VAL B C 1
ATOM 2814 O O . VAL B 1 134 ? 7.953 -13.156 1.753 1 98.31 134 VAL B O 1
ATOM 2817 N N . THR B 1 135 ? 9.438 -12.508 0.224 1 98.31 135 THR B N 1
ATOM 2818 C CA . THR B 1 135 ? 8.5 -12.539 -0.893 1 98.31 135 THR B CA 1
ATOM 2819 C C . THR B 1 135 ? 8.016 -13.969 -1.152 1 98.31 135 THR B C 1
ATOM 2821 O O . THR B 1 135 ? 6.828 -14.188 -1.388 1 98.31 135 THR B O 1
ATOM 2824 N N . VAL B 1 136 ? 8.898 -14.945 -1.048 1 98.12 136 VAL B N 1
ATOM 2825 C CA . VAL B 1 136 ? 8.523 -16.344 -1.275 1 98.12 136 VAL B CA 1
ATOM 2826 C C . VAL B 1 136 ? 7.625 -16.828 -0.142 1 98.12 136 VAL B C 1
ATOM 2828 O O . VAL B 1 136 ? 6.684 -17.594 -0.372 1 98.12 136 VAL B O 1
ATOM 2831 N N . ALA B 1 137 ? 7.918 -16.391 1.072 1 97.56 137 ALA B N 1
ATOM 2832 C CA . ALA B 1 137 ? 7.039 -16.734 2.186 1 97.56 137 ALA B CA 1
ATOM 2833 C C . ALA B 1 137 ? 5.621 -16.219 1.947 1 97.56 137 ALA B C 1
ATOM 2835 O O . ALA B 1 137 ? 4.645 -16.938 2.188 1 97.56 137 ALA B O 1
ATOM 2836 N N . ILE B 1 138 ? 5.484 -15 1.494 1 97.94 138 ILE B N 1
ATOM 2837 C CA . ILE B 1 138 ? 4.184 -14.422 1.178 1 97.94 138 ILE B CA 1
ATOM 2838 C C . ILE B 1 138 ? 3.527 -15.219 0.048 1 97.94 138 ILE B C 1
ATOM 2840 O O . ILE B 1 138 ? 2.326 -15.492 0.093 1 97.94 138 ILE B O 1
ATOM 2844 N N . LEU B 1 139 ? 4.305 -15.602 -0.963 1 96.94 139 LEU B N 1
ATOM 2845 C CA . LEU B 1 139 ? 3.811 -16.375 -2.094 1 96.94 139 LEU B CA 1
ATOM 2846 C C . LEU B 1 139 ? 3.232 -17.703 -1.624 1 96.94 139 LEU B C 1
ATOM 2848 O O . LEU B 1 139 ? 2.166 -18.125 -2.084 1 96.94 139 LEU B O 1
ATOM 2852 N N . LEU B 1 140 ? 3.898 -18.312 -0.697 1 92.5 140 LEU B N 1
ATOM 2853 C CA . LEU B 1 140 ? 3.424 -19.594 -0.18 1 92.5 140 LEU B CA 1
ATOM 2854 C C . LEU B 1 140 ? 2.133 -19.406 0.609 1 92.5 140 LEU B C 1
ATOM 2856 O O . LEU B 1 140 ? 1.268 -20.297 0.6 1 92.5 140 LEU B O 1
ATOM 2860 N N . ILE B 1 141 ? 1.99 -18.281 1.268 1 91.5 141 ILE B N 1
ATOM 2861 C CA . ILE B 1 141 ? 0.722 -17.969 1.913 1 91.5 141 ILE B CA 1
ATOM 2862 C C . ILE B 1 141 ? -0.355 -17.75 0.854 1 91.5 141 ILE B C 1
ATOM 2864 O O . ILE B 1 141 ? -1.488 -18.203 1.008 1 91.5 141 ILE B O 1
ATOM 2868 N N . PHE B 1 142 ? 0.006 -17.078 -0.198 1 91.25 142 PHE B N 1
ATOM 2869 C CA . PHE B 1 142 ? -0.895 -16.844 -1.321 1 91.25 142 PHE B CA 1
ATOM 2870 C C . PHE B 1 142 ? -1.365 -18.172 -1.918 1 91.25 142 PHE B C 1
ATOM 2872 O O . PHE B 1 142 ? -2.51 -18.281 -2.363 1 91.25 142 PHE B O 1
ATOM 2879 N N . TYR B 1 143 ? -0.533 -19.25 -1.81 1 89.12 143 TYR B N 1
ATOM 2880 C CA . TYR B 1 143 ? -0.851 -20.578 -2.322 1 89.12 143 TYR B CA 1
ATOM 2881 C C . TYR B 1 143 ? -1.762 -21.328 -1.36 1 89.12 143 TYR B C 1
ATOM 2883 O O . TYR B 1 143 ? -2.236 -22.422 -1.673 1 89.12 143 TYR B O 1
ATOM 2891 N N . ALA B 1 144 ? -2.002 -20.75 -0.216 1 84 144 ALA B N 1
ATOM 2892 C CA . ALA B 1 144 ? -2.891 -21.406 0.74 1 84 144 ALA B CA 1
ATOM 2893 C C . ALA B 1 144 ? -4.273 -21.641 0.134 1 84 144 ALA B C 1
ATOM 2895 O O . ALA B 1 144 ? -4.941 -22.625 0.457 1 84 144 ALA B O 1
ATOM 2896 N N . ALA B 1 145 ? -4.676 -20.766 -0.721 1 80.69 145 ALA B N 1
ATOM 2897 C CA . ALA B 1 145 ? -5.996 -20.875 -1.332 1 80.69 145 ALA B CA 1
ATOM 2898 C C . ALA B 1 145 ? -6.086 -22.141 -2.189 1 80.69 145 ALA B C 1
ATOM 2900 O O . ALA B 1 145 ? -6.977 -22.969 -1.992 1 80.69 145 ALA B O 1
ATOM 2901 N N . PRO B 1 146 ? -5.207 -22.406 -3.09 1 79.69 146 PRO B N 1
ATOM 2902 C CA . PRO B 1 146 ? -5.234 -23.672 -3.846 1 79.69 146 PRO B CA 1
ATOM 2903 C C . PRO B 1 146 ? -5.09 -24.891 -2.951 1 79.69 146 PRO B C 1
ATOM 2905 O O . PRO B 1 146 ? -5.699 -25.938 -3.223 1 79.69 146 PRO B O 1
ATOM 2908 N N . LEU B 1 147 ? -4.398 -24.766 -1.879 1 84.12 147 LEU B N 1
ATOM 2909 C CA . LEU B 1 147 ? -4.211 -25.891 -0.956 1 84.12 147 LEU B CA 1
ATOM 2910 C C . LEU B 1 147 ? -5.508 -26.203 -0.227 1 84.12 147 LEU B C 1
ATOM 2912 O O . LEU B 1 147 ? -5.844 -27.391 -0.046 1 84.12 147 LEU B O 1
ATOM 2916 N N . SER B 1 148 ? -6.148 -25.172 0.12 1 84.56 148 SER B N 1
ATOM 2917 C CA . SER B 1 148 ? -7.445 -25.359 0.764 1 84.56 148 SER B CA 1
ATOM 2918 C C . SER B 1 148 ? -8.445 -26.016 -0.184 1 84.56 148 SER B C 1
ATOM 2920 O O . SER B 1 148 ? -9.242 -26.859 0.233 1 84.56 148 SER B O 1
ATOM 2922 N N . SER B 1 149 ? -8.414 -25.641 -1.429 1 86 149 SER B N 1
ATOM 2923 C CA . SER B 1 149 ? -9.297 -26.234 -2.432 1 86 149 SER B CA 1
ATOM 2924 C C . SER B 1 149 ? -8.969 -27.703 -2.645 1 86 149 SER B C 1
ATOM 2926 O O . SER B 1 149 ? -9.875 -28.531 -2.799 1 86 149 SER B O 1
ATOM 2928 N N . ILE B 1 150 ? -7.766 -28.031 -2.66 1 89.19 150 ILE B N 1
ATOM 2929 C CA . ILE B 1 150 ? -7.324 -29.422 -2.814 1 89.19 150 ILE B CA 1
ATOM 2930 C C . ILE B 1 150 ? -7.82 -30.25 -1.635 1 89.19 150 ILE B C 1
ATOM 2932 O O . ILE B 1 150 ? -8.367 -31.344 -1.822 1 89.19 150 ILE B O 1
ATOM 2936 N N . ALA B 1 151 ? -7.676 -29.656 -0.455 1 89.38 151 ALA B N 1
ATOM 2937 C CA . ALA B 1 151 ? -8.148 -30.359 0.744 1 89.38 151 ALA B CA 1
ATOM 2938 C C . ALA B 1 151 ? -9.648 -30.609 0.675 1 89.38 151 ALA B C 1
ATOM 2940 O O . ALA B 1 151 ? -10.117 -31.688 1.063 1 89.38 151 ALA B O 1
ATOM 2941 N N . GLU B 1 152 ? -10.281 -29.641 0.175 1 88.81 152 GLU B N 1
ATOM 2942 C CA . GLU B 1 152 ? -11.734 -29.781 0.044 1 88.81 152 GLU B CA 1
ATOM 2943 C C . GLU B 1 152 ? -12.102 -30.891 -0.926 1 88.81 152 GLU B C 1
ATOM 2945 O O . GLU B 1 152 ? -13.016 -31.672 -0.662 1 88.81 152 GLU B O 1
ATOM 2950 N N . VAL B 1 153 ? -11.445 -31 -2.008 1 90.12 153 VAL B N 1
ATOM 2951 C CA . VAL B 1 153 ? -11.703 -32.031 -3.012 1 90.12 153 VAL B CA 1
ATOM 2952 C C . VAL B 1 153 ? -11.414 -33.406 -2.432 1 90.12 153 VAL B C 1
ATOM 2954 O O . VAL B 1 153 ? -12.164 -34.344 -2.662 1 90.12 153 VAL B O 1
ATOM 2957 N N . LEU B 1 154 ? -10.414 -33.469 -1.68 1 91.94 154 LEU B N 1
ATOM 2958 C CA . LEU B 1 154 ? -10.031 -34.75 -1.098 1 91.94 154 LEU B CA 1
ATOM 2959 C C . LEU B 1 154 ? -11.031 -35.188 -0.037 1 91.94 154 LEU B C 1
ATOM 2961 O O . LEU B 1 154 ? -11.266 -36.375 0.151 1 91.94 154 LEU B O 1
ATOM 2965 N N . SER B 1 155 ? -11.664 -34.156 0.511 1 91.81 155 SER B N 1
ATOM 2966 C CA . SER B 1 155 ? -12.641 -34.469 1.561 1 91.81 155 SER B CA 1
ATOM 2967 C C . SER B 1 155 ? -14.008 -34.781 0.971 1 91.81 155 SER B C 1
ATOM 2969 O O . SER B 1 155 ? -14.711 -35.656 1.467 1 91.81 155 SER B O 1
ATOM 2971 N N . THR B 1 156 ? -14.336 -34.094 -0.062 1 89.81 156 THR B N 1
ATOM 2972 C CA . THR B 1 156 ? -15.68 -34.219 -0.61 1 89.81 156 THR B CA 1
ATOM 2973 C C . THR B 1 156 ? -15.695 -35.156 -1.823 1 89.81 156 THR B C 1
ATOM 2975 O O . THR B 1 156 ? -16.766 -35.562 -2.289 1 89.81 156 THR B O 1
ATOM 2978 N N . ARG B 1 157 ? -14.523 -35.406 -2.307 1 91.94 157 ARG B N 1
ATOM 2979 C CA . ARG B 1 157 ? -14.359 -36.219 -3.506 1 91.94 157 ARG B CA 1
ATOM 2980 C C . ARG B 1 157 ? -15.094 -35.594 -4.691 1 91.94 157 ARG B C 1
ATOM 2982 O O . ARG B 1 157 ? -15.766 -36.312 -5.453 1 91.94 157 ARG B O 1
ATOM 2989 N N . SER B 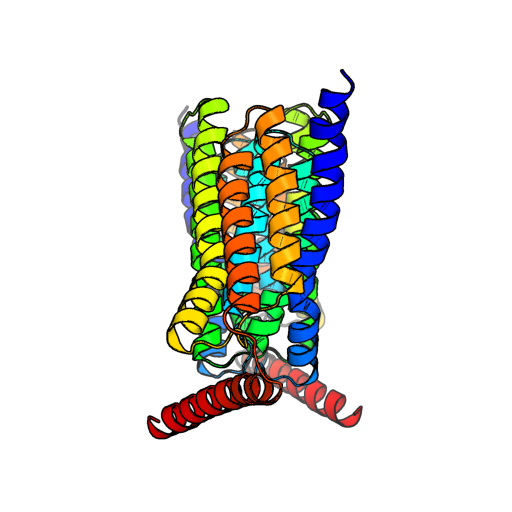1 158 ? -15.125 -34.312 -4.684 1 90.38 158 SER B N 1
ATOM 2990 C CA . SER B 1 158 ? -15.688 -33.531 -5.766 1 90.38 158 SER B CA 1
ATOM 2991 C C . SER B 1 158 ? -14.812 -32.312 -6.09 1 90.38 158 SER B C 1
ATOM 2993 O O . SER B 1 158 ? -14.344 -31.625 -5.188 1 90.38 158 SER B O 1
ATOM 2995 N N . SER B 1 159 ? -14.57 -32.094 -7.371 1 91.44 159 SER B N 1
ATOM 2996 C CA . SER B 1 159 ? -13.695 -31.016 -7.762 1 91.44 159 SER B CA 1
ATOM 2997 C C . SER B 1 159 ? -14.484 -29.719 -7.98 1 91.44 159 SER B C 1
ATOM 2999 O O . SER B 1 159 ? -14.023 -28.812 -8.672 1 91.44 159 SER B O 1
ATOM 3001 N N . ALA B 1 160 ? -15.68 -29.656 -7.391 1 85.81 160 ALA B N 1
ATOM 3002 C CA . ALA B 1 160 ? -16.547 -28.484 -7.555 1 85.81 160 ALA B CA 1
ATOM 3003 C C . ALA B 1 160 ? -15.867 -27.219 -7.059 1 85.81 160 ALA B C 1
ATOM 3005 O O . ALA B 1 160 ? -16.156 -26.125 -7.551 1 85.81 160 ALA B O 1
ATOM 3006 N N . ALA B 1 161 ? -14.922 -27.406 -6.23 1 84.44 161 ALA B N 1
ATOM 3007 C CA . ALA B 1 161 ? -14.242 -26.266 -5.621 1 84.44 161 ALA B CA 1
ATOM 3008 C C . ALA B 1 161 ? -13.086 -25.781 -6.496 1 84.44 161 ALA B C 1
ATOM 3010 O O . ALA B 1 161 ? -12.531 -24.703 -6.262 1 84.44 161 ALA B O 1
ATOM 3011 N N . LEU B 1 162 ? -12.789 -26.547 -7.492 1 88.88 162 LEU B N 1
ATOM 3012 C CA . LEU B 1 162 ? -11.633 -26.219 -8.32 1 88.88 162 LEU B CA 1
ATOM 3013 C C . LEU B 1 162 ? -12.07 -25.578 -9.633 1 88.88 162 LEU B C 1
ATOM 3015 O O . LEU B 1 162 ? -13.133 -25.906 -10.172 1 88.88 162 LEU B O 1
ATOM 3019 N N . ASN B 1 163 ? -11.211 -24.578 -10.078 1 89.75 163 ASN B N 1
ATOM 3020 C CA . ASN B 1 163 ? -11.32 -24 -11.406 1 89.75 163 ASN B CA 1
ATOM 3021 C C . ASN B 1 163 ? -10.273 -24.562 -12.359 1 89.75 163 ASN B C 1
ATOM 3023 O O . ASN B 1 163 ? -9.109 -24.156 -12.312 1 89.75 163 ASN B O 1
ATOM 3027 N N . GLU B 1 164 ? -10.734 -25.469 -13.203 1 92 164 GLU B N 1
ATOM 3028 C CA . GLU B 1 164 ? -9.797 -26.234 -14.016 1 92 164 GLU B CA 1
ATOM 3029 C C . GLU B 1 164 ? -9.008 -25.312 -14.961 1 92 164 GLU B C 1
ATOM 3031 O O . GLU B 1 164 ? -7.789 -25.438 -15.07 1 92 164 GLU B O 1
ATOM 3036 N N . PRO B 1 165 ? -9.656 -24.391 -15.664 1 93.06 165 PRO B N 1
ATOM 3037 C CA . PRO B 1 165 ? -8.883 -23.469 -16.5 1 93.06 165 PRO B CA 1
ATOM 3038 C C . PRO B 1 165 ? -7.824 -22.703 -15.719 1 93.06 165 PRO B C 1
ATOM 3040 O O . PRO B 1 165 ? -6.715 -22.5 -16.219 1 93.06 165 PRO B O 1
ATOM 3043 N N . LEU B 1 166 ? -8.148 -22.328 -14.547 1 92.81 166 LEU B N 1
ATOM 3044 C CA . LEU B 1 166 ? -7.184 -21.594 -13.719 1 92.81 166 LEU B CA 1
ATOM 3045 C C . LEU B 1 166 ? -6.043 -22.516 -13.289 1 92.81 166 LEU B C 1
ATOM 3047 O O . LEU B 1 166 ? -4.887 -22.078 -13.227 1 92.81 166 LEU B O 1
ATOM 3051 N N . ALA B 1 167 ? -6.344 -23.719 -12.969 1 93.81 167 ALA B N 1
ATOM 3052 C CA . ALA B 1 167 ? -5.316 -24.703 -12.625 1 93.81 167 ALA B CA 1
ATOM 3053 C C . ALA B 1 167 ? -4.344 -24.906 -13.781 1 93.81 167 ALA B C 1
ATOM 3055 O O . ALA B 1 167 ? -3.129 -24.969 -13.578 1 93.81 167 ALA B O 1
ATOM 3056 N N . PHE B 1 168 ? -4.895 -25 -14.938 1 95.75 168 PHE B N 1
ATOM 3057 C CA . PHE B 1 168 ? -4.051 -25.156 -16.109 1 95.75 168 PHE B CA 1
ATOM 3058 C C . PHE B 1 168 ? -3.17 -23.938 -16.312 1 95.75 168 PHE B C 1
ATOM 3060 O O . PHE B 1 168 ? -1.981 -24.062 -16.625 1 95.75 168 PHE B O 1
ATOM 3067 N N . ALA B 1 169 ? -3.752 -22.781 -16.172 1 96.12 169 ALA B N 1
ATOM 3068 C CA . ALA B 1 169 ? -2.979 -21.547 -16.281 1 96.12 169 ALA B CA 1
ATOM 3069 C C . ALA B 1 169 ? -1.852 -21.516 -15.25 1 96.12 169 ALA B C 1
ATOM 3071 O O . ALA B 1 169 ? -0.768 -21 -15.523 1 96.12 169 ALA B O 1
ATOM 3072 N N . ALA B 1 170 ? -2.121 -22.094 -14.078 1 95.81 170 ALA B N 1
ATOM 3073 C CA . ALA B 1 170 ? -1.11 -22.141 -13.031 1 95.81 170 ALA B CA 1
ATOM 3074 C C . ALA B 1 170 ? 0.07 -23.016 -13.438 1 95.81 170 ALA B C 1
ATOM 3076 O O . ALA B 1 170 ? 1.221 -22.703 -13.125 1 95.81 170 ALA B O 1
ATOM 3077 N N . ILE B 1 171 ? -0.212 -24.078 -14.07 1 97.75 171 ILE B N 1
ATOM 3078 C CA . ILE B 1 171 ? 0.839 -24.953 -14.578 1 97.75 171 ILE B CA 1
ATOM 3079 C C . ILE B 1 171 ? 1.716 -24.188 -15.57 1 97.75 171 ILE B C 1
ATOM 3081 O O . ILE B 1 171 ? 2.943 -24.172 -15.445 1 97.75 171 ILE B O 1
ATOM 3085 N N . VAL B 1 172 ? 1.054 -23.547 -16.516 1 98.12 172 VAL B N 1
ATOM 3086 C CA . VAL B 1 172 ? 1.763 -22.828 -17.562 1 98.12 172 VAL B CA 1
ATOM 3087 C C . VAL B 1 172 ? 2.57 -21.688 -16.969 1 98.12 172 VAL B C 1
ATOM 3089 O O . VAL B 1 172 ? 3.754 -21.516 -17.266 1 98.12 172 VAL B O 1
ATOM 3092 N N . ASN B 1 173 ? 1.948 -20.953 -16.141 1 98 173 ASN B N 1
ATOM 3093 C CA . ASN B 1 173 ? 2.623 -19.844 -15.477 1 98 173 ASN B CA 1
ATOM 3094 C C . ASN B 1 173 ? 3.844 -20.312 -14.695 1 98 173 ASN B C 1
ATOM 3096 O O . ASN B 1 173 ? 4.938 -19.766 -14.852 1 98 173 ASN B O 1
ATOM 3100 N N . GLY B 1 174 ? 3.631 -21.328 -13.883 1 97.88 174 GLY B N 1
ATOM 3101 C CA . GLY B 1 174 ? 4.727 -21.875 -13.094 1 97.88 174 GLY B CA 1
ATOM 3102 C C . GLY B 1 174 ? 5.871 -22.391 -13.945 1 97.88 174 GLY B C 1
ATOM 3103 O O . GLY B 1 174 ? 7.039 -22.156 -13.625 1 97.88 174 GLY B O 1
ATOM 3104 N N . ALA B 1 175 ? 5.578 -23 -15.008 1 98 175 ALA B N 1
ATOM 3105 C CA . ALA B 1 175 ? 6.602 -23.547 -15.898 1 98 175 ALA B CA 1
ATOM 3106 C C . ALA B 1 175 ? 7.398 -22.422 -16.562 1 98 175 ALA B C 1
ATOM 3108 O O . ALA B 1 175 ? 8.625 -22.5 -16.656 1 98 175 ALA B O 1
ATOM 3109 N N . LEU B 1 176 ? 6.703 -21.391 -17 1 98.31 176 LEU B N 1
ATOM 3110 C CA . LEU B 1 176 ? 7.355 -20.281 -17.672 1 98.31 176 LEU B CA 1
ATOM 3111 C C . LEU B 1 176 ? 8.312 -19.547 -16.734 1 98.31 176 LEU B C 1
ATOM 3113 O O . LEU B 1 176 ? 9.461 -19.281 -17.094 1 98.31 176 LEU B O 1
ATOM 3117 N N . TRP B 1 177 ? 7.895 -19.297 -15.539 1 98.44 177 TRP B N 1
ATOM 3118 C CA . TRP B 1 177 ? 8.719 -18.562 -14.594 1 98.44 177 TRP B CA 1
ATOM 3119 C C . TRP B 1 177 ? 9.812 -19.438 -14.008 1 98.44 177 TRP B C 1
ATOM 3121 O O . TRP B 1 177 ? 10.914 -18.969 -13.711 1 98.44 177 TRP B O 1
ATOM 3131 N N . ALA B 1 178 ? 9.5 -20.766 -13.844 1 98.25 178 ALA B N 1
ATOM 3132 C CA . ALA B 1 178 ? 10.555 -21.688 -13.43 1 98.25 178 ALA B CA 1
ATOM 3133 C C . ALA B 1 178 ? 11.664 -21.75 -14.477 1 98.25 178 ALA B C 1
ATOM 3135 O O . ALA B 1 178 ? 12.852 -21.734 -14.133 1 98.25 178 ALA B O 1
ATOM 3136 N N . ALA B 1 179 ? 11.266 -21.844 -15.688 1 97.94 179 ALA B N 1
ATOM 3137 C CA . ALA B 1 179 ? 12.242 -21.891 -16.766 1 97.94 179 ALA B CA 1
ATOM 3138 C C . ALA B 1 179 ? 13.078 -20.625 -16.812 1 97.94 179 ALA B C 1
ATOM 3140 O O . ALA B 1 179 ? 14.305 -20.672 -16.938 1 97.94 179 ALA B O 1
ATOM 3141 N N . TYR B 1 180 ? 12.414 -19.5 -16.703 1 98.25 180 TYR B N 1
ATOM 3142 C CA . TYR B 1 180 ? 13.109 -18.219 -16.703 1 98.25 180 TYR B CA 1
ATOM 3143 C C . TYR B 1 180 ? 14.047 -18.109 -15.508 1 98.25 180 TYR B C 1
ATOM 3145 O O . TYR B 1 180 ? 15.227 -17.781 -15.664 1 98.25 180 TYR B O 1
ATOM 3153 N N . GLY B 1 181 ? 13.477 -18.406 -14.305 1 98.31 181 GLY B N 1
ATOM 3154 C CA . GLY B 1 181 ? 14.297 -18.359 -13.102 1 98.31 181 GLY B CA 1
ATOM 3155 C C . GLY B 1 181 ? 15.523 -19.25 -13.188 1 98.31 181 GLY B C 1
ATOM 3156 O O . GLY B 1 181 ? 16.594 -18.891 -12.695 1 98.31 181 GLY B O 1
ATOM 3157 N N . TRP B 1 182 ? 15.344 -20.391 -13.82 1 97.19 182 TRP B N 1
ATOM 3158 C CA . TRP B 1 182 ? 16.453 -21.297 -14.008 1 97.19 182 TRP B CA 1
ATOM 3159 C C . TRP B 1 182 ? 17.5 -20.703 -14.938 1 97.19 182 TRP B C 1
ATOM 3161 O O . TRP B 1 182 ? 18.703 -20.766 -14.664 1 97.19 182 TRP B O 1
ATOM 3171 N N . ALA B 1 183 ? 17.062 -20.109 -15.953 1 97.19 183 ALA B N 1
ATOM 3172 C CA . ALA B 1 183 ? 17.953 -19.547 -16.969 1 97.19 183 ALA B CA 1
ATOM 3173 C C . ALA B 1 183 ? 18.781 -18.406 -16.391 1 97.19 183 ALA B C 1
ATOM 3175 O O . ALA B 1 183 ? 19.938 -18.219 -16.766 1 97.19 183 ALA B O 1
ATOM 3176 N N . VAL B 1 184 ? 18.203 -17.656 -15.492 1 96.69 184 VAL B N 1
ATOM 3177 C CA . VAL B 1 184 ? 18.922 -16.516 -14.961 1 96.69 184 VAL B CA 1
ATOM 3178 C C . VAL B 1 184 ? 19.516 -16.859 -13.602 1 96.69 184 VAL B C 1
ATOM 3180 O O . VAL B 1 184 ? 19.938 -15.977 -12.852 1 96.69 184 VAL B O 1
ATOM 3183 N N . ALA B 1 185 ? 19.438 -18.125 -13.211 1 97 185 ALA B N 1
ATOM 3184 C CA . ALA B 1 185 ? 20.031 -18.656 -11.992 1 97 185 ALA B CA 1
ATOM 3185 C C . ALA B 1 185 ? 19.5 -17.953 -10.758 1 97 185 ALA B C 1
ATOM 3187 O O . ALA B 1 185 ? 20.266 -17.547 -9.883 1 97 185 ALA B O 1
ATOM 3188 N N . ASP B 1 186 ? 18.219 -17.734 -10.711 1 98.25 186 ASP B N 1
ATOM 3189 C CA . ASP B 1 186 ? 17.531 -17.109 -9.586 1 98.25 186 ASP B CA 1
ATOM 3190 C C . ASP B 1 186 ? 16.594 -18.094 -8.883 1 98.25 186 ASP B C 1
ATOM 3192 O O . ASP B 1 186 ? 15.469 -18.297 -9.32 1 98.25 186 ASP B O 1
ATOM 3196 N N . PRO B 1 187 ? 17.078 -18.672 -7.801 1 98.19 187 PRO B N 1
ATOM 3197 C CA . PRO B 1 187 ? 16.266 -19.688 -7.129 1 98.19 187 PRO B CA 1
ATOM 3198 C C . PRO B 1 187 ? 14.992 -19.125 -6.504 1 98.19 187 PRO B C 1
ATOM 3200 O O . PRO B 1 187 ? 14.031 -19.859 -6.281 1 98.19 187 PRO B O 1
ATOM 3203 N N . PHE B 1 188 ? 14.977 -17.844 -6.176 1 98.56 188 PHE B N 1
ATOM 3204 C CA . PHE B 1 188 ? 13.773 -17.25 -5.605 1 98.56 188 PHE B CA 1
ATOM 3205 C C . PHE B 1 188 ? 12.656 -17.188 -6.641 1 98.56 188 PHE B C 1
ATOM 3207 O O . PHE B 1 188 ? 11.484 -17.062 -6.285 1 98.56 188 PHE B O 1
ATOM 3214 N N . ILE B 1 189 ? 13.008 -17.25 -7.887 1 98.44 189 ILE B N 1
ATOM 3215 C CA . ILE B 1 189 ? 12.008 -17.234 -8.945 1 98.44 189 ILE B CA 1
ATOM 3216 C C . ILE B 1 189 ? 11.641 -18.656 -9.344 1 98.44 189 ILE B C 1
ATOM 3218 O O . ILE B 1 189 ? 10.469 -19.047 -9.289 1 98.44 189 ILE B O 1
ATOM 3222 N N . TRP B 1 190 ? 12.602 -19.516 -9.648 1 98 190 TRP B N 1
ATOM 3223 C CA . TRP B 1 190 ? 12.234 -20.781 -10.266 1 98 190 TRP B CA 1
ATOM 3224 C C . TRP B 1 190 ? 11.68 -21.75 -9.227 1 98 190 TRP B C 1
ATOM 3226 O O . TRP B 1 190 ? 10.781 -22.547 -9.523 1 98 190 TRP B O 1
ATOM 3236 N N . ALA B 1 191 ? 12.148 -21.719 -7.961 1 97.81 191 ALA B N 1
ATOM 3237 C CA . ALA B 1 191 ? 11.766 -22.734 -6.977 1 97.81 191 ALA B CA 1
ATOM 3238 C C . ALA B 1 191 ? 10.289 -22.609 -6.605 1 97.81 191 ALA B C 1
ATOM 3240 O O . ALA B 1 191 ? 9.531 -23.562 -6.742 1 97.81 191 ALA B O 1
ATOM 3241 N N . PRO B 1 192 ? 9.859 -21.453 -6.211 1 97.25 192 PRO B N 1
ATOM 3242 C CA . PRO B 1 192 ? 8.445 -21.359 -5.836 1 97.25 192 PRO B CA 1
ATOM 3243 C C . PRO B 1 192 ? 7.508 -21.547 -7.027 1 97.25 192 PRO B C 1
ATOM 3245 O O . PRO B 1 192 ? 6.387 -22.031 -6.867 1 97.25 192 PRO B O 1
ATOM 3248 N N . ASN B 1 193 ? 7.91 -21.125 -8.188 1 97.31 193 ASN B N 1
ATOM 3249 C CA . ASN B 1 193 ? 7.062 -21.297 -9.367 1 97.31 193 ASN B CA 1
ATOM 3250 C C . ASN B 1 193 ? 6.977 -22.75 -9.805 1 97.31 193 ASN B C 1
ATOM 3252 O O . ASN B 1 193 ? 5.941 -23.188 -10.312 1 97.31 193 ASN B O 1
ATOM 3256 N N . PHE B 1 194 ? 8.023 -23.484 -9.523 1 96.69 194 PHE B N 1
ATOM 3257 C CA . PHE B 1 194 ? 7.953 -24.938 -9.711 1 96.69 194 PHE B CA 1
ATOM 3258 C C . PHE B 1 194 ? 6.898 -25.547 -8.797 1 96.69 194 PHE B C 1
ATOM 3260 O O . PHE B 1 194 ? 6.117 -26.391 -9.227 1 96.69 194 PHE B O 1
ATOM 3267 N N . VAL B 1 195 ? 6.906 -25.109 -7.57 1 94.69 195 VAL B N 1
ATOM 3268 C CA . VAL B 1 195 ? 5.91 -25.562 -6.602 1 94.69 195 VAL B CA 1
ATOM 3269 C C . VAL B 1 195 ? 4.512 -25.188 -7.09 1 94.69 195 VAL B C 1
ATOM 3271 O O . VAL B 1 195 ? 3.59 -26.016 -7.027 1 94.69 195 VAL B O 1
ATOM 3274 N N . GLY B 1 196 ? 4.391 -23.984 -7.621 1 94.31 196 GLY B N 1
ATOM 3275 C CA . GLY B 1 196 ? 3.111 -23.547 -8.164 1 94.31 196 GLY B CA 1
ATOM 3276 C C . GLY B 1 196 ? 2.629 -24.422 -9.312 1 94.31 196 GLY B C 1
ATOM 3277 O O . GLY B 1 196 ? 1.455 -24.797 -9.367 1 94.31 196 GLY B O 1
ATOM 3278 N N . ALA B 1 197 ? 3.498 -24.734 -10.164 1 95.94 197 ALA B N 1
ATOM 3279 C CA . ALA B 1 197 ? 3.158 -25.594 -11.289 1 95.94 197 ALA B CA 1
ATOM 3280 C C . ALA B 1 197 ? 2.74 -26.984 -10.812 1 95.94 197 ALA B C 1
ATOM 3282 O O . ALA B 1 197 ? 1.799 -27.578 -11.344 1 95.94 197 ALA B O 1
ATOM 3283 N N . ALA B 1 198 ? 3.379 -27.453 -9.82 1 95.62 198 ALA B N 1
ATOM 3284 C CA . ALA B 1 198 ? 3.051 -28.766 -9.258 1 95.62 198 ALA B CA 1
ATOM 3285 C C . ALA B 1 198 ? 1.649 -28.766 -8.656 1 95.62 198 ALA B C 1
ATOM 3287 O O . ALA B 1 198 ? 0.894 -29.734 -8.82 1 95.62 198 ALA B O 1
ATOM 3288 N N . PHE B 1 199 ? 1.325 -27.688 -7.945 1 93.44 199 PHE B N 1
ATOM 3289 C CA . PHE B 1 199 ? -0.022 -27.562 -7.402 1 93.44 199 PHE B CA 1
ATOM 3290 C C . PHE B 1 199 ? -1.058 -27.531 -8.516 1 93.44 199 PHE B C 1
ATOM 3292 O O . PHE B 1 199 ? -2.141 -28.109 -8.383 1 93.44 199 PHE B O 1
ATOM 3299 N N . GLY B 1 200 ? -0.714 -26.797 -9.594 1 94.75 200 GLY B N 1
ATOM 3300 C CA . GLY B 1 200 ? -1.602 -26.797 -10.742 1 94.75 200 GLY B CA 1
ATOM 3301 C C . GLY B 1 200 ? -1.823 -28.172 -11.328 1 94.75 200 GLY B C 1
ATOM 3302 O O . GLY B 1 200 ? -2.959 -28.562 -11.609 1 94.75 200 GLY B O 1
ATOM 3303 N N . LEU B 1 201 ? -0.788 -28.922 -11.438 1 96.5 201 LEU B N 1
ATOM 3304 C CA . LEU B 1 201 ? -0.861 -30.281 -11.969 1 96.5 201 LEU B CA 1
ATOM 3305 C C . LEU B 1 201 ? -1.713 -31.172 -11.07 1 96.5 201 LEU B C 1
ATOM 3307 O O . LEU B 1 201 ? -2.527 -31.969 -11.555 1 96.5 201 LEU B O 1
ATOM 3311 N N . LEU B 1 202 ? -1.503 -31 -9.836 1 95.44 202 LEU B N 1
ATOM 3312 C CA . LEU B 1 202 ? -2.289 -31.766 -8.875 1 95.44 202 LEU B CA 1
ATOM 3313 C C . LEU B 1 202 ? -3.77 -31.422 -8.977 1 95.44 202 LEU B C 1
ATOM 3315 O O . LEU B 1 202 ? -4.629 -32.312 -8.922 1 95.44 202 LEU B O 1
ATOM 3319 N N . GLN B 1 203 ? -4.059 -30.172 -9.141 1 94.44 203 GLN B N 1
ATOM 3320 C CA . GLN B 1 203 ? -5.445 -29.719 -9.242 1 94.44 203 GLN B CA 1
ATOM 3321 C C . GLN B 1 203 ? -6.109 -30.281 -10.5 1 94.44 203 GLN B C 1
ATOM 3323 O O . GLN B 1 203 ? -7.25 -30.734 -10.461 1 94.44 203 GLN B O 1
ATOM 3328 N N . VAL B 1 204 ? -5.418 -30.25 -11.555 1 95.06 204 VAL B N 1
ATOM 3329 C CA . VAL B 1 204 ? -5.961 -30.781 -12.805 1 95.06 204 VAL B CA 1
ATOM 3330 C C . VAL B 1 204 ? -6.18 -32.281 -12.68 1 95.06 204 VAL B C 1
ATOM 3332 O O . VAL B 1 204 ? -7.195 -32.812 -13.133 1 95.06 204 VAL B O 1
ATOM 3335 N N . ALA B 1 205 ? -5.246 -32.938 -12.07 1 96.12 205 ALA B N 1
ATOM 3336 C CA . ALA B 1 205 ? -5.383 -34.375 -11.844 1 96.12 205 ALA B CA 1
ATOM 3337 C C . ALA B 1 205 ? -6.613 -34.688 -10.992 1 96.12 205 ALA B C 1
ATOM 3339 O O . ALA B 1 205 ? -7.34 -35.656 -11.266 1 96.12 205 ALA B O 1
ATOM 3340 N N . LEU B 1 206 ? -6.863 -33.875 -9.992 1 94.62 206 LEU B N 1
ATOM 3341 C CA . LEU B 1 206 ? -8.016 -34.062 -9.117 1 94.62 206 LEU B CA 1
ATOM 3342 C C . LEU B 1 206 ? -9.32 -33.781 -9.867 1 94.62 206 LEU B C 1
ATOM 3344 O O . LEU B 1 206 ? -10.328 -34.438 -9.594 1 94.62 206 LEU B O 1
ATOM 3348 N N . CYS B 1 207 ? -9.266 -32.875 -10.797 1 93.62 207 CYS B N 1
ATOM 3349 C CA . CYS B 1 207 ? -10.445 -32.594 -11.609 1 93.62 207 CYS B CA 1
ATOM 3350 C C . CYS B 1 207 ? -10.797 -33.812 -12.469 1 93.62 207 CYS B C 1
ATOM 3352 O O . CYS B 1 207 ? -11.969 -34.094 -12.703 1 93.62 207 CYS B O 1
ATOM 3354 N N . LYS B 1 208 ? -9.797 -34.531 -12.906 1 93.81 208 LYS B N 1
ATOM 3355 C CA . LYS B 1 208 ? -10.016 -35.688 -13.734 1 93.81 208 LYS B CA 1
ATOM 3356 C C . LYS B 1 208 ? -10.414 -36.906 -12.883 1 93.81 208 LYS B C 1
ATOM 3358 O O . LYS B 1 208 ? -11.219 -37.719 -13.305 1 93.81 208 LYS B O 1
ATOM 3363 N N . THR B 1 209 ? -9.938 -36.969 -11.641 1 94.31 209 THR B N 1
ATOM 3364 C CA . THR B 1 209 ? -10.172 -38.094 -10.758 1 94.31 209 THR B CA 1
ATOM 3365 C C . THR B 1 209 ? -11.516 -37.969 -10.055 1 94.31 209 THR B C 1
ATOM 3367 O O . THR B 1 209 ? -12.195 -38.969 -9.805 1 94.31 209 THR B O 1
ATOM 3370 N N . PHE B 1 210 ? -11.844 -36.688 -9.688 1 92.5 210 PHE B N 1
ATOM 3371 C CA . PHE B 1 210 ? -13.094 -36.406 -8.984 1 92.5 210 PHE B CA 1
ATOM 3372 C C . PHE B 1 210 ? -13.938 -35.406 -9.758 1 92.5 210 PHE B C 1
ATOM 3374 O O . PHE B 1 210 ? -14.203 -34.312 -9.273 1 92.5 210 PHE B O 1
ATOM 3381 N N . PRO B 1 211 ? -14.516 -35.781 -10.891 1 88.12 211 PRO B N 1
ATOM 3382 C CA . PRO B 1 211 ? -15.289 -34.844 -11.703 1 88.12 211 PRO B CA 1
ATOM 3383 C C . PRO B 1 211 ? -16.547 -34.344 -10.992 1 88.12 211 PRO B C 1
ATOM 3385 O O . PRO B 1 211 ? -17.172 -35.094 -10.25 1 88.12 211 PRO B O 1
ATOM 3388 N N . SER B 1 212 ? -16.641 -32.938 -11.133 1 82.75 212 SER B N 1
ATOM 3389 C CA . SER B 1 212 ? -17.812 -32.344 -10.5 1 82.75 212 SER B CA 1
ATOM 3390 C C . SER B 1 212 ? -19.031 -32.406 -11.414 1 82.75 212 SER B C 1
ATOM 3392 O O . SER B 1 212 ? -18.906 -32.25 -12.633 1 82.75 212 SER B O 1
ATOM 3394 N N . LYS B 1 213 ? -20.234 -32.781 -10.852 1 75.5 213 LYS B N 1
ATOM 3395 C CA . LYS B 1 213 ? -21.516 -32.688 -11.539 1 75.5 213 LYS B CA 1
ATOM 3396 C C . LYS B 1 213 ? -22.125 -31.297 -11.391 1 75.5 213 LYS B C 1
ATOM 3398 O O . LYS B 1 213 ? -21.734 -30.547 -10.492 1 75.5 213 LYS B O 1
ATOM 3403 N N . ALA B 1 214 ? -22.766 -30.969 -12.43 1 63.84 214 ALA B N 1
ATOM 3404 C CA . ALA B 1 214 ? -23.453 -29.688 -12.445 1 63.84 214 ALA B CA 1
ATOM 3405 C C . ALA B 1 214 ? -24.172 -29.422 -11.125 1 63.84 214 ALA B C 1
ATOM 3407 O O . ALA B 1 214 ? -24.141 -28.297 -10.609 1 63.84 214 ALA B O 1
ATOM 3408 N N . SER B 1 215 ? -24.641 -30.328 -10.695 1 59.44 215 SER B N 1
ATOM 3409 C CA . SER B 1 215 ? -25.391 -30.234 -9.445 1 59.44 215 SER B CA 1
ATOM 3410 C C . SER B 1 215 ? -24.453 -29.938 -8.273 1 59.44 215 SER B C 1
ATOM 3412 O O . SER B 1 215 ? -24.828 -29.219 -7.348 1 59.44 215 SER B O 1
ATOM 3414 N N . ASP B 1 216 ? -23.375 -30.281 -8.359 1 63.03 216 ASP B N 1
ATOM 3415 C CA . ASP B 1 216 ? -22.375 -30.109 -7.305 1 63.03 216 ASP B CA 1
ATOM 3416 C C . ASP B 1 216 ? -21.891 -28.656 -7.242 1 63.03 216 ASP B C 1
ATOM 3418 O O . ASP B 1 216 ? -21.641 -28.141 -6.156 1 63.03 216 ASP B O 1
ATOM 3422 N N . ARG B 1 217 ? -21.828 -28.125 -8.336 1 63.72 217 ARG B N 1
ATOM 3423 C CA . ARG B 1 217 ? -21.344 -26.75 -8.43 1 63.72 217 ARG B CA 1
ATOM 3424 C C . ARG B 1 217 ? -22.375 -25.766 -7.871 1 63.72 217 ARG B C 1
ATOM 3426 O O . ARG B 1 217 ? -22.016 -24.828 -7.168 1 63.72 217 ARG B O 1
ATOM 3433 N N . VAL B 1 218 ? -23.609 -26.047 -8.133 1 59.62 218 VAL B N 1
ATOM 3434 C CA . VAL B 1 218 ? -24.703 -25.234 -7.605 1 59.62 218 VAL B CA 1
ATOM 3435 C C . VAL B 1 218 ? -24.766 -25.391 -6.086 1 59.62 218 VAL B C 1
ATOM 3437 O O . VAL B 1 218 ? -24.922 -24.406 -5.363 1 59.62 218 VAL B O 1
ATOM 3440 N N . GLN B 1 219 ? -24.594 -26.531 -5.676 1 49.78 219 GLN B N 1
ATOM 3441 C CA . GLN B 1 219 ? -24.641 -26.797 -4.242 1 49.78 219 GLN B CA 1
ATOM 3442 C C . GLN B 1 219 ? -23.469 -26.141 -3.527 1 49.78 219 GLN B C 1
ATOM 3444 O O . GLN B 1 219 ? -23.609 -25.641 -2.416 1 49.78 219 GLN B O 1
ATOM 3449 N N . PHE B 1 220 ? -22.438 -26.234 -4.137 1 52.88 220 PHE B N 1
ATOM 3450 C CA . PHE B 1 220 ? -21.25 -25.609 -3.545 1 52.88 220 PHE B CA 1
ATOM 3451 C C . PHE B 1 220 ? -21.438 -24.094 -3.465 1 52.88 220 PHE B C 1
ATOM 3453 O O . PHE B 1 220 ? -21.125 -23.469 -2.445 1 52.88 220 PHE B O 1
ATOM 3460 N N . GLU B 1 221 ? -22.047 -23.625 -4.559 1 59.88 221 GLU B N 1
ATOM 3461 C CA . GLU B 1 221 ? -22.344 -22.188 -4.551 1 59.88 221 GLU B CA 1
ATOM 3462 C C . GLU B 1 221 ? -23.438 -21.859 -3.527 1 59.88 221 GLU B C 1
ATOM 3464 O O . GLU B 1 221 ? -23.328 -20.875 -2.805 1 59.88 221 GLU B O 1
ATOM 3469 N N . GLU B 1 222 ? -24.438 -22.781 -3.438 1 52.03 222 GLU B N 1
ATOM 3470 C CA . GLU B 1 222 ? -25.531 -22.641 -2.486 1 52.03 222 GLU B CA 1
ATOM 3471 C C . GLU B 1 222 ? -25.078 -22.906 -1.06 1 52.03 222 GLU B C 1
ATOM 3473 O O . GLU B 1 222 ? -25.469 -22.219 -0.127 1 52.03 222 GLU B O 1
ATOM 3478 N N . GLY B 1 223 ? -24.391 -23.922 -0.872 1 46.25 223 GLY B N 1
ATOM 3479 C CA . GLY B 1 223 ? -23.812 -24.266 0.425 1 46.25 223 GLY B CA 1
ATOM 3480 C C . GLY B 1 223 ? -22.875 -23.203 0.959 1 46.25 223 GLY B C 1
ATOM 3481 O O . GLY B 1 223 ? -22.922 -22.859 2.145 1 46.25 223 GLY B O 1
ATOM 3482 N N . ALA B 1 224 ? -22.188 -22.875 0.091 1 52.62 224 ALA B N 1
ATOM 3483 C CA . ALA B 1 224 ? -21.328 -21.75 0.47 1 52.62 224 ALA B CA 1
ATOM 3484 C C . ALA B 1 224 ? -22.172 -20.531 0.841 1 52.62 224 ALA B C 1
ATOM 3486 O O . ALA B 1 224 ? -21.859 -19.828 1.813 1 52.62 224 ALA B O 1
ATOM 3487 N N . ALA B 1 225 ? -23.297 -20.578 0.14 1 53.69 225 ALA B N 1
ATOM 3488 C CA . ALA B 1 225 ? -24.25 -19.516 0.433 1 53.69 225 ALA B CA 1
ATOM 3489 C C . ALA B 1 225 ? -24.953 -19.766 1.759 1 53.69 225 ALA B C 1
ATOM 3491 O O . ALA B 1 225 ? -25.172 -18.828 2.539 1 53.69 225 ALA B O 1
ATOM 3492 N N . LEU B 1 226 ? -25.344 -20.922 2.041 1 50.06 226 LEU B N 1
ATOM 3493 C CA . LEU B 1 226 ? -26.047 -21.312 3.264 1 50.06 226 LEU B CA 1
ATOM 3494 C C . LEU B 1 226 ? -25.109 -21.234 4.469 1 50.06 226 LEU B C 1
ATOM 3496 O O . LEU B 1 226 ? -25.516 -20.766 5.539 1 50.06 226 LEU B O 1
ATOM 3500 N N . THR B 1 227 ? -24.078 -21.688 4.328 1 48.03 227 THR B N 1
ATOM 3501 C CA . THR B 1 227 ? -23.078 -21.641 5.398 1 48.03 227 THR B CA 1
ATOM 3502 C C . THR B 1 227 ? -22.75 -20.188 5.742 1 48.03 227 THR B C 1
ATOM 3504 O O . THR B 1 227 ? -22.625 -19.828 6.918 1 48.03 227 THR B O 1
ATOM 3507 N N . ALA B 1 228 ? -22.766 -19.547 4.758 1 49.22 228 ALA B N 1
ATOM 3508 C CA . ALA B 1 228 ? -22.594 -18.109 4.98 1 49.22 228 ALA B CA 1
ATOM 3509 C C . ALA B 1 228 ? -23.797 -17.531 5.715 1 49.22 228 ALA B C 1
ATOM 3511 O O . ALA B 1 228 ? -23.641 -16.734 6.648 1 49.22 228 ALA B O 1
ATOM 3512 N N . ARG B 1 229 ? -24.984 -18.062 5.312 1 53 229 ARG B N 1
ATOM 3513 C CA . ARG B 1 229 ? -26.219 -17.641 5.957 1 53 229 ARG B CA 1
ATOM 3514 C C . ARG B 1 229 ? -26.281 -18.156 7.395 1 53 229 ARG B C 1
ATOM 3516 O O . ARG B 1 229 ? -26.734 -17.438 8.289 1 53 229 ARG B O 1
ATOM 3523 N N . GLN B 1 230 ? -25.953 -19.266 7.637 1 49.22 230 GLN B N 1
ATOM 3524 C CA . GLN B 1 230 ? -25.969 -19.859 8.969 1 49.22 230 GLN B CA 1
ATOM 3525 C C . GLN B 1 230 ? -24.953 -19.172 9.883 1 49.22 230 GLN B C 1
ATOM 3527 O O . GLN B 1 230 ? -25.203 -18.984 11.07 1 49.22 230 GLN B O 1
ATOM 3532 N N . LEU B 1 231 ? -24 -18.875 9.32 1 45.03 231 LEU B N 1
ATOM 3533 C CA . LEU B 1 231 ? -23.016 -18.141 10.102 1 45.03 231 LEU B CA 1
ATOM 3534 C C . LEU B 1 231 ? -23.484 -16.734 10.414 1 45.03 231 LEU B C 1
ATOM 3536 O O . LEU B 1 231 ? -23.203 -16.188 11.484 1 45.03 231 LEU B O 1
ATOM 3540 N N . GLU B 1 232 ? -24.344 -16.188 9.617 1 46.75 232 GLU B N 1
ATOM 3541 C CA . GLU B 1 232 ? -25.016 -14.914 9.844 1 46.75 232 GLU B CA 1
ATOM 3542 C C . GLU B 1 232 ? -26.062 -15.039 10.953 1 46.75 232 GLU B C 1
ATOM 3544 O O . GLU B 1 232 ? -26.125 -14.18 11.836 1 46.75 232 GLU B O 1
ATOM 3549 N N . VAL B 1 233 ? -26.875 -16.094 10.852 1 49.28 233 VAL B N 1
ATOM 3550 C CA . VAL B 1 233 ? -27.906 -16.328 11.859 1 49.28 233 VAL B CA 1
ATOM 3551 C C . VAL B 1 233 ? -27.25 -16.672 13.195 1 49.28 233 VAL B C 1
ATOM 3553 O O . VAL B 1 233 ? -27.672 -16.188 14.242 1 49.28 233 VAL B O 1
ATOM 3556 N N . GLY B 1 234 ? -26.328 -17.469 13.117 1 48.41 234 GLY B N 1
ATOM 3557 C CA . GLY B 1 234 ? -25.609 -17.828 14.328 1 48.41 234 GLY B CA 1
ATOM 3558 C C . GLY B 1 234 ? -24.906 -16.641 14.977 1 48.41 234 GLY B C 1
ATOM 3559 O O . GLY B 1 234 ? -24.797 -16.578 16.203 1 48.41 234 GLY B O 1
ATOM 3560 N N . ALA B 1 235 ? -24.422 -15.828 14.266 1 47.84 235 ALA B N 1
ATOM 3561 C CA . ALA B 1 235 ? -23.797 -14.609 14.766 1 47.84 235 ALA B CA 1
ATOM 3562 C C . ALA B 1 235 ? -24.844 -13.641 15.305 1 47.84 235 ALA B C 1
ATOM 3564 O O . ALA B 1 235 ? -24.625 -12.984 16.328 1 47.84 235 ALA B O 1
ATOM 3565 N N . MET B 1 236 ? -26.031 -13.625 14.719 1 45.69 236 MET B N 1
ATOM 3566 C CA . MET B 1 236 ? -27.141 -12.812 15.18 1 45.69 236 MET B CA 1
ATOM 3567 C C . MET B 1 236 ? -27.688 -13.336 16.5 1 45.69 236 MET B C 1
ATOM 3569 O O . MET B 1 236 ? -28.172 -12.562 17.328 1 45.69 236 MET B O 1
ATOM 3573 N N . GLN B 1 237 ? -27.656 -14.672 16.656 1 49.19 237 GLN B N 1
ATOM 3574 C CA . GLN B 1 237 ? -28.188 -15.281 17.875 1 49.19 237 GLN B CA 1
ATOM 3575 C C . GLN B 1 237 ? -27.219 -15.086 19.031 1 49.19 237 GLN B C 1
ATOM 3577 O O . GLN B 1 237 ? -27.594 -15.258 20.203 1 49.19 237 GLN B O 1
ATOM 3582 N N . ARG B 1 238 ? -26.031 -14.875 18.734 1 43.34 238 ARG B N 1
ATOM 3583 C CA . ARG B 1 238 ? -25.062 -14.688 19.797 1 43.34 238 ARG B CA 1
ATOM 3584 C C . ARG B 1 238 ? -24.984 -13.219 20.219 1 43.34 238 ARG B C 1
ATOM 3586 O O . ARG B 1 238 ? -24.25 -12.875 21.156 1 43.34 238 ARG B O 1
ATOM 3593 N N . ILE B 1 239 ? -25.719 -12.531 19.547 1 36.88 239 ILE B N 1
ATOM 3594 C CA . ILE B 1 239 ? -25.938 -11.18 20.031 1 36.88 239 ILE B CA 1
ATOM 3595 C C . ILE B 1 239 ? -27.25 -11.133 20.828 1 36.88 239 ILE B C 1
ATOM 3597 O O . ILE B 1 239 ? -28.266 -11.688 20.406 1 36.88 239 ILE B O 1
#

Foldseek 3Di:
DVLLCCQAPVLLVVLLVLLLVLLCVCVVLLVVCLVVLANFLPQLLLLLLQLLLLVLLCVLCVLVVPVSSNSSRVSSNVSSVVSLVSCLRSYDPVSVVSSVVSNVVSVCLVVVLVVCLVVVPDDSVVSSVSSLVVSLVSVVVSCVQLVVLLVVCVVVLANLSDDLVSLVSLLSSLVSQLSNCVSVVNCSGNVSSVVSNVSSVSSNVSCVRRPHDPVRNVCVSVVSRVVVVVVVVVVVVVD/DVLLCCQAPVLLVVLLVLLLVLLCVCVVLLVVCLVVLANFLPQLLLLLLQLLLLVLLCVLCVLVVPVSSNSSRVSSNVSSVVSLVSCLRSYDPVSVVSSVVSNVVSVCLVVVLVVCLVVVPDDSVVSSVSSLVVSLVSVVVSCVQLVVLLVVCVVVVANLSDDLVSLVSLLSSLVSQLSNCVSVVNCSGNVSSVVSNVSSVSSNVSCVRRPHDPVRNVCVSVVSRVVVVVVVVVVVVVD

Solvent-accessible surface area (backbone atoms only — not comparable to full-atom values): 23467 Å² total; per-residue (Å²): 111,69,68,48,45,46,29,67,45,51,26,34,54,52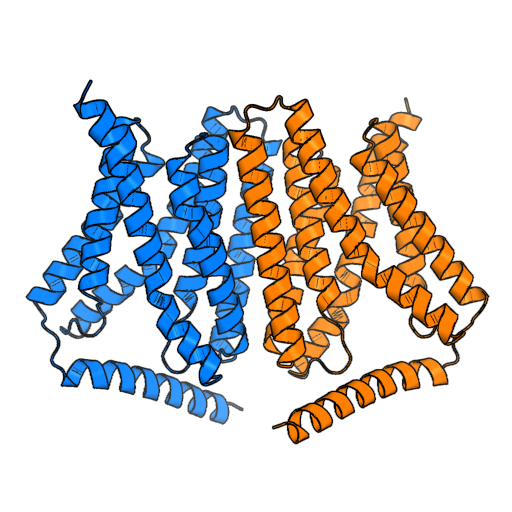,23,25,57,46,39,46,53,59,62,46,60,60,48,63,61,48,53,47,22,63,72,68,60,38,42,75,57,63,76,63,62,60,31,44,31,44,24,48,30,19,50,34,40,36,54,50,15,58,72,68,66,36,65,53,51,30,63,30,20,53,63,34,29,55,50,21,48,51,48,34,56,55,44,41,42,33,36,53,72,69,57,27,51,51,45,50,50,47,47,51,50,47,51,50,50,53,53,49,50,51,50,47,46,64,71,61,76,55,52,70,70,53,35,46,53,55,50,37,52,54,30,49,53,40,41,54,57,41,45,43,57,63,52,52,38,51,52,46,23,71,71,66,58,30,27,51,72,56,56,59,73,58,22,51,48,32,28,52,30,11,49,23,36,19,46,22,16,55,67,68,70,32,65,73,45,15,51,60,23,42,52,42,16,49,53,13,50,50,48,44,50,41,40,71,73,20,59,54,49,75,66,43,40,51,43,50,54,45,45,37,36,43,53,44,46,50,52,49,50,53,54,54,67,73,94,111,68,69,50,45,45,29,67,44,49,26,33,53,52,24,24,55,46,41,47,53,60,60,47,62,60,48,64,62,48,53,48,24,63,72,67,61,39,43,78,56,62,77,64,63,58,32,44,31,44,24,47,30,20,51,34,40,37,54,49,16,58,71,68,67,36,66,53,50,30,63,29,20,52,62,34,29,56,50,21,50,52,48,34,55,54,46,41,42,32,36,54,72,68,58,28,50,52,47,52,49,47,47,51,50,48,50,50,49,53,53,49,50,52,50,47,46,64,71,61,77,56,53,71,69,52,34,47,51,55,50,38,53,54,31,48,53,40,40,54,57,40,46,44,57,63,51,51,37,51,51,47,22,72,70,66,57,30,25,49,72,56,57,60,71,58,22,52,49,33,27,52,32,11,49,23,36,19,47,22,16,56,67,68,71,32,64,72,45,15,52,60,22,43,53,42,17,49,52,13,50,51,46,44,50,41,41,70,75,20,62,55,50,74,66,44,40,52,44,50,54,45,45,40,36,46,53,47,46,49,52,49,51,53,54,54,67,74,95

Organism: NCBI:txid307507

InterPro domains:
  IPR004316 Sugar transporter SWEET repeat [PF03083] (14-93)
  IPR004316 Sugar transporter SWEET repeat [PF03083] (131-213)
  IPR047664 Sugar transporter SWEET [PTHR10791] (17-214)

Nearest PDB structures (foldseek):
  5xpd-assembly1_A  TM=9.241E-01  e=8.966E-10  Arabidopsis thaliana
  5cth-assembly1_B  TM=8.888E-01  e=8.453E-08  Oryza sativa Japonica Group
  7zkw-assembly2_B  TM=6.680E-01  e=2.341E-03  Arabidopsis thaliana
  6z0c-assembly4_D  TM=2.126E-01  e=5.607E+00  Escherichia coli
  6z0c-assembly1_A  TM=1.830E-01  e=4.129E+00  Escherichia coli